Protein AF-A0A2V7WUK6-F1 (afdb_monomer_lite)

pLDDT: mean 91.8, std 9.25, range [36.88, 98.75]

Secondary structure (DSSP, 8-state):
----S-SS--EEEEEE---SSSSSS-PPPEEEEEEE--HHHHHHHHHHTT----PPPPEEEE--SSSSTT-EEEEEEEEETTEEEEEEEEESSTTSS-PPPEESSTT--TT--EEEEEEEE-TTS-EEEEEEE-TT-TT---BEEEEEEESSSSSS-PPPEE--SS-B-TTSHHHHS-EEEEEEETTEEEEEEE-HHHH-TT--S--EEEE-TTS-EEEEEEE-TTSS-EEEE--B----S--PPPPPEEEEE-BTTEEEEEPPPEEETTTTEEEEEEEEEE-SSS-EEEEEEEEEEESS-GGG--TT-PPP-PEES--TT---STT-EEE-TGGGTT-SSB-TT-BPPPEEEEEE-SSTT------EEEEEEEEE-TT---

Structure (mmCIF, N/CA/C/O backbone):
data_AF-A0A2V7WUK6-F1
#
_entry.id   AF-A0A2V7WUK6-F1
#
loop_
_atom_site.group_PDB
_atom_site.id
_atom_site.type_symbol
_atom_site.label_atom_id
_atom_site.label_alt_id
_atom_site.label_comp_id
_atom_site.label_asym_id
_atom_site.label_entity_id
_atom_site.label_seq_id
_atom_site.pdbx_PDB_ins_code
_atom_site.Cartn_x
_atom_site.Cartn_y
_atom_site.Cartn_z
_atom_site.occupancy
_atom_site.B_iso_or_equiv
_atom_site.auth_seq_id
_atom_site.auth_comp_id
_atom_site.auth_asym_id
_atom_site.auth_atom_id
_atom_site.pdbx_PDB_model_num
ATOM 1 N N . PRO A 1 1 ? 24.833 22.968 -10.844 1.00 39.34 1 PRO A N 1
ATOM 2 C CA . PRO A 1 1 ? 25.062 22.207 -12.097 1.00 39.34 1 PRO A CA 1
ATOM 3 C C . PRO A 1 1 ? 24.110 21.004 -12.178 1.00 39.34 1 PRO A C 1
ATOM 5 O O . PRO A 1 1 ? 24.151 20.131 -11.322 1.00 39.34 1 PRO A O 1
ATOM 8 N N . ASN A 1 2 ? 23.195 20.997 -13.148 1.00 46.78 2 ASN A N 1
ATOM 9 C CA . ASN A 1 2 ? 22.328 19.846 -13.398 1.00 46.78 2 ASN A CA 1
ATOM 10 C C . ASN A 1 2 ? 23.127 18.852 -14.260 1.00 46.78 2 ASN A C 1
ATOM 12 O O . ASN A 1 2 ? 23.494 19.214 -15.375 1.00 46.78 2 ASN A O 1
ATOM 16 N N . TYR A 1 3 ? 23.423 17.656 -13.742 1.00 47.69 3 TYR A N 1
ATOM 17 C CA . TYR A 1 3 ? 24.314 16.644 -14.347 1.00 47.69 3 TYR A CA 1
ATOM 18 C C . TYR A 1 3 ? 23.744 15.942 -15.595 1.00 47.69 3 TYR A C 1
ATOM 20 O O . TYR A 1 3 ? 24.287 14.938 -16.044 1.00 47.69 3 TYR A O 1
ATOM 28 N N . ALA A 1 4 ? 22.640 16.439 -16.155 1.00 60.41 4 ALA A N 1
ATOM 29 C CA . ALA A 1 4 ? 22.069 15.877 -17.370 1.00 60.41 4 ALA A CA 1
ATOM 30 C C . ALA A 1 4 ? 23.011 16.152 -18.552 1.00 60.41 4 ALA A C 1
ATOM 32 O O . ALA A 1 4 ? 23.182 17.309 -18.945 1.00 60.41 4 ALA A O 1
ATOM 33 N N . LEU A 1 5 ? 23.608 15.082 -19.086 1.00 67.62 5 LEU A N 1
ATOM 34 C CA . LEU A 1 5 ? 24.491 15.114 -20.256 1.00 67.62 5 LEU A CA 1
ATOM 35 C C . LEU A 1 5 ? 23.745 15.590 -21.510 1.00 67.62 5 LEU A C 1
ATOM 37 O O . LEU A 1 5 ? 24.294 16.356 -22.293 1.00 67.62 5 LEU A O 1
ATOM 41 N N . ASP A 1 6 ? 22.475 15.202 -21.647 1.00 75.50 6 ASP A N 1
ATOM 42 C CA . ASP A 1 6 ? 21.579 15.657 -22.706 1.00 75.50 6 ASP A CA 1
ATOM 43 C C . ASP A 1 6 ? 20.313 16.263 -22.091 1.00 75.50 6 ASP A C 1
ATOM 45 O O . ASP A 1 6 ? 19.564 15.609 -21.364 1.00 75.50 6 ASP A O 1
ATOM 49 N N . LYS A 1 7 ? 20.091 17.552 -22.356 1.00 76.56 7 LYS A N 1
ATOM 50 C CA . LYS A 1 7 ? 18.922 18.300 -21.870 1.00 76.56 7 LYS A CA 1
ATOM 51 C C . LYS A 1 7 ? 17.750 18.275 -22.856 1.00 76.56 7 LYS A C 1
ATOM 53 O O . LYS A 1 7 ? 16.670 18.731 -22.489 1.00 76.56 7 LYS A O 1
ATOM 58 N N . SER A 1 8 ? 17.974 17.779 -24.072 1.00 83.06 8 SER A N 1
ATOM 59 C CA . SER A 1 8 ? 16.985 17.663 -25.148 1.00 83.06 8 SER A CA 1
ATOM 60 C C . SER A 1 8 ? 16.336 16.280 -25.224 1.00 83.06 8 SER A C 1
ATOM 62 O O . SER A 1 8 ? 15.256 16.152 -25.797 1.00 83.06 8 SER A O 1
ATOM 64 N N . ALA A 1 9 ? 16.949 15.268 -24.598 1.00 86.81 9 ALA A N 1
ATOM 65 C CA . ALA A 1 9 ? 16.393 13.925 -24.503 1.00 86.81 9 ALA A CA 1
ATOM 66 C C . ALA A 1 9 ? 14.966 13.950 -23.940 1.00 86.81 9 ALA A C 1
ATOM 68 O O . ALA A 1 9 ? 14.710 14.567 -22.906 1.00 86.81 9 ALA A O 1
ATOM 69 N N . SER A 1 10 ? 14.052 13.246 -24.607 1.00 89.56 10 SER A N 1
ATOM 70 C CA . SER A 1 10 ? 12.676 12.998 -24.154 1.00 89.56 10 SER A CA 1
ATOM 71 C C . SER A 1 10 ? 12.457 11.554 -23.690 1.00 89.56 10 SER A C 1
ATOM 73 O O . SER A 1 10 ? 11.398 11.236 -23.127 1.00 89.56 10 SER A O 1
ATOM 75 N N . THR A 1 11 ? 13.473 10.705 -23.881 1.00 91.62 11 THR A N 1
ATOM 76 C CA . THR A 1 11 ? 13.509 9.304 -23.472 1.00 91.62 11 THR A CA 1
ATOM 77 C C . THR A 1 11 ? 14.786 8.955 -22.697 1.00 91.62 11 THR A C 1
ATOM 79 O O . THR A 1 11 ? 15.825 9.607 -22.832 1.00 91.62 11 THR A O 1
ATOM 82 N N . TRP A 1 12 ? 14.705 7.927 -21.852 1.00 91.12 12 TRP A N 1
ATOM 83 C CA . TRP A 1 12 ? 15.854 7.273 -21.222 1.00 91.12 12 TRP A CA 1
ATOM 84 C C . TRP A 1 12 ? 16.032 5.872 -21.793 1.00 91.12 12 TRP A C 1
ATOM 86 O O . TRP A 1 12 ? 15.052 5.166 -22.009 1.00 91.12 12 TRP A O 1
ATOM 96 N N . LYS A 1 13 ? 17.278 5.433 -21.993 1.00 92.81 13 LYS A N 1
ATOM 97 C CA . LYS A 1 13 ? 17.554 4.047 -22.392 1.00 92.81 13 LYS A CA 1
ATOM 98 C C . LYS A 1 13 ? 17.261 3.107 -21.223 1.00 92.81 13 LYS A C 1
ATOM 100 O O . LYS A 1 13 ? 17.877 3.235 -20.167 1.00 92.81 13 LYS A O 1
ATOM 105 N N . LEU A 1 14 ? 16.364 2.148 -21.434 1.00 95.25 14 LEU A N 1
ATOM 106 C CA . LEU A 1 14 ? 16.135 1.040 -20.518 1.00 95.25 14 LEU A CA 1
ATOM 107 C C . LEU A 1 14 ? 17.122 -0.077 -20.843 1.00 95.25 14 LEU A C 1
ATOM 109 O O . LEU A 1 14 ? 17.121 -0.627 -21.947 1.00 95.25 14 LEU A O 1
ATOM 113 N N . VAL A 1 15 ? 17.968 -0.399 -19.873 1.00 95.88 15 VAL A N 1
ATOM 114 C CA . VAL A 1 15 ? 19.021 -1.407 -19.993 1.00 95.88 15 VAL A CA 1
ATOM 115 C C . VAL A 1 15 ? 19.008 -2.333 -18.784 1.00 95.88 15 VAL A C 1
ATOM 117 O O . VAL A 1 15 ? 18.505 -1.968 -17.723 1.00 95.88 15 VAL A O 1
ATOM 120 N N . PHE A 1 16 ? 19.597 -3.513 -18.936 1.00 95.75 16 PHE A N 1
ATOM 121 C CA . PHE A 1 16 ? 19.845 -4.443 -17.839 1.00 95.75 16 PHE A CA 1
ATOM 122 C C . PHE A 1 16 ? 21.257 -5.032 -17.929 1.00 95.75 16 PHE A C 1
ATOM 124 O O . PHE A 1 16 ? 21.929 -4.950 -18.961 1.00 95.75 16 PHE A O 1
ATOM 131 N N . SER A 1 17 ? 21.704 -5.635 -16.832 1.00 95.38 17 SER A N 1
ATOM 132 C CA . SER A 1 17 ? 22.903 -6.467 -16.775 1.00 95.38 17 SER A CA 1
ATOM 133 C C . SER A 1 17 ? 22.645 -7.656 -15.853 1.00 95.38 17 SER A C 1
ATOM 135 O O . SER A 1 17 ? 21.778 -7.596 -14.982 1.00 95.38 17 SER A O 1
ATOM 137 N N . THR A 1 18 ? 23.377 -8.744 -16.064 1.00 93.06 18 THR A N 1
ATOM 138 C CA . THR A 1 18 ? 23.271 -9.976 -15.279 1.00 93.06 18 THR A CA 1
ATOM 139 C C . THR A 1 18 ? 24.618 -10.330 -14.673 1.00 93.06 18 THR A C 1
ATOM 141 O O . THR A 1 18 ? 25.651 -10.144 -15.320 1.00 93.06 18 THR A O 1
ATOM 144 N N . SER A 1 19 ? 24.588 -10.916 -13.481 1.00 93.38 19 SER A N 1
ATOM 145 C CA . SER A 1 19 ? 25.730 -11.587 -12.863 1.00 93.38 19 SER A CA 1
ATOM 146 C C . SER A 1 19 ? 25.472 -13.094 -12.811 1.00 93.38 19 SER A C 1
ATOM 148 O O . SER A 1 19 ? 24.344 -13.527 -12.577 1.00 93.38 19 SER A O 1
ATOM 150 N N . SER A 1 20 ? 26.520 -13.886 -13.031 1.00 91.25 20 SER A N 1
ATOM 151 C CA . SER A 1 20 ? 26.509 -15.350 -12.901 1.00 91.25 20 SER A CA 1
ATOM 152 C C . SER A 1 20 ? 27.412 -15.856 -11.770 1.00 91.25 20 SER A C 1
ATOM 154 O O . SER A 1 20 ? 27.631 -17.057 -11.657 1.00 91.25 20 SER A O 1
ATOM 156 N N . ASP A 1 21 ? 27.957 -14.952 -10.956 1.00 95.38 21 ASP A N 1
ATOM 157 C CA . ASP A 1 21 ? 28.969 -15.228 -9.929 1.00 95.38 21 ASP A CA 1
ATOM 158 C C . ASP A 1 21 ? 28.592 -14.638 -8.559 1.00 95.38 21 ASP A C 1
ATOM 160 O O . ASP A 1 21 ? 29.451 -14.297 -7.751 1.00 95.38 21 ASP A O 1
ATOM 164 N N . GLY A 1 22 ? 27.289 -14.509 -8.290 1.00 93.94 22 GLY A N 1
ATOM 165 C CA . GLY A 1 22 ? 26.790 -13.989 -7.013 1.00 93.94 22 GLY A CA 1
ATOM 166 C C . GLY A 1 22 ? 26.946 -12.474 -6.851 1.00 93.94 22 GLY A C 1
ATOM 167 O O . GLY A 1 22 ? 26.929 -11.980 -5.728 1.00 93.94 22 GLY A O 1
ATOM 168 N N . GLY A 1 23 ? 27.080 -11.734 -7.955 1.00 95.69 23 GLY A N 1
ATOM 169 C CA . GLY A 1 23 ? 27.185 -10.274 -7.971 1.00 95.69 23 GLY A CA 1
ATOM 170 C C . GLY A 1 23 ? 28.616 -9.736 -7.962 1.00 95.69 23 GLY A C 1
ATOM 171 O O . GLY A 1 23 ? 28.793 -8.538 -7.759 1.00 95.69 23 GLY A O 1
ATOM 172 N N . VAL A 1 24 ? 29.629 -10.584 -8.172 1.00 97.69 24 VAL A N 1
ATOM 173 C CA . VAL A 1 24 ? 31.040 -10.160 -8.209 1.00 97.69 24 VAL A CA 1
ATOM 174 C C . VAL A 1 24 ? 31.349 -9.434 -9.517 1.00 97.69 24 VAL A C 1
ATOM 176 O O . VAL A 1 24 ? 31.964 -8.368 -9.504 1.00 97.69 24 VAL A O 1
ATOM 179 N N . THR A 1 25 ? 30.890 -9.971 -10.647 1.00 97.38 25 THR A N 1
ATOM 180 C CA . THR A 1 25 ? 31.001 -9.334 -11.959 1.00 97.38 25 THR A CA 1
ATOM 181 C C . THR A 1 25 ? 29.647 -9.231 -12.651 1.00 97.38 25 THR A C 1
ATOM 183 O O . THR A 1 25 ? 28.715 -9.998 -12.399 1.00 97.38 25 THR A O 1
ATOM 186 N N . PHE A 1 26 ? 29.539 -8.245 -13.540 1.00 96.88 26 PHE A N 1
ATOM 187 C CA . PHE A 1 26 ? 28.334 -7.944 -14.303 1.00 96.88 26 PHE A CA 1
ATOM 188 C C . PHE A 1 26 ? 28.651 -7.939 -15.794 1.00 96.88 26 PHE A C 1
ATOM 190 O O . PHE A 1 26 ? 29.703 -7.455 -16.219 1.00 96.88 26 PHE A O 1
ATOM 197 N N . SER A 1 27 ? 27.725 -8.445 -16.607 1.00 95.00 27 SER A N 1
ATOM 198 C CA . SER A 1 27 ? 27.843 -8.338 -18.059 1.00 95.00 27 SER A CA 1
ATOM 199 C C . SER A 1 27 ? 27.827 -6.871 -18.521 1.00 95.00 27 SER A C 1
ATOM 201 O O . SER A 1 27 ? 27.328 -5.998 -17.801 1.00 95.00 27 SER A O 1
ATOM 203 N N . PRO A 1 28 ? 28.258 -6.573 -19.760 1.00 96.00 28 PRO A N 1
ATOM 204 C CA . PRO A 1 28 ? 27.961 -5.285 -20.380 1.00 96.00 28 PRO A CA 1
ATOM 205 C C . PRO A 1 28 ? 26.457 -4.973 -20.352 1.00 96.00 28 PRO A C 1
ATOM 207 O O . PRO A 1 28 ? 25.629 -5.891 -20.353 1.00 96.00 28 PRO A O 1
ATOM 210 N N . LEU A 1 29 ? 26.113 -3.682 -20.337 1.00 95.69 29 LEU A N 1
ATOM 211 C CA . LEU A 1 29 ? 24.724 -3.220 -20.391 1.00 95.69 29 LEU A CA 1
ATOM 212 C C . LEU A 1 29 ? 24.070 -3.678 -21.698 1.00 95.69 29 LEU A C 1
ATOM 214 O O . LEU A 1 29 ? 24.595 -3.419 -22.783 1.00 95.69 29 LEU A O 1
ATOM 218 N N . ARG A 1 30 ? 22.912 -4.329 -21.596 1.00 95.56 30 ARG A N 1
ATOM 219 C CA . ARG A 1 30 ? 22.117 -4.784 -22.741 1.00 95.56 30 ARG A CA 1
ATOM 220 C C . ARG A 1 30 ? 20.813 -3.993 -22.823 1.00 95.56 30 ARG A C 1
ATOM 222 O O . ARG A 1 30 ? 20.207 -3.736 -21.781 1.00 95.56 30 ARG A O 1
ATOM 229 N N . PRO A 1 31 ? 20.372 -3.593 -24.025 1.00 95.62 31 P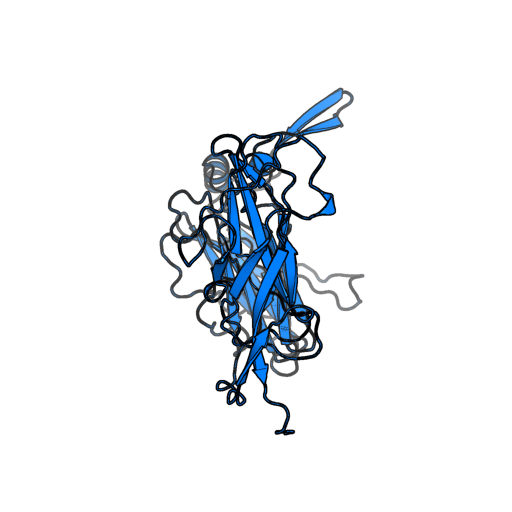RO A N 1
ATOM 230 C CA . PRO A 1 31 ? 19.154 -2.812 -24.189 1.00 95.62 31 PRO A CA 1
ATOM 231 C C . PRO A 1 31 ? 17.894 -3.659 -23.981 1.00 95.62 31 PRO A C 1
ATOM 233 O O . PRO A 1 31 ? 17.862 -4.840 -24.318 1.00 95.62 31 PRO A O 1
ATOM 236 N N . ILE A 1 32 ? 16.848 -3.012 -23.472 1.00 96.38 32 ILE A N 1
ATOM 237 C CA . ILE A 1 32 ? 15.471 -3.526 -23.415 1.00 96.38 32 ILE A CA 1
ATOM 238 C C . ILE A 1 32 ? 14.567 -2.640 -24.274 1.00 96.38 32 ILE A C 1
ATOM 240 O O . ILE A 1 32 ? 13.761 -3.136 -25.055 1.00 96.38 32 ILE A O 1
ATOM 244 N N . GLY A 1 33 ? 14.710 -1.317 -24.137 1.00 93.31 33 GLY A N 1
ATOM 245 C CA . GLY A 1 33 ? 13.873 -0.337 -24.820 1.00 93.31 33 GLY A CA 1
ATOM 246 C C . GLY A 1 33 ? 14.181 1.094 -24.390 1.00 93.31 33 GLY A C 1
ATOM 247 O O . GLY A 1 33 ? 15.285 1.399 -23.936 1.00 93.31 33 GLY A O 1
ATOM 248 N N . GLU A 1 34 ? 13.189 1.968 -24.513 1.00 93.25 34 GLU A N 1
ATOM 249 C CA . GLU A 1 34 ? 13.266 3.366 -24.096 1.00 93.25 34 GLU A CA 1
ATOM 250 C C . GLU A 1 34 ? 12.088 3.716 -23.190 1.00 93.25 34 GLU A C 1
ATOM 252 O O . GLU A 1 34 ? 10.980 3.258 -23.433 1.00 93.25 34 GLU A O 1
ATOM 257 N N . ILE A 1 35 ? 12.330 4.542 -22.172 1.00 93.50 35 ILE A N 1
ATOM 258 C CA . ILE A 1 35 ? 11.317 5.074 -21.259 1.00 93.50 35 ILE A CA 1
ATOM 259 C C . ILE A 1 35 ? 11.031 6.512 -21.655 1.00 93.50 35 ILE A C 1
ATOM 261 O O . ILE A 1 35 ? 11.920 7.364 -21.583 1.00 93.50 35 ILE A O 1
ATOM 265 N N . ARG A 1 36 ? 9.787 6.822 -22.014 1.00 93.38 36 ARG A N 1
ATOM 266 C CA . ARG A 1 36 ? 9.367 8.201 -22.271 1.00 93.38 36 ARG A CA 1
ATOM 267 C C . ARG A 1 36 ? 9.138 8.966 -20.969 1.00 93.38 36 ARG A C 1
ATOM 269 O O . ARG A 1 36 ? 8.279 8.606 -20.170 1.00 93.38 36 ARG A O 1
ATOM 276 N N . PHE A 1 37 ? 9.853 10.079 -20.799 1.00 91.56 37 PHE A N 1
ATOM 277 C CA . PHE A 1 37 ? 9.710 10.973 -19.639 1.00 91.56 37 PHE A CA 1
ATOM 278 C C . PHE A 1 37 ? 9.321 12.413 -20.014 1.00 91.56 37 PHE A C 1
ATOM 280 O O . PHE A 1 37 ? 9.151 13.262 -19.143 1.00 91.56 37 PHE A O 1
ATOM 287 N N . GLY A 1 38 ? 9.175 12.705 -21.313 1.00 89.56 38 GLY A N 1
ATOM 288 C CA . GLY A 1 38 ? 8.717 14.008 -21.816 1.00 89.56 38 GLY A CA 1
ATOM 289 C C . GLY A 1 38 ? 9.775 15.113 -21.817 1.00 89.56 38 GLY A C 1
ATOM 290 O O . GLY A 1 38 ? 9.481 16.241 -22.207 1.00 89.56 38 GLY A O 1
ATOM 291 N N . GLY A 1 39 ? 11.002 14.798 -21.408 1.00 89.44 39 GLY A N 1
ATOM 292 C CA . GLY A 1 39 ? 12.125 15.724 -21.395 1.00 89.44 39 GLY A CA 1
ATOM 293 C C . GLY A 1 39 ? 12.264 16.534 -20.112 1.00 89.44 39 GLY A C 1
ATOM 294 O O . GLY A 1 39 ? 11.383 16.577 -19.249 1.00 89.44 39 GLY A O 1
ATOM 295 N N . LEU A 1 40 ? 13.426 17.180 -19.971 1.00 86.88 40 LEU A N 1
ATOM 296 C CA . LEU A 1 40 ? 13.800 17.884 -18.742 1.00 86.88 40 LEU A CA 1
ATOM 297 C C . LEU A 1 40 ? 12.804 18.997 -18.394 1.00 86.88 40 LEU A C 1
ATOM 299 O O . LEU A 1 40 ? 12.502 19.205 -17.222 1.00 86.88 40 LEU A O 1
ATOM 303 N N . GLU A 1 41 ? 12.280 19.705 -19.393 1.00 86.50 41 GLU A N 1
ATOM 304 C CA . GLU A 1 41 ? 11.316 20.778 -19.163 1.00 86.50 41 GLU A CA 1
ATOM 305 C C . GLU A 1 41 ? 9.997 20.249 -18.583 1.00 86.50 41 GLU A C 1
ATOM 307 O O . GLU A 1 41 ? 9.529 20.771 -17.571 1.00 86.50 41 GLU A O 1
ATOM 312 N N . ALA A 1 42 ? 9.438 19.174 -19.153 1.00 87.75 42 ALA A N 1
ATOM 313 C CA . ALA A 1 42 ? 8.218 18.543 -18.650 1.00 87.75 42 ALA A CA 1
ATOM 314 C C . ALA A 1 42 ? 8.398 18.044 -17.209 1.00 87.75 42 ALA A C 1
ATOM 316 O O . ALA A 1 42 ? 7.603 18.394 -16.334 1.00 87.75 42 ALA A O 1
ATOM 317 N N . MET A 1 43 ? 9.502 17.341 -16.940 1.00 87.75 43 MET A N 1
ATOM 318 C CA . MET A 1 43 ? 9.849 16.868 -15.598 1.00 87.75 43 MET A CA 1
ATOM 319 C C . MET A 1 43 ? 9.965 18.026 -14.591 1.00 87.75 43 MET A C 1
ATOM 321 O O . MET A 1 43 ? 9.459 17.942 -13.473 1.00 87.75 43 MET A O 1
ATOM 325 N N . ARG A 1 44 ? 10.592 19.150 -14.972 1.00 86.62 44 ARG A N 1
ATOM 326 C CA . ARG A 1 44 ? 10.718 20.325 -14.090 1.00 86.62 44 ARG A CA 1
ATOM 327 C C . ARG A 1 44 ? 9.392 21.051 -13.879 1.00 86.62 44 ARG A C 1
ATOM 329 O O . ARG A 1 44 ? 9.160 21.531 -12.770 1.00 86.62 44 ARG A O 1
ATOM 336 N N . ARG A 1 45 ? 8.528 21.140 -14.896 1.00 88.62 45 ARG A N 1
ATOM 337 C CA . ARG A 1 45 ? 7.167 21.686 -14.739 1.00 88.62 45 ARG A CA 1
ATOM 338 C C . ARG A 1 45 ? 6.362 20.842 -13.755 1.00 88.62 45 ARG A C 1
ATOM 340 O O . ARG A 1 45 ? 5.759 21.395 -12.841 1.00 88.62 45 ARG A O 1
ATOM 347 N N . GLN A 1 46 ? 6.432 19.520 -13.877 1.00 88.38 46 GLN A N 1
ATOM 348 C CA . GLN A 1 46 ? 5.781 18.599 -12.952 1.00 88.38 46 GLN A CA 1
ATOM 349 C C . GLN A 1 46 ? 6.286 18.763 -11.516 1.00 88.38 46 GLN A C 1
ATOM 351 O O . GLN A 1 46 ? 5.480 18.970 -10.613 1.00 88.38 46 GLN A O 1
ATOM 356 N N . GLN A 1 47 ? 7.602 18.782 -11.298 1.00 86.25 47 GLN A N 1
ATOM 357 C CA . GLN A 1 47 ? 8.184 18.966 -9.961 1.00 86.25 47 GLN A CA 1
ATOM 358 C C . GLN A 1 47 ? 7.779 20.289 -9.288 1.00 86.25 47 GLN A C 1
ATOM 360 O O . GLN A 1 47 ? 7.773 20.378 -8.066 1.00 86.25 47 GLN A O 1
ATOM 365 N N . LYS A 1 48 ? 7.423 21.317 -10.069 1.00 88.44 48 LYS A N 1
ATOM 366 C CA . LYS A 1 48 ? 6.958 22.621 -9.565 1.00 88.44 48 LYS A CA 1
ATOM 367 C C . LYS A 1 48 ? 5.440 22.724 -9.400 1.00 88.44 48 LYS A C 1
ATOM 369 O O . LYS A 1 48 ? 4.963 23.720 -8.872 1.00 88.44 48 LYS A O 1
ATOM 374 N N . SER A 1 49 ? 4.683 21.733 -9.860 1.00 90.56 49 SER A N 1
ATOM 375 C CA . SER A 1 49 ? 3.216 21.795 -9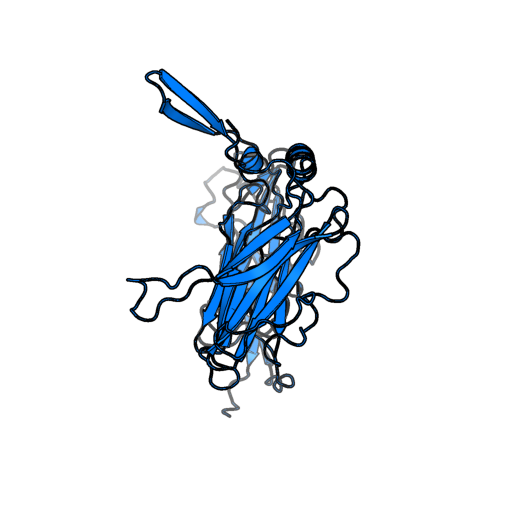.904 1.00 90.56 49 SER A CA 1
ATOM 376 C C . SER A 1 49 ? 2.526 21.455 -8.578 1.00 90.56 49 SER A C 1
ATOM 378 O O . SER A 1 49 ? 1.314 21.602 -8.475 1.00 90.56 49 SER A O 1
ATOM 380 N N . GLY A 1 50 ? 3.274 20.972 -7.578 1.00 88.75 50 GLY A N 1
ATOM 381 C CA . GLY A 1 50 ? 2.714 20.458 -6.321 1.00 88.75 50 GLY A CA 1
ATOM 382 C C . GLY A 1 50 ? 2.150 19.036 -6.421 1.00 88.75 50 GLY A C 1
ATOM 383 O O . GLY A 1 50 ? 1.672 18.499 -5.425 1.00 88.75 50 GLY A O 1
ATOM 384 N N . ARG A 1 51 ? 2.235 18.419 -7.604 1.00 93.44 51 ARG A N 1
ATOM 385 C CA . ARG A 1 51 ? 1.921 17.007 -7.814 1.00 93.44 51 ARG A CA 1
ATOM 386 C C . ARG A 1 51 ? 2.883 16.100 -7.056 1.00 93.44 51 ARG A C 1
ATOM 388 O O . ARG A 1 51 ? 4.077 16.388 -6.956 1.00 93.44 51 ARG A O 1
ATOM 395 N N . ILE A 1 52 ? 2.351 14.979 -6.592 1.00 94.62 52 ILE A N 1
ATOM 396 C CA . ILE A 1 52 ? 3.110 13.960 -5.866 1.00 94.62 52 ILE A CA 1
ATOM 397 C C . ILE A 1 52 ? 3.616 12.834 -6.758 1.00 94.62 52 ILE A C 1
ATOM 399 O O . ILE A 1 52 ? 4.590 12.190 -6.404 1.00 94.62 52 ILE A O 1
ATOM 403 N N . ASP A 1 53 ? 2.999 12.603 -7.913 1.00 94.06 53 ASP A N 1
ATOM 404 C CA . ASP A 1 53 ? 3.437 11.553 -8.815 1.00 94.06 53 ASP A CA 1
ATOM 405 C C . ASP A 1 53 ? 4.740 11.961 -9.510 1.00 94.06 53 ASP A C 1
ATOM 407 O O . ASP A 1 53 ? 4.877 13.083 -10.006 1.00 94.06 53 ASP A O 1
ATOM 411 N N . GLN A 1 54 ? 5.701 11.044 -9.550 1.00 88.50 54 GLN A N 1
ATOM 412 C CA . GLN A 1 54 ? 7.018 11.222 -10.164 1.00 88.50 54 GLN A CA 1
ATOM 413 C C . GLN A 1 54 ? 7.316 10.027 -11.070 1.00 88.50 54 GLN A C 1
ATOM 415 O O . GLN A 1 54 ? 6.780 8.934 -10.875 1.00 88.50 54 GLN A O 1
ATOM 420 N N . ILE A 1 55 ? 8.183 10.236 -12.061 1.00 87.19 55 ILE A N 1
ATOM 421 C CA . ILE A 1 55 ? 8.691 9.128 -12.863 1.00 87.19 55 ILE A CA 1
ATOM 422 C C . ILE A 1 55 ? 9.704 8.332 -12.035 1.00 87.19 55 ILE A C 1
ATOM 424 O O . ILE A 1 55 ? 10.622 8.912 -11.452 1.00 87.19 55 ILE A O 1
ATOM 428 N N . GLY A 1 56 ? 9.522 7.014 -11.982 1.00 82.50 56 GLY A N 1
ATOM 429 C CA . GLY A 1 56 ? 10.436 6.091 -11.315 1.00 82.50 56 GLY A CA 1
ATOM 430 C C . GLY A 1 56 ? 11.397 5.418 -12.293 1.00 82.50 56 GLY A C 1
ATOM 431 O O . GLY A 1 56 ? 11.180 5.417 -13.507 1.00 82.50 56 GLY A O 1
ATOM 432 N N . GLY A 1 57 ? 12.457 4.820 -11.751 1.00 83.94 57 GLY A N 1
ATOM 433 C CA . GLY A 1 57 ? 13.293 3.888 -12.504 1.00 83.94 57 GLY A CA 1
ATOM 434 C C . GLY A 1 57 ? 12.573 2.557 -12.765 1.00 83.94 57 GLY A C 1
ATOM 435 O O . GLY A 1 57 ? 11.557 2.265 -12.131 1.00 83.94 57 GLY A O 1
ATOM 436 N N . PRO A 1 58 ? 13.087 1.737 -13.695 1.00 94.50 58 PRO A N 1
ATOM 437 C CA . PRO A 1 58 ? 12.598 0.379 -13.878 1.00 94.50 58 PRO A CA 1
ATOM 438 C C . PRO A 1 58 ? 12.901 -0.474 -12.644 1.00 94.50 58 PRO A C 1
ATOM 440 O O . PRO A 1 58 ? 13.957 -0.340 -12.024 1.00 94.50 58 PRO A O 1
ATOM 443 N N . VAL A 1 59 ? 12.008 -1.409 -12.345 1.00 97.00 59 VAL A N 1
ATOM 444 C CA . VAL A 1 59 ? 12.251 -2.480 -11.377 1.00 97.00 59 VAL A CA 1
ATOM 445 C C . VAL A 1 59 ? 12.107 -3.833 -12.056 1.00 97.00 59 VAL A C 1
ATOM 447 O O . VAL A 1 59 ? 11.393 -3.980 -13.053 1.00 97.00 59 VAL A O 1
ATOM 450 N N . PHE A 1 60 ? 12.812 -4.824 -11.521 1.00 97.75 60 PHE A N 1
ATOM 451 C CA . PHE A 1 60 ? 12.973 -6.124 -12.155 1.00 97.75 60 PHE A CA 1
ATOM 452 C C . PHE A 1 60 ? 12.555 -7.254 -11.221 1.00 97.75 60 PHE A C 1
ATOM 454 O O . PHE A 1 60 ? 12.736 -7.165 -10.010 1.00 97.75 60 PHE A O 1
ATOM 461 N N . ALA A 1 61 ? 12.055 -8.339 -11.805 1.00 97.56 61 ALA A N 1
ATOM 462 C CA . ALA A 1 61 ? 11.858 -9.614 -11.124 1.00 97.56 61 ALA A CA 1
ATOM 463 C C . ALA A 1 61 ? 12.376 -10.758 -11.996 1.00 97.56 61 ALA A C 1
ATOM 465 O O . ALA A 1 61 ? 12.457 -10.641 -13.221 1.00 97.56 61 ALA A O 1
ATOM 466 N N . VAL A 1 62 ? 12.693 -11.877 -11.353 1.00 95.94 62 VAL A N 1
ATOM 467 C CA . VAL A 1 62 ? 13.054 -13.132 -12.014 1.00 95.94 62 VAL A CA 1
ATOM 468 C C . VAL A 1 62 ? 12.154 -14.228 -11.472 1.00 95.94 62 VAL A C 1
ATOM 470 O O . VAL A 1 62 ? 11.979 -14.338 -10.260 1.00 95.94 62 VAL A O 1
ATOM 473 N N . ASP A 1 63 ? 11.591 -15.036 -12.362 1.00 96.31 63 ASP A N 1
ATOM 474 C CA . ASP A 1 63 ? 10.819 -16.208 -11.966 1.00 96.31 63 ASP A CA 1
ATOM 475 C C . ASP A 1 63 ? 11.756 -17.375 -11.629 1.00 96.31 63 ASP A C 1
ATOM 477 O O . ASP A 1 63 ? 12.422 -17.945 -12.500 1.00 96.31 63 ASP A O 1
ATOM 481 N N . SER A 1 64 ? 11.814 -17.733 -10.349 1.00 90.06 64 SER A N 1
ATOM 482 C CA . SER A 1 64 ? 12.518 -18.926 -9.866 1.00 90.06 64 SER A CA 1
ATOM 483 C C . SER A 1 64 ? 11.602 -20.154 -9.765 1.00 90.06 64 SER A C 1
ATOM 485 O O . SER A 1 64 ? 12.071 -21.256 -9.457 1.00 90.06 64 SER A O 1
ATOM 487 N N . GLY A 1 65 ? 10.306 -19.976 -10.038 1.00 88.88 65 GLY A N 1
ATOM 488 C CA . GLY A 1 65 ? 9.282 -21.005 -10.003 1.00 88.88 65 GLY A CA 1
ATOM 489 C C . GLY A 1 65 ? 9.421 -22.010 -11.143 1.00 88.88 65 GLY A C 1
ATOM 490 O O . GLY A 1 65 ? 10.198 -21.862 -12.088 1.00 88.88 65 GLY A O 1
ATOM 491 N N . ARG A 1 66 ? 8.656 -23.103 -11.063 1.00 87.81 66 ARG A N 1
ATOM 492 C CA . ARG A 1 66 ? 8.743 -24.179 -12.068 1.00 87.81 66 ARG A CA 1
ATOM 493 C C . ARG A 1 66 ? 8.118 -23.790 -13.407 1.00 87.81 66 ARG A C 1
ATOM 495 O O . ARG A 1 66 ? 8.590 -24.260 -14.438 1.00 87.81 66 ARG A O 1
ATOM 502 N N . ARG A 1 67 ? 7.061 -22.973 -13.390 1.00 93.94 67 ARG A N 1
ATOM 503 C CA . ARG A 1 67 ? 6.204 -22.715 -14.557 1.00 93.94 67 ARG A CA 1
ATOM 504 C C . ARG A 1 67 ? 6.825 -21.756 -15.570 1.00 93.94 67 ARG A C 1
ATOM 506 O O . ARG A 1 67 ? 6.728 -22.013 -16.766 1.00 93.94 67 ARG A O 1
ATOM 513 N N . PHE A 1 68 ? 7.464 -20.684 -15.106 1.00 95.94 68 PHE A N 1
ATOM 514 C CA . PHE A 1 68 ? 8.108 -19.689 -15.970 1.00 95.94 68 PHE A CA 1
ATOM 515 C C . PHE A 1 68 ? 9.591 -19.508 -15.642 1.00 95.94 68 PHE A C 1
ATOM 517 O O . PHE A 1 68 ? 10.125 -18.424 -15.843 1.00 95.94 68 PHE A O 1
ATOM 524 N N . ARG A 1 69 ? 10.248 -20.573 -15.166 1.00 93.00 69 ARG A N 1
ATOM 525 C CA . ARG A 1 69 ? 11.661 -20.599 -14.764 1.00 93.00 69 ARG A CA 1
ATOM 526 C C . ARG A 1 69 ? 12.557 -19.750 -15.672 1.00 93.00 69 ARG A C 1
ATOM 528 O O . ARG A 1 69 ? 12.513 -19.886 -16.893 1.00 93.00 69 ARG A O 1
ATOM 535 N N . ASP A 1 70 ? 13.408 -18.939 -15.050 1.00 92.69 70 ASP A N 1
ATOM 536 C CA . ASP A 1 70 ? 14.390 -18.048 -15.682 1.00 92.69 70 ASP A CA 1
ATOM 537 C C . ASP A 1 70 ? 13.786 -16.901 -16.513 1.00 92.69 70 ASP A C 1
ATOM 539 O O . ASP A 1 70 ? 14.520 -16.180 -17.197 1.00 92.69 70 ASP A O 1
ATOM 543 N N . ARG A 1 71 ? 12.462 -16.694 -16.461 1.00 97.00 71 ARG A N 1
ATOM 544 C CA . ARG A 1 71 ? 11.831 -15.530 -17.085 1.00 97.00 71 ARG A CA 1
ATOM 545 C C . ARG A 1 71 ? 12.246 -14.267 -16.341 1.00 97.00 71 ARG A C 1
ATOM 547 O O . ARG A 1 71 ? 12.135 -14.189 -15.118 1.00 97.00 71 ARG A O 1
ATOM 554 N N . LEU A 1 72 ? 12.703 -13.275 -17.100 1.00 97.62 72 LEU A N 1
ATOM 555 C CA . LEU A 1 72 ? 13.016 -11.943 -16.590 1.00 97.62 72 LEU A CA 1
ATOM 556 C C . LEU A 1 72 ? 11.826 -11.024 -16.839 1.00 97.62 72 LEU A C 1
ATOM 558 O O . LEU A 1 72 ? 11.226 -11.071 -17.913 1.00 97.62 72 LEU A O 1
ATOM 562 N N . TYR A 1 73 ? 11.533 -10.154 -15.883 1.00 98.38 73 TYR A N 1
ATOM 563 C CA . TYR A 1 73 ? 10.501 -9.133 -15.994 1.00 98.38 73 TYR A CA 1
ATOM 564 C C . TYR A 1 73 ? 11.096 -7.764 -15.703 1.00 98.38 73 TYR A C 1
ATOM 566 O O . TYR A 1 73 ? 11.914 -7.623 -14.796 1.00 98.38 73 TYR A O 1
ATOM 574 N N . ALA A 1 74 ? 10.641 -6.761 -16.442 1.00 98.38 74 ALA A N 1
ATOM 575 C CA . ALA A 1 74 ? 10.889 -5.356 -16.170 1.00 98.38 74 ALA A CA 1
ATOM 576 C C . ALA A 1 74 ? 9.540 -4.636 -16.135 1.00 98.38 74 ALA A C 1
ATOM 578 O O . ALA A 1 74 ? 8.752 -4.779 -17.072 1.00 98.38 74 ALA A O 1
ATOM 579 N N . VAL A 1 75 ? 9.279 -3.863 -15.081 1.00 98.06 75 VAL A N 1
ATOM 580 C CA . VAL A 1 75 ? 8.143 -2.933 -15.022 1.00 98.06 75 VAL A CA 1
ATOM 581 C C . VAL A 1 75 ? 8.656 -1.523 -14.770 1.00 98.06 75 VAL A C 1
ATOM 583 O O . VAL A 1 75 ? 9.608 -1.312 -14.018 1.00 98.06 75 VAL A O 1
ATOM 586 N N . TRP A 1 76 ? 8.050 -0.550 -15.435 1.00 97.31 76 TRP A N 1
ATOM 587 C CA . TRP A 1 76 ? 8.416 0.854 -15.318 1.00 97.31 76 TRP A CA 1
ATOM 588 C C . TRP A 1 76 ? 7.210 1.749 -15.580 1.00 97.31 76 TRP A C 1
ATOM 590 O O . TRP A 1 76 ? 6.134 1.295 -15.976 1.00 97.31 76 TRP A O 1
ATOM 600 N N . THR A 1 77 ? 7.401 3.041 -15.345 1.00 95.31 77 THR A N 1
ATOM 601 C CA . THR A 1 77 ? 6.418 4.077 -15.654 1.00 95.31 77 THR A CA 1
ATOM 602 C C . THR A 1 77 ? 6.860 4.858 -16.875 1.00 95.31 77 THR A C 1
ATOM 604 O O . THR A 1 77 ? 8.004 5.308 -16.925 1.00 95.31 77 THR A O 1
ATOM 607 N N . GLU A 1 78 ? 5.949 5.104 -17.806 1.00 93.31 78 GLU A N 1
ATOM 608 C CA . GLU A 1 78 ? 6.147 6.096 -18.862 1.00 93.31 78 GLU A CA 1
ATOM 609 C C . GLU A 1 78 ? 5.180 7.251 -18.700 1.00 93.31 78 GLU A C 1
ATOM 611 O O . GLU A 1 78 ? 4.020 7.063 -18.331 1.00 93.31 78 GLU A O 1
ATOM 616 N N . LEU A 1 79 ? 5.662 8.457 -18.992 1.00 92.94 79 LEU A N 1
ATOM 617 C CA . LEU A 1 79 ? 4.789 9.604 -19.157 1.00 92.94 79 LEU A CA 1
ATOM 618 C C . LEU A 1 79 ? 3.955 9.364 -20.405 1.00 92.94 79 LEU A C 1
ATOM 620 O O . LEU A 1 79 ? 4.539 9.193 -21.462 1.00 92.94 79 LEU A O 1
ATOM 624 N N . ASP A 1 80 ? 2.634 9.410 -20.293 1.00 91.19 80 ASP A N 1
ATOM 625 C CA . ASP A 1 80 ? 1.663 9.397 -21.374 1.00 91.19 80 ASP A CA 1
ATOM 626 C C . ASP A 1 80 ? 0.700 10.581 -21.291 1.00 91.19 80 ASP A C 1
ATOM 628 O O . ASP A 1 80 ? -0.030 10.763 -20.315 1.00 91.19 80 ASP A O 1
ATOM 632 N N . GLY A 1 81 ? 0.765 11.458 -22.296 1.00 89.94 81 GLY A N 1
ATOM 633 C CA . GLY A 1 81 ? 0.302 12.838 -22.161 1.00 89.94 81 GLY A CA 1
ATOM 634 C C . GLY A 1 81 ? 0.914 13.508 -20.922 1.00 89.94 81 GLY A C 1
ATOM 635 O O . GLY A 1 81 ? 2.101 13.821 -20.900 1.00 89.94 81 GLY A O 1
ATOM 636 N N . ASP A 1 82 ? 0.089 13.704 -19.893 1.00 89.31 82 ASP A N 1
ATOM 637 C CA . ASP A 1 82 ? 0.454 14.304 -18.600 1.00 89.31 82 ASP A CA 1
ATOM 638 C C . ASP A 1 82 ? 0.326 13.314 -17.412 1.00 89.31 82 ASP A C 1
ATOM 640 O O . ASP A 1 82 ? 0.383 13.707 -16.242 1.00 89.31 82 ASP A O 1
ATOM 644 N N . ARG A 1 83 ? 0.113 12.020 -17.678 1.00 92.81 83 ARG A N 1
ATOM 645 C CA . ARG A 1 83 ? -0.109 10.970 -16.664 1.00 92.81 83 ARG A CA 1
ATOM 646 C C . ARG A 1 83 ? 0.941 9.878 -16.794 1.00 92.81 83 ARG A C 1
ATOM 648 O O . ARG A 1 83 ? 1.384 9.597 -17.895 1.00 92.81 83 ARG A O 1
ATOM 655 N N . PHE A 1 84 ? 1.317 9.231 -15.701 1.00 95.06 84 PHE A N 1
ATOM 656 C CA . PHE A 1 84 ? 2.183 8.060 -15.771 1.00 95.06 84 PHE A CA 1
ATOM 657 C C . PHE A 1 84 ? 1.376 6.780 -15.956 1.00 95.06 84 PHE A C 1
ATOM 659 O O . PHE A 1 84 ? 0.313 6.608 -15.352 1.00 95.06 84 PHE A O 1
ATOM 666 N N . ARG A 1 85 ? 1.890 5.885 -16.798 1.00 95.44 85 ARG A N 1
ATOM 667 C CA . ARG A 1 85 ? 1.307 4.574 -17.098 1.00 95.44 85 ARG A CA 1
ATOM 668 C C . ARG A 1 85 ? 2.316 3.474 -16.827 1.00 95.44 85 ARG A C 1
ATOM 670 O O . ARG A 1 85 ? 3.491 3.620 -17.155 1.00 95.44 85 ARG A O 1
ATOM 677 N N . LEU A 1 86 ? 1.836 2.376 -16.250 1.00 96.69 86 LEU A N 1
ATOM 678 C CA . LEU A 1 86 ? 2.652 1.199 -15.972 1.00 96.69 86 LEU A CA 1
ATOM 679 C C . LEU A 1 86 ? 2.780 0.316 -17.193 1.00 96.69 86 LEU A C 1
ATOM 681 O O . LEU A 1 86 ? 1.775 -0.163 -17.720 1.00 96.69 86 LEU A O 1
ATOM 685 N N . LEU A 1 87 ? 4.019 0.046 -17.577 1.00 97.31 87 LEU A N 1
ATOM 686 C CA . LEU A 1 87 ? 4.358 -0.860 -18.658 1.00 97.31 87 LEU A CA 1
ATOM 687 C C . LEU A 1 87 ? 5.206 -2.004 -18.133 1.00 97.31 87 LEU A C 1
ATOM 689 O O . LEU A 1 87 ? 6.059 -1.808 -17.271 1.00 97.31 87 LEU A O 1
ATOM 693 N N . LEU A 1 88 ? 4.977 -3.184 -18.695 1.00 98.12 88 LEU A N 1
ATOM 694 C CA . LEU A 1 88 ? 5.763 -4.377 -18.448 1.00 98.12 88 LEU A CA 1
ATOM 695 C C . LEU A 1 88 ? 6.298 -4.947 -19.760 1.00 98.12 88 LEU A C 1
ATOM 697 O O . LEU A 1 88 ? 5.598 -4.992 -20.774 1.00 98.12 88 LEU A O 1
ATOM 701 N N . SER A 1 89 ? 7.532 -5.434 -19.708 1.00 98.38 89 SER A N 1
ATOM 702 C CA . SER A 1 89 ? 8.121 -6.318 -20.709 1.00 98.38 89 SER A CA 1
ATOM 703 C C . SER A 1 89 ? 8.770 -7.507 -20.008 1.00 98.38 89 SER A C 1
ATOM 705 O O . SER A 1 89 ? 9.190 -7.421 -18.852 1.00 98.38 89 SER A O 1
ATOM 707 N N . PHE A 1 90 ? 8.826 -8.636 -20.704 1.00 98.44 90 PHE A N 1
ATOM 708 C CA . PHE A 1 90 ? 9.425 -9.858 -20.190 1.00 98.44 90 PHE A CA 1
ATOM 709 C C . PHE A 1 90 ? 10.301 -10.526 -21.241 1.00 98.44 90 PHE A C 1
ATOM 711 O O . PHE A 1 90 ? 10.080 -10.375 -22.444 1.00 98.44 90 PHE A O 1
ATOM 718 N N . SER A 1 91 ? 11.263 -11.311 -20.772 1.00 98.19 91 SER A N 1
ATOM 719 C CA . SER A 1 91 ? 12.148 -12.120 -21.601 1.00 98.19 91 SER A CA 1
ATOM 720 C C . SER A 1 91 ? 12.038 -13.590 -21.219 1.00 98.19 91 SER A C 1
ATOM 722 O O . SER A 1 91 ? 12.146 -13.948 -20.047 1.00 98.19 91 SER A O 1
ATOM 724 N N . THR A 1 92 ? 11.850 -14.449 -22.220 1.00 97.19 92 THR A N 1
ATOM 725 C CA . THR A 1 92 ? 11.810 -15.913 -22.069 1.00 97.19 92 THR A CA 1
ATOM 726 C C . THR A 1 92 ? 13.142 -16.589 -22.386 1.00 97.19 92 THR A C 1
ATOM 728 O O . THR A 1 92 ? 13.231 -17.809 -22.336 1.00 97.19 92 THR A O 1
ATOM 731 N N . ASP A 1 93 ? 14.162 -15.813 -22.746 1.00 95.19 93 ASP A N 1
ATOM 732 C CA . ASP A 1 93 ? 15.458 -16.282 -23.241 1.00 95.19 93 ASP A CA 1
ATOM 733 C C . ASP A 1 93 ? 16.622 -15.621 -22.482 1.00 95.19 93 ASP A C 1
ATOM 735 O O . ASP A 1 93 ? 17.677 -15.322 -23.043 1.00 95.19 93 ASP A O 1
ATOM 739 N N . ARG A 1 94 ? 16.425 -15.398 -21.172 1.00 92.62 94 ARG A N 1
ATOM 740 C CA . ARG A 1 94 ? 17.423 -14.825 -20.247 1.00 92.62 94 ARG A CA 1
ATOM 741 C C . ARG A 1 94 ? 17.970 -13.468 -20.715 1.00 92.62 94 ARG A C 1
ATOM 743 O O . ARG A 1 94 ? 19.147 -13.149 -20.543 1.00 92.62 94 ARG A O 1
ATOM 750 N N . GLY A 1 95 ? 17.090 -12.661 -21.298 1.00 94.56 95 GLY A N 1
ATOM 751 C CA . GLY A 1 95 ? 17.352 -11.296 -21.732 1.00 94.56 95 GLY A CA 1
ATOM 752 C C . GLY A 1 95 ? 18.019 -11.180 -23.103 1.00 94.56 95 GLY A C 1
ATOM 753 O O . GLY A 1 95 ? 18.522 -10.103 -23.424 1.00 94.56 95 GLY A O 1
ATOM 754 N N . ALA A 1 96 ? 18.064 -12.250 -23.906 1.00 93.88 96 ALA A N 1
ATOM 755 C CA . ALA A 1 96 ? 18.532 -12.155 -25.290 1.00 93.88 96 ALA A CA 1
ATOM 756 C C . ALA A 1 96 ? 17.542 -11.363 -26.163 1.00 93.88 96 ALA A C 1
ATOM 758 O O . ALA A 1 96 ? 17.962 -10.573 -27.008 1.00 93.88 96 ALA A O 1
ATOM 759 N N . SER A 1 97 ? 16.242 -11.506 -25.904 1.00 96.06 97 SER A N 1
ATOM 760 C CA . SER A 1 97 ? 15.175 -10.694 -26.473 1.00 96.06 97 SER A CA 1
ATOM 761 C C . SER A 1 97 ? 14.104 -10.366 -25.429 1.00 96.06 97 SER A C 1
ATOM 763 O O . SER A 1 97 ? 13.958 -11.041 -24.409 1.00 96.06 97 SER A O 1
ATOM 765 N N . TRP A 1 98 ? 13.360 -9.289 -25.677 1.00 98.25 98 TRP A N 1
ATOM 766 C CA . TRP A 1 98 ? 12.310 -8.790 -24.794 1.00 98.25 98 TRP A CA 1
ATOM 767 C C . TRP A 1 98 ? 11.006 -8.631 -25.569 1.00 98.25 98 TRP A C 1
ATOM 769 O O . TRP A 1 98 ? 11.001 -8.255 -26.743 1.00 98.25 98 TRP A O 1
ATOM 779 N N . SER A 1 99 ? 9.883 -8.917 -24.914 1.00 98.19 99 SER A N 1
ATOM 780 C CA . SER A 1 99 ? 8.562 -8.710 -25.498 1.00 98.19 99 SER A CA 1
ATOM 781 C C . SER A 1 99 ? 8.272 -7.220 -25.706 1.00 98.19 99 SER A C 1
ATOM 783 O O . SER A 1 99 ? 8.819 -6.350 -25.021 1.00 98.19 99 SER A O 1
ATOM 785 N N . ARG A 1 100 ? 7.374 -6.896 -26.646 1.00 96.69 100 ARG A N 1
ATOM 786 C CA . ARG A 1 100 ? 6.880 -5.519 -26.792 1.00 96.69 100 ARG A CA 1
ATOM 787 C C . ARG A 1 100 ? 6.254 -5.060 -25.461 1.00 96.69 100 ARG A C 1
ATOM 789 O O . ARG A 1 100 ? 5.415 -5.805 -24.949 1.00 96.69 100 ARG A O 1
ATOM 796 N N . PRO A 1 101 ? 6.582 -3.855 -24.949 1.00 96.88 101 PRO A N 1
ATOM 797 C CA . PRO A 1 101 ? 5.983 -3.337 -23.723 1.00 96.88 101 PRO A CA 1
ATOM 798 C C . PRO A 1 101 ? 4.455 -3.309 -23.797 1.00 96.88 101 PRO A C 1
ATOM 800 O O . PRO A 1 101 ? 3.883 -2.875 -24.804 1.00 96.88 101 PRO A O 1
ATOM 803 N N . LYS A 1 102 ? 3.795 -3.767 -22.732 1.00 96.25 102 LYS A N 1
ATOM 804 C CA . LYS A 1 102 ? 2.333 -3.770 -22.597 1.00 96.25 102 LYS A CA 1
ATOM 805 C C . LYS A 1 102 ? 1.906 -3.109 -21.289 1.00 96.25 102 LYS A C 1
ATOM 807 O O . LYS A 1 102 ? 2.623 -3.236 -20.298 1.00 96.25 102 LYS A O 1
ATOM 812 N N . PRO A 1 103 ? 0.740 -2.443 -21.256 1.00 95.94 103 PRO A N 1
ATOM 813 C CA . PRO A 1 103 ? 0.211 -1.897 -20.017 1.00 95.94 103 PRO A CA 1
ATOM 814 C C . PRO A 1 103 ? -0.135 -3.010 -19.025 1.00 95.94 103 PRO A C 1
ATOM 816 O O . PRO A 1 103 ? -0.776 -3.991 -19.399 1.00 95.94 103 PRO A O 1
ATOM 819 N N . VAL A 1 104 ? 0.247 -2.829 -17.757 1.00 97.25 104 VAL A N 1
ATOM 820 C CA . VAL A 1 104 ? -0.168 -3.726 -16.658 1.00 97.25 104 VAL A CA 1
ATOM 821 C C . VAL A 1 104 ? -1.672 -3.593 -16.413 1.00 97.25 104 VAL A C 1
ATOM 823 O O . VAL A 1 104 ? -2.377 -4.582 -16.247 1.00 97.25 104 VAL A O 1
ATOM 826 N N . VAL A 1 105 ? -2.185 -2.361 -16.460 1.00 95.31 105 VAL A N 1
ATOM 827 C CA . VAL A 1 105 ? -3.618 -2.065 -16.357 1.00 95.31 105 VAL A CA 1
ATOM 828 C C . VAL A 1 105 ? -4.094 -1.550 -17.709 1.00 95.31 105 VAL A C 1
ATOM 830 O O . VAL A 1 105 ? -3.895 -0.382 -18.035 1.00 95.31 105 VAL A O 1
ATOM 833 N N . ARG A 1 106 ? -4.695 -2.435 -18.514 1.00 90.12 106 ARG A N 1
ATOM 834 C CA . ARG A 1 106 ? -5.130 -2.116 -19.886 1.00 90.12 106 ARG A CA 1
ATOM 835 C C . ARG A 1 106 ? -6.104 -0.938 -19.930 1.00 90.12 106 ARG A C 1
ATOM 837 O O . ARG A 1 106 ? -5.931 -0.038 -20.743 1.00 90.12 106 ARG A O 1
ATOM 844 N N . ASP A 1 107 ? -7.077 -0.948 -19.027 1.00 90.00 107 ASP A N 1
ATOM 845 C CA . ASP A 1 107 ? -8.175 0.017 -18.986 1.00 90.00 107 ASP A CA 1
ATOM 846 C C . ASP A 1 107 ? -7.976 0.990 -17.809 1.00 90.00 107 ASP A C 1
ATOM 848 O O . ASP A 1 107 ? -8.889 1.252 -17.027 1.00 90.00 107 ASP A O 1
ATOM 852 N N . ALA A 1 108 ? -6.738 1.473 -17.629 1.00 90.44 108 ALA A N 1
ATOM 853 C CA . ALA A 1 108 ? -6.406 2.395 -16.548 1.00 90.44 108 ALA A CA 1
ATOM 854 C C . ALA A 1 108 ? -7.243 3.685 -16.664 1.00 90.44 108 ALA A C 1
ATOM 856 O O . ALA A 1 108 ? -7.312 4.264 -17.753 1.00 90.44 108 ALA A O 1
ATOM 857 N N . PRO A 1 109 ? -7.825 4.188 -15.562 1.00 91.81 109 PRO A N 1
ATOM 858 C CA . PRO A 1 109 ? -8.618 5.410 -15.587 1.00 91.81 109 PRO A CA 1
ATOM 859 C C . PRO A 1 109 ? -7.849 6.585 -16.189 1.00 91.81 109 PRO A C 1
ATOM 861 O O . PRO A 1 109 ? -6.647 6.776 -15.952 1.00 91.81 109 PRO A O 1
ATOM 864 N N . ALA A 1 110 ? -8.544 7.378 -17.003 1.00 91.06 110 ALA A N 1
ATOM 865 C CA . ALA A 1 110 ? -7.936 8.464 -17.767 1.00 91.06 110 ALA A CA 1
ATOM 866 C C . ALA A 1 110 ? -7.311 9.541 -16.860 1.00 91.06 110 ALA A C 1
ATOM 868 O O . ALA A 1 110 ? -6.292 10.133 -17.211 1.00 91.06 110 ALA A O 1
ATOM 869 N N . ASP A 1 111 ? -7.890 9.759 -15.680 1.00 92.75 111 ASP A N 1
ATOM 870 C CA . ASP A 1 111 ? -7.418 10.704 -14.672 1.00 92.75 111 ASP A CA 1
ATOM 871 C C . ASP A 1 111 ? -6.336 10.122 -13.746 1.00 92.75 111 ASP A C 1
ATOM 873 O O . ASP A 1 111 ? -5.622 10.879 -13.085 1.00 92.75 111 ASP A O 1
ATOM 877 N N . ALA A 1 112 ? -6.155 8.802 -13.720 1.00 93.19 112 ALA A N 1
ATOM 878 C CA . ALA A 1 112 ? -5.140 8.167 -12.897 1.00 93.19 112 ALA A CA 1
ATOM 879 C C . ALA A 1 112 ? -3.738 8.355 -13.492 1.00 93.19 112 ALA A C 1
ATOM 881 O O . ALA A 1 112 ? -3.485 8.084 -14.663 1.00 93.19 112 ALA A O 1
ATOM 882 N N . SER A 1 113 ? -2.802 8.779 -12.653 1.00 96.19 113 SER A N 1
ATOM 883 C CA . SER A 1 113 ? -1.368 8.553 -12.840 1.00 96.19 113 SER A CA 1
ATOM 884 C C . SER A 1 113 ? -0.951 7.364 -11.980 1.00 96.19 113 SER A C 1
ATOM 886 O O . SER A 1 113 ? -1.357 7.317 -10.817 1.00 96.19 113 SER A O 1
ATOM 888 N N . GLN A 1 114 ? -0.179 6.432 -12.536 1.00 96.50 114 GLN A N 1
ATOM 889 C CA . GLN A 1 114 ? 0.342 5.240 -11.863 1.00 96.50 114 GLN A CA 1
ATOM 890 C C . GLN A 1 114 ? 1.862 5.348 -11.727 1.00 96.50 114 GLN A C 1
ATOM 892 O O . GLN A 1 114 ? 2.539 5.582 -12.726 1.00 96.50 114 GLN A O 1
ATOM 897 N N . PHE A 1 115 ? 2.404 5.190 -10.521 1.00 95.94 115 PHE A N 1
ATOM 898 C CA . PHE A 1 115 ? 3.809 5.486 -10.236 1.00 95.94 115 PHE A CA 1
ATOM 899 C C . PHE A 1 115 ? 4.402 4.580 -9.148 1.00 95.94 115 PHE A C 1
ATOM 901 O O . PHE A 1 115 ? 3.670 3.867 -8.462 1.00 95.94 115 PHE A O 1
ATOM 908 N N . GLN A 1 116 ? 5.738 4.585 -9.049 1.00 96.06 116 GLN A N 1
ATOM 909 C CA . GLN A 1 116 ? 6.540 3.735 -8.154 1.00 96.06 116 GLN A CA 1
ATOM 910 C C . GLN A 1 116 ? 6.147 2.241 -8.179 1.00 96.06 116 GLN A C 1
ATOM 912 O O . GLN A 1 116 ? 5.761 1.681 -7.152 1.00 96.06 116 GLN A O 1
ATOM 917 N N . PRO A 1 117 ? 6.210 1.574 -9.349 1.00 97.38 117 PRO A N 1
ATOM 918 C CA . PRO A 1 117 ? 5.867 0.165 -9.428 1.00 97.38 117 PRO A CA 1
ATOM 919 C C . PRO A 1 117 ? 6.894 -0.704 -8.716 1.00 97.38 117 PRO A C 1
ATOM 921 O O . PRO A 1 117 ? 8.089 -0.457 -8.816 1.00 97.38 117 PRO A O 1
ATOM 924 N N . MET A 1 118 ? 6.415 -1.776 -8.100 1.00 98.38 118 MET A N 1
ATOM 925 C CA . MET A 1 118 ? 7.185 -2.895 -7.574 1.00 98.38 118 MET A CA 1
ATOM 926 C C . MET A 1 118 ? 6.695 -4.188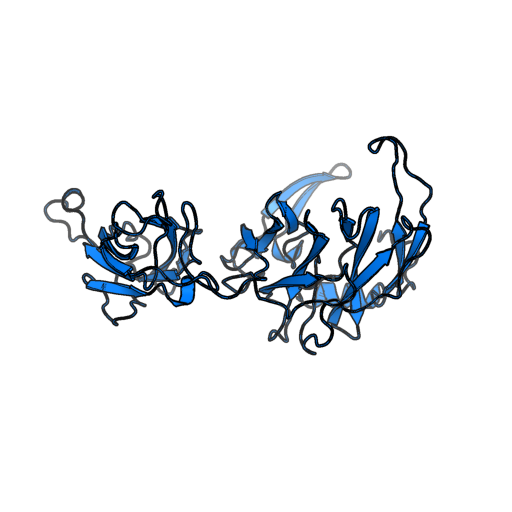 -8.214 1.00 98.38 118 MET A C 1
ATOM 928 O O . MET A 1 118 ? 5.518 -4.305 -8.558 1.00 98.38 118 MET A O 1
ATOM 932 N N . ILE A 1 119 ? 7.588 -5.162 -8.371 1.00 98.69 119 ILE A N 1
ATOM 933 C CA . ILE A 1 119 ? 7.291 -6.435 -9.029 1.00 98.69 119 ILE A CA 1
ATOM 934 C C . ILE A 1 119 ? 7.964 -7.591 -8.301 1.00 98.69 119 ILE A C 1
ATOM 936 O O . ILE A 1 119 ? 9.111 -7.477 -7.877 1.00 98.69 119 ILE A O 1
ATOM 940 N N . ALA A 1 120 ? 7.255 -8.708 -8.175 1.00 98.44 120 ALA A N 1
ATOM 941 C CA . ALA A 1 120 ? 7.791 -9.951 -7.637 1.00 98.44 120 ALA A CA 1
ATOM 942 C C . ALA A 1 120 ? 7.104 -11.145 -8.305 1.00 98.44 120 ALA A C 1
ATOM 944 O O . ALA A 1 120 ? 5.917 -11.081 -8.620 1.00 98.44 120 ALA A O 1
ATOM 945 N N . ALA A 1 121 ? 7.839 -12.236 -8.502 1.00 98.06 121 ALA A N 1
ATOM 946 C CA . ALA A 1 121 ? 7.271 -13.528 -8.875 1.00 98.06 121 ALA A CA 1
ATOM 947 C C . ALA A 1 121 ? 7.218 -14.422 -7.631 1.00 98.06 121 ALA A C 1
ATOM 949 O O . ALA A 1 121 ? 8.170 -14.435 -6.848 1.00 98.06 121 ALA A O 1
ATOM 950 N N . ASN A 1 122 ? 6.117 -15.145 -7.439 1.00 96.06 122 ASN A N 1
ATOM 951 C CA . ASN A 1 122 ? 5.991 -16.127 -6.365 1.00 96.06 122 ASN A CA 1
ATOM 952 C C . ASN A 1 122 ? 6.421 -17.537 -6.844 1.00 96.06 122 ASN A C 1
ATOM 954 O O . ASN A 1 122 ? 6.564 -17.760 -8.051 1.00 96.06 122 ASN A O 1
ATOM 958 N N . PRO A 1 123 ? 6.618 -18.510 -5.934 1.00 95.06 123 PRO A N 1
ATOM 959 C CA . PRO A 1 123 ? 7.038 -19.870 -6.302 1.00 95.06 123 PRO A CA 1
ATOM 960 C C . PRO A 1 123 ? 6.085 -20.625 -7.248 1.00 95.06 123 PRO A C 1
ATOM 962 O O . PRO A 1 123 ? 6.531 -21.515 -7.982 1.00 95.06 123 PRO A O 1
ATOM 965 N N . ASP A 1 124 ? 4.801 -20.253 -7.278 1.00 93.44 124 ASP A N 1
ATOM 966 C CA . ASP A 1 124 ? 3.780 -20.840 -8.157 1.00 93.44 124 ASP A CA 1
ATOM 967 C C . ASP A 1 124 ? 3.844 -20.302 -9.601 1.00 93.44 124 ASP A C 1
ATOM 969 O O . ASP A 1 124 ? 3.163 -20.809 -10.501 1.00 93.44 124 ASP A O 1
ATOM 973 N N . GLY A 1 125 ? 4.679 -19.288 -9.848 1.00 94.75 125 GLY A N 1
ATOM 974 C CA . GLY A 1 125 ? 4.798 -18.598 -11.132 1.00 94.75 125 GLY A CA 1
ATOM 975 C C . GLY A 1 125 ? 3.741 -17.512 -11.346 1.00 94.75 125 GLY A C 1
ATOM 976 O O . GLY A 1 125 ? 3.518 -17.090 -12.482 1.00 94.75 125 GLY A O 1
ATOM 977 N N . ALA A 1 126 ? 3.059 -17.067 -10.287 1.00 96.62 126 ALA A N 1
ATOM 978 C CA . ALA A 1 126 ? 2.263 -15.849 -10.339 1.00 96.62 126 ALA A CA 1
ATOM 979 C C . ALA A 1 126 ? 3.177 -14.624 -10.215 1.00 96.62 126 ALA A C 1
ATOM 981 O O . ALA A 1 126 ? 4.110 -14.598 -9.413 1.00 96.62 126 ALA A O 1
ATOM 982 N N . LEU A 1 127 ? 2.885 -13.586 -10.994 1.00 98.31 127 LEU A N 1
ATOM 983 C CA . LEU A 1 127 ? 3.644 -12.339 -11.021 1.00 98.31 127 LEU A CA 1
ATOM 984 C C . LEU A 1 127 ? 2.800 -11.215 -10.428 1.00 98.31 127 LEU A C 1
ATOM 986 O O . LEU A 1 127 ? 1.804 -10.819 -11.028 1.00 98.31 127 LEU A O 1
ATOM 990 N N . GLY A 1 128 ? 3.195 -10.701 -9.269 1.00 98.38 128 GLY A N 1
ATOM 991 C CA . GLY A 1 128 ? 2.549 -9.572 -8.610 1.00 98.38 128 GLY A CA 1
ATOM 992 C C . GLY A 1 128 ? 3.179 -8.245 -9.018 1.00 98.38 128 GLY A C 1
ATOM 993 O O . GLY A 1 128 ? 4.403 -8.125 -9.056 1.00 98.38 128 GLY A O 1
ATOM 994 N N . VAL A 1 129 ? 2.346 -7.241 -9.289 1.00 98.69 129 VAL A N 1
ATOM 995 C CA . VAL A 1 129 ? 2.753 -5.848 -9.504 1.00 98.69 129 VAL A CA 1
ATOM 996 C C . VAL A 1 129 ? 2.009 -4.970 -8.503 1.00 98.69 129 VAL A C 1
ATOM 998 O O . VAL A 1 129 ? 0.788 -5.049 -8.397 1.00 98.69 129 VAL A O 1
ATOM 1001 N N . PHE A 1 130 ? 2.744 -4.134 -7.776 1.00 98.75 130 PHE A N 1
ATOM 1002 C CA . PHE A 1 130 ? 2.238 -3.198 -6.769 1.00 98.75 130 PHE A CA 1
ATOM 1003 C C . PHE A 1 130 ? 2.614 -1.766 -7.155 1.00 98.75 130 PHE A C 1
ATOM 1005 O O . PHE A 1 130 ? 3.707 -1.559 -7.668 1.00 98.75 130 PHE A O 1
ATOM 1012 N N . TRP A 1 131 ? 1.739 -0.780 -6.962 1.00 98.06 131 TRP A N 1
ATOM 1013 C CA . TRP A 1 131 ? 2.009 0.612 -7.353 1.00 98.06 131 TRP A CA 1
ATOM 1014 C C . TRP A 1 131 ? 1.146 1.618 -6.594 1.00 98.06 131 TRP A C 1
ATOM 1016 O O . TRP A 1 131 ? 0.155 1.261 -5.956 1.00 98.06 131 TRP A O 1
ATOM 1026 N N . TYR A 1 132 ? 1.470 2.902 -6.733 1.00 97.94 132 TYR A N 1
ATOM 1027 C CA . TYR A 1 132 ? 0.603 4.000 -6.315 1.00 97.94 132 TYR A CA 1
ATOM 1028 C C . TYR A 1 132 ? -0.208 4.557 -7.475 1.00 97.94 132 TYR A C 1
ATOM 1030 O O . TYR A 1 132 ? 0.311 4.718 -8.581 1.00 97.94 132 TYR A O 1
ATOM 1038 N N . ALA A 1 133 ? -1.465 4.925 -7.222 1.00 97.31 133 ALA A N 1
ATOM 1039 C CA . ALA A 1 133 ? -2.293 5.618 -8.200 1.00 97.31 133 ALA A CA 1
ATOM 1040 C C . ALA A 1 133 ? -3.029 6.834 -7.627 1.00 97.31 133 ALA A C 1
ATOM 1042 O O . ALA A 1 133 ? -3.388 6.889 -6.453 1.00 97.31 133 ALA A O 1
ATOM 1043 N N . THR A 1 134 ? -3.267 7.813 -8.500 1.00 97.50 134 THR A N 1
ATOM 1044 C CA . THR A 1 134 ? -3.957 9.093 -8.219 1.00 97.50 134 THR A CA 1
ATOM 1045 C C . THR A 1 134 ? -5.388 9.121 -8.779 1.00 97.50 134 THR A C 1
ATOM 1047 O O . THR A 1 134 ? -5.925 10.187 -9.078 1.00 97.50 134 THR A O 1
ATOM 1050 N N . GLU A 1 135 ? -6.000 7.952 -8.974 1.00 95.19 135 GLU A N 1
ATOM 1051 C CA . GLU A 1 135 ? -7.369 7.825 -9.488 1.00 95.19 135 GLU A CA 1
ATOM 1052 C C . GLU A 1 135 ? -8.367 8.632 -8.640 1.00 95.19 135 GLU A C 1
ATOM 1054 O O . GLU A 1 135 ? -8.318 8.625 -7.408 1.00 95.19 135 GLU A O 1
ATOM 1059 N N . GLY A 1 136 ? -9.253 9.388 -9.292 1.00 94.25 136 GLY A N 1
ATOM 1060 C CA . GLY A 1 136 ? -10.209 10.267 -8.624 1.00 94.25 136 GLY A CA 1
ATOM 1061 C C . GLY A 1 136 ? -9.567 11.478 -7.934 1.00 94.25 136 GLY A C 1
ATOM 1062 O O . GLY A 1 136 ? -10.182 12.068 -7.037 1.00 94.25 136 GLY A O 1
ATOM 1063 N N . ARG A 1 137 ? -8.321 11.840 -8.282 1.00 94.75 137 ARG A N 1
ATOM 1064 C CA . ARG A 1 137 ? -7.575 12.987 -7.726 1.00 94.75 137 ARG A CA 1
ATOM 1065 C C . ARG A 1 137 ? -7.001 13.842 -8.856 1.00 94.75 137 ARG A C 1
ATOM 1067 O O . ARG A 1 137 ? -5.834 13.723 -9.227 1.00 94.75 137 ARG A O 1
ATOM 1074 N N . SER A 1 138 ? -7.805 14.767 -9.378 1.00 90.94 138 SER A N 1
ATOM 1075 C CA . SER A 1 138 ? -7.400 15.663 -10.477 1.00 90.94 138 SER A CA 1
ATOM 1076 C C . SER A 1 138 ? -6.100 16.429 -10.184 1.00 90.94 138 SER A C 1
ATOM 1078 O O . SER A 1 138 ? -5.243 16.531 -11.068 1.00 90.94 138 SER A O 1
ATOM 1080 N N . ALA A 1 139 ? -5.925 16.881 -8.936 1.00 93.50 139 ALA A N 1
ATOM 1081 C CA . ALA A 1 139 ? -4.738 17.582 -8.448 1.00 93.50 139 ALA A CA 1
ATOM 1082 C C . ALA A 1 139 ? -3.491 16.689 -8.303 1.00 93.50 139 ALA A C 1
ATOM 1084 O O . ALA A 1 139 ? -2.382 17.216 -8.294 1.00 93.50 139 ALA A O 1
ATOM 1085 N N . ARG A 1 140 ? -3.651 15.355 -8.231 1.00 95.31 140 ARG A N 1
ATOM 1086 C CA . ARG A 1 140 ? -2.568 14.384 -7.971 1.00 95.31 140 ARG A CA 1
ATOM 1087 C C . ARG A 1 140 ? -1.724 14.783 -6.767 1.00 95.31 140 ARG A C 1
ATOM 1089 O O . ARG A 1 140 ? -0.503 14.833 -6.845 1.00 95.31 140 ARG A O 1
ATOM 1096 N N . ASP A 1 141 ? -2.390 15.107 -5.670 1.00 95.12 141 ASP A N 1
ATOM 1097 C CA . ASP A 1 141 ? -1.794 15.473 -4.385 1.00 95.12 141 ASP A CA 1
ATOM 1098 C C . ASP A 1 141 ? -1.977 14.364 -3.332 1.00 95.12 141 ASP A C 1
ATOM 1100 O O . ASP A 1 141 ? -1.514 14.487 -2.198 1.00 95.12 141 ASP A O 1
ATOM 1104 N N . ARG A 1 142 ? -2.675 13.283 -3.700 1.00 96.44 142 ARG A N 1
ATOM 1105 C CA . ARG A 1 142 ? -3.051 12.130 -2.875 1.00 96.44 142 ARG A CA 1
ATOM 1106 C C . ARG A 1 142 ? -2.965 10.861 -3.702 1.00 96.44 142 ARG A C 1
ATOM 1108 O O . ARG A 1 142 ? -3.201 10.913 -4.908 1.00 96.44 142 ARG A O 1
ATOM 1115 N N . PHE A 1 143 ? -2.711 9.739 -3.046 1.00 97.25 143 PHE A N 1
ATOM 1116 C CA . PHE A 1 143 ? -2.650 8.446 -3.713 1.00 97.25 143 PHE A CA 1
ATOM 1117 C C . PHE A 1 143 ? -3.238 7.325 -2.868 1.00 97.25 143 PHE A C 1
ATOM 1119 O O . PHE A 1 143 ? -3.322 7.423 -1.642 1.00 97.25 143 PHE A O 1
ATOM 1126 N N . ASP A 1 144 ? -3.603 6.258 -3.561 1.00 97.62 144 ASP A N 1
ATOM 1127 C CA . ASP A 1 144 ? -3.931 4.958 -2.999 1.00 97.62 144 ASP A CA 1
ATOM 1128 C C . ASP A 1 144 ? -2.929 3.922 -3.523 1.00 97.62 144 ASP A C 1
ATOM 1130 O O . ASP A 1 144 ? -2.355 4.093 -4.603 1.00 97.62 144 ASP A O 1
ATOM 1134 N N . ALA A 1 145 ? -2.703 2.863 -2.749 1.00 97.75 145 ALA A N 1
ATOM 1135 C CA . ALA A 1 145 ? -1.829 1.763 -3.142 1.00 97.75 145 ALA A CA 1
ATOM 1136 C C . ALA A 1 145 ? -2.650 0.638 -3.779 1.00 97.75 145 ALA A C 1
ATOM 1138 O O . ALA A 1 145 ? -3.710 0.281 -3.262 1.00 97.75 145 ALA A O 1
ATOM 1139 N N . PHE A 1 146 ? -2.162 0.074 -4.879 1.00 98.00 146 PHE A N 1
ATOM 1140 C CA . PHE A 1 146 ? -2.856 -0.927 -5.684 1.00 98.00 146 PHE A CA 1
ATOM 1141 C C . PHE A 1 146 ? -1.965 -2.122 -5.993 1.00 98.00 146 PHE A C 1
ATOM 1143 O O . PHE A 1 146 ? -0.741 -2.014 -6.019 1.00 98.00 146 PHE A O 1
ATOM 1150 N N . PHE A 1 147 ? -2.608 -3.253 -6.267 1.00 98.25 147 PHE A N 1
ATOM 1151 C CA . PHE A 1 147 ? -1.966 -4.486 -6.687 1.00 98.25 147 PHE A CA 1
ATOM 1152 C C . PHE A 1 147 ? -2.749 -5.157 -7.816 1.00 98.25 147 PHE A C 1
ATOM 1154 O O . PHE A 1 147 ? -3.978 -5.093 -7.869 1.00 98.25 147 PHE A O 1
ATOM 1161 N N . SER A 1 148 ? -2.037 -5.844 -8.701 1.00 97.94 148 SER A N 1
ATOM 1162 C CA . SER A 1 148 ? -2.599 -6.815 -9.635 1.00 97.94 148 SER A CA 1
ATOM 1163 C C . SER A 1 148 ? -1.615 -7.963 -9.824 1.00 97.94 148 SER A C 1
ATOM 1165 O O . SER A 1 148 ? -0.406 -7.791 -9.666 1.00 97.94 148 SER A O 1
ATOM 1167 N N . ALA A 1 149 ? -2.136 -9.135 -10.174 1.00 97.62 149 ALA A N 1
ATOM 1168 C CA . ALA A 1 149 ? -1.334 -10.307 -10.467 1.00 97.62 149 ALA A CA 1
ATOM 1169 C C . ALA A 1 149 ? -1.584 -10.829 -11.882 1.00 97.62 149 ALA A C 1
ATOM 1171 O O . ALA A 1 149 ? -2.690 -10.736 -12.415 1.00 97.62 149 ALA A O 1
ATOM 1172 N N . SER A 1 150 ? -0.549 -11.427 -12.459 1.00 97.62 150 SER A N 1
ATOM 1173 C CA . SER A 1 150 ? -0.613 -12.223 -13.677 1.00 97.62 150 SER A CA 1
ATOM 1174 C C . SER A 1 150 ? -0.418 -13.701 -13.346 1.00 97.62 150 SER A C 1
ATOM 1176 O O . SER A 1 150 ? 0.484 -14.062 -12.590 1.00 97.62 150 SER A O 1
ATOM 1178 N N . LEU A 1 151 ? -1.257 -14.554 -13.938 1.00 96.25 151 LEU A N 1
ATOM 1179 C CA . LEU A 1 151 ? -1.213 -16.019 -13.793 1.00 96.25 151 LEU A CA 1
ATOM 1180 C C . LEU A 1 151 ? -0.675 -16.732 -15.044 1.00 96.25 151 LEU A C 1
ATOM 1182 O O . LEU A 1 151 ? -0.612 -17.962 -15.098 1.00 96.25 151 LEU A O 1
ATOM 1186 N N . ASP A 1 152 ? -0.304 -15.960 -16.065 1.00 96.25 152 ASP A N 1
ATOM 1187 C CA . ASP A 1 152 ? 0.175 -16.428 -17.368 1.00 96.25 152 ASP A CA 1
ATOM 1188 C C . ASP A 1 152 ? 1.582 -15.894 -17.707 1.00 96.25 152 ASP A C 1
ATOM 1190 O O . ASP A 1 152 ? 2.007 -15.889 -18.866 1.00 96.25 152 ASP A O 1
ATOM 1194 N N . GLY A 1 153 ? 2.334 -15.495 -16.675 1.00 96.00 153 GLY A N 1
ATOM 1195 C CA . GLY A 1 153 ? 3.729 -15.076 -16.787 1.00 96.00 153 GLY A CA 1
ATOM 1196 C C . GLY A 1 153 ? 3.885 -13.694 -17.422 1.00 96.00 153 GLY A C 1
ATOM 1197 O O . GLY A 1 153 ? 4.775 -13.494 -18.249 1.00 96.00 153 GLY A O 1
ATOM 1198 N N . GLY A 1 154 ? 3.007 -12.754 -17.073 1.00 96.88 154 GLY A N 1
ATOM 1199 C CA . GLY A 1 154 ? 3.054 -11.357 -17.506 1.00 96.88 154 GLY A CA 1
ATOM 1200 C C . GLY A 1 154 ? 2.368 -11.074 -18.845 1.00 96.88 154 GLY A C 1
ATOM 1201 O O . GLY A 1 154 ? 2.622 -10.022 -19.433 1.00 96.88 154 GLY A O 1
ATOM 1202 N N . VAL A 1 155 ? 1.528 -11.982 -19.361 1.00 96.44 155 VAL A N 1
ATOM 1203 C CA . VAL A 1 155 ? 0.807 -11.771 -20.630 1.00 96.44 155 VAL A CA 1
ATOM 1204 C C . VAL A 1 155 ? -0.495 -11.003 -20.401 1.00 96.44 155 VAL A C 1
ATOM 1206 O O . VAL A 1 155 ? -0.786 -10.071 -21.157 1.00 96.44 155 VAL A O 1
ATOM 1209 N N . THR A 1 156 ? -1.250 -11.364 -19.364 1.00 96.50 156 THR A N 1
ATOM 1210 C CA . THR A 1 156 ? -2.458 -10.674 -18.899 1.00 96.50 156 THR A CA 1
ATOM 1211 C C . THR A 1 156 ? -2.443 -10.499 -17.381 1.00 96.50 156 THR A C 1
ATOM 1213 O O . THR A 1 156 ? -1.739 -11.210 -16.665 1.00 96.50 156 THR A O 1
ATOM 1216 N N . PHE A 1 157 ? -3.218 -9.531 -16.894 1.00 97.62 157 PHE A N 1
ATOM 1217 C CA . PHE A 1 157 ? -3.323 -9.179 -15.480 1.00 97.62 157 PHE A CA 1
ATOM 1218 C C . PHE A 1 157 ? -4.778 -9.227 -15.021 1.00 97.62 157 PHE A C 1
ATOM 1220 O O . PHE A 1 157 ? -5.693 -8.881 -15.773 1.00 97.62 157 PHE A O 1
ATOM 1227 N N . LEU A 1 158 ? -4.980 -9.646 -13.773 1.00 95.88 158 LEU A N 1
ATOM 1228 C CA . LEU A 1 158 ? -6.269 -9.579 -13.093 1.00 95.88 158 LEU A CA 1
ATOM 1229 C C . LEU A 1 158 ? -6.715 -8.114 -12.911 1.00 95.88 158 LEU A C 1
ATOM 1231 O O . LEU A 1 158 ? -5.880 -7.201 -12.943 1.00 95.88 158 LEU A O 1
ATOM 1235 N N . PRO A 1 159 ? -8.016 -7.857 -12.679 1.00 94.88 159 PRO A N 1
ATOM 1236 C CA . PRO A 1 159 ? -8.472 -6.529 -12.289 1.00 94.88 159 PRO A CA 1
ATOM 1237 C C . PRO A 1 159 ? -7.673 -5.990 -11.086 1.00 94.88 159 PRO A C 1
ATOM 1239 O O . PRO A 1 159 ? -7.447 -6.735 -10.126 1.00 94.88 159 PRO A O 1
ATOM 1242 N N . PRO A 1 160 ? -7.221 -4.723 -11.124 1.00 95.88 160 PRO A N 1
ATOM 1243 C CA . PRO A 1 160 ? -6.461 -4.140 -10.029 1.00 95.88 160 PRO A CA 1
ATOM 1244 C C . PRO A 1 160 ? -7.321 -4.042 -8.767 1.00 95.88 160 PRO A C 1
ATOM 1246 O O . PRO A 1 160 ? -8.493 -3.675 -8.828 1.00 95.88 160 PRO A O 1
ATOM 1249 N N . SER A 1 161 ? -6.723 -4.337 -7.618 1.00 94.44 161 SER A N 1
ATOM 1250 C CA . SER A 1 161 ? -7.353 -4.207 -6.304 1.00 94.44 161 SER A CA 1
ATOM 1251 C C . SER A 1 161 ? -6.620 -3.161 -5.477 1.00 94.44 161 SER A C 1
ATOM 1253 O O . SER A 1 161 ? -5.388 -3.104 -5.478 1.00 94.44 161 SER A O 1
ATOM 1255 N N . ARG A 1 162 ? -7.373 -2.314 -4.773 1.00 95.25 162 ARG A N 1
ATOM 1256 C CA . ARG A 1 162 ? -6.800 -1.355 -3.827 1.00 95.25 162 ARG A CA 1
ATOM 1257 C C . ARG A 1 162 ? -6.323 -2.105 -2.584 1.00 95.25 162 ARG A C 1
ATOM 1259 O O . ARG A 1 162 ? -7.094 -2.837 -1.979 1.00 95.25 162 ARG A O 1
ATOM 1266 N N . VAL A 1 163 ? -5.066 -1.888 -2.216 1.00 95.75 163 VAL A N 1
ATOM 1267 C CA . VAL A 1 163 ? -4.404 -2.480 -1.044 1.00 95.75 163 VAL A CA 1
ATOM 1268 C C . VAL A 1 163 ? -4.482 -1.548 0.162 1.00 95.75 163 VAL A C 1
ATOM 1270 O O . VAL A 1 163 ? -4.597 -2.004 1.294 1.00 95.75 163 VAL A O 1
ATOM 1273 N N . SER A 1 164 ? -4.405 -0.229 -0.047 1.00 94.50 164 SER A N 1
ATOM 1274 C CA . SER A 1 164 ? -4.473 0.712 1.070 1.00 94.50 164 SER A CA 1
ATOM 1275 C C . SER A 1 164 ? -5.900 0.837 1.614 1.00 94.50 164 SER A C 1
ATOM 1277 O O . SER A 1 164 ? -6.842 1.133 0.882 1.00 94.50 164 SER A O 1
ATOM 1279 N N . SER A 1 165 ? -6.048 0.690 2.931 1.00 90.00 165 SER A N 1
ATOM 1280 C CA . SER A 1 165 ? -7.324 0.871 3.636 1.00 90.00 165 SER A CA 1
ATOM 1281 C C . SER A 1 165 ? -7.776 2.337 3.704 1.00 90.00 165 SER A C 1
ATOM 1283 O O . SER A 1 165 ? -8.955 2.640 3.882 1.00 90.00 165 SER A O 1
ATOM 1285 N N . GLU A 1 166 ? -6.836 3.271 3.545 1.00 91.19 166 GLU A N 1
ATOM 1286 C CA . GLU A 1 166 ? -7.074 4.710 3.511 1.00 91.19 166 GLU A CA 1
ATOM 1287 C C . GLU A 1 166 ? -6.249 5.384 2.414 1.00 91.19 166 GLU A C 1
ATOM 1289 O O . GLU A 1 166 ? -5.282 4.829 1.888 1.00 91.19 166 GLU A O 1
ATOM 1294 N N . THR A 1 167 ? -6.653 6.608 2.070 1.00 94.88 167 THR A N 1
ATOM 1295 C CA . THR A 1 167 ? -5.920 7.442 1.120 1.00 94.88 167 THR A CA 1
ATOM 1296 C C . THR A 1 167 ? -4.747 8.122 1.797 1.00 94.88 167 THR A C 1
ATOM 1298 O O . THR A 1 167 ? -4.914 8.823 2.799 1.00 94.88 167 THR A O 1
ATOM 1301 N N . SER A 1 168 ? -3.572 7.976 1.190 1.00 96.06 168 SER A N 1
ATOM 1302 C CA . SER A 1 168 ? -2.359 8.660 1.606 1.00 96.06 168 SER A CA 1
ATOM 1303 C C . SER A 1 168 ? -2.505 10.167 1.401 1.00 96.06 168 SER A C 1
ATOM 1305 O O . SER A 1 168 ? -2.952 10.639 0.348 1.00 96.06 168 SER A O 1
ATOM 1307 N N . ARG A 1 169 ? -2.115 10.945 2.420 1.00 94.81 169 ARG A N 1
ATOM 1308 C CA . ARG A 1 169 ? -2.167 12.415 2.426 1.00 94.81 169 ARG A CA 1
ATOM 1309 C C . ARG A 1 169 ? -0.780 13.046 2.592 1.00 94.81 169 ARG A C 1
ATOM 1311 O O . ARG A 1 169 ? -0.481 13.578 3.661 1.00 94.81 169 ARG A O 1
ATOM 1318 N N . PRO A 1 170 ? 0.049 13.064 1.531 1.00 95.69 170 PRO A N 1
ATOM 1319 C CA . PRO A 1 170 ? 1.383 13.664 1.548 1.00 95.69 170 PRO A CA 1
ATOM 1320 C C . PRO A 1 170 ? 1.470 15.060 2.155 1.00 95.69 170 PRO A C 1
ATOM 1322 O O . PRO A 1 170 ? 2.425 15.339 2.871 1.00 95.69 170 PRO A O 1
ATOM 1325 N N . SER A 1 171 ? 0.477 15.928 1.934 1.00 94.25 171 SER A N 1
ATOM 1326 C CA . SER A 1 171 ? 0.491 17.302 2.454 1.00 94.25 171 SER A CA 1
ATOM 1327 C C . SER A 1 171 ? 0.002 17.439 3.901 1.00 94.25 171 SER A C 1
ATOM 1329 O O . SER A 1 171 ? -0.534 18.482 4.278 1.00 94.25 171 SER A O 1
ATOM 1331 N N . GLY A 1 172 ? 0.115 16.387 4.707 1.00 91.94 172 GLY A N 1
ATOM 1332 C CA . GLY A 1 172 ? -0.145 16.472 6.137 1.00 91.94 172 GLY A CA 1
ATOM 1333 C C . GLY A 1 172 ? 0.889 17.316 6.879 1.00 91.94 172 GLY A C 1
ATOM 1334 O O . GLY A 1 172 ? 2.000 17.549 6.402 1.00 91.94 172 GLY A O 1
ATOM 1335 N N . THR A 1 173 ? 0.519 17.783 8.070 1.00 90.50 173 THR A N 1
ATOM 1336 C CA . THR A 1 173 ? 1.320 18.726 8.866 1.00 90.50 173 THR A CA 1
ATOM 1337 C C . THR A 1 173 ? 2.713 18.202 9.207 1.00 90.50 173 THR A C 1
ATOM 1339 O O . THR A 1 173 ? 3.670 18.974 9.181 1.00 90.50 173 THR A O 1
ATOM 1342 N N . GLY A 1 174 ? 2.859 16.904 9.478 1.00 92.00 174 GLY A N 1
ATOM 1343 C CA . GLY A 1 174 ? 4.158 16.305 9.772 1.00 92.00 174 GLY A CA 1
ATOM 1344 C C . GLY A 1 174 ? 5.086 16.282 8.561 1.00 92.00 174 GLY A C 1
ATOM 1345 O O . GLY A 1 174 ? 6.247 16.664 8.674 1.00 92.00 174 GLY A O 1
ATOM 1346 N N . ASN A 1 175 ? 4.564 15.944 7.383 1.00 94.88 175 ASN A N 1
ATOM 1347 C CA . ASN A 1 175 ? 5.322 15.989 6.131 1.00 94.88 175 ASN A CA 1
ATOM 1348 C C . ASN A 1 175 ? 5.621 17.411 5.643 1.00 94.88 175 ASN A C 1
ATOM 1350 O O . ASN A 1 175 ? 6.599 17.612 4.923 1.00 94.88 175 ASN A O 1
ATOM 1354 N N . LEU A 1 176 ? 4.789 18.391 6.006 1.00 94.81 176 LEU A N 1
ATOM 1355 C CA . LEU A 1 176 ? 5.001 19.805 5.691 1.00 94.81 176 LEU A CA 1
ATOM 1356 C C . LEU A 1 176 ? 6.050 20.463 6.588 1.00 94.81 176 LEU A C 1
ATOM 1358 O O . LEU A 1 176 ? 6.665 21.444 6.174 1.00 94.81 176 LEU A O 1
ATOM 1362 N N . ARG A 1 177 ? 6.269 19.934 7.795 1.00 94.75 177 ARG A N 1
ATOM 1363 C CA . ARG A 1 177 ? 7.189 20.511 8.774 1.00 94.75 177 ARG A CA 1
ATOM 1364 C C . ARG A 1 177 ? 8.644 20.384 8.296 1.00 94.75 177 ARG A C 1
ATOM 1366 O O . ARG A 1 177 ? 9.137 19.263 8.172 1.00 94.75 177 ARG A O 1
ATOM 1373 N N . PRO A 1 178 ? 9.361 21.495 8.049 1.00 95.06 178 PRO A N 1
ATOM 1374 C CA . PRO A 1 178 ? 10.775 21.430 7.718 1.00 95.06 178 PRO A CA 1
ATOM 1375 C C . PRO A 1 178 ? 11.614 21.072 8.951 1.00 95.06 178 PRO A C 1
ATOM 1377 O O . PRO A 1 178 ? 11.374 21.578 10.049 1.00 95.06 178 PRO A O 1
ATOM 1380 N N . GLY A 1 179 ? 12.615 20.217 8.755 1.00 93.69 179 GLY A N 1
ATOM 1381 C CA . GLY A 1 179 ? 13.672 19.914 9.713 1.00 93.69 179 GLY A CA 1
ATOM 1382 C C . GLY A 1 179 ? 15.019 20.480 9.242 1.00 93.69 179 GLY A C 1
ATOM 1383 O O . GLY A 1 179 ? 15.291 20.461 8.035 1.00 93.69 179 GLY A O 1
ATOM 1384 N N . PRO A 1 180 ? 15.860 21.001 10.155 1.00 95.12 180 PRO A N 1
ATOM 1385 C CA . PRO A 1 180 ? 17.200 21.454 9.813 1.00 95.12 180 PRO A CA 1
ATOM 1386 C C . PRO A 1 180 ? 18.178 20.280 9.695 1.00 95.12 180 PRO A C 1
ATOM 1388 O O . PRO A 1 180 ? 18.249 19.425 10.575 1.00 95.12 180 PRO A O 1
ATOM 1391 N N . TRP A 1 181 ? 18.990 20.292 8.642 1.00 91.06 181 TRP A N 1
ATOM 1392 C CA . TRP A 1 181 ? 20.157 19.429 8.471 1.00 91.06 181 TRP A CA 1
ATOM 1393 C C . TRP A 1 181 ? 21.401 20.303 8.355 1.00 91.06 181 TRP A C 1
ATOM 1395 O O . TRP A 1 181 ? 21.471 21.165 7.477 1.00 91.06 181 TRP A O 1
ATOM 1405 N N . VAL A 1 182 ? 22.374 20.091 9.239 1.00 94.88 182 VAL A N 1
ATOM 1406 C CA . VAL A 1 182 ? 23.618 20.870 9.281 1.00 94.88 182 VAL A CA 1
ATOM 1407 C C . VAL A 1 182 ? 24.764 20.013 8.756 1.00 94.88 182 VAL A C 1
ATOM 1409 O O . VAL A 1 182 ? 24.916 18.866 9.171 1.00 94.88 182 VAL A O 1
ATOM 1412 N N . ARG A 1 183 ? 25.569 20.562 7.845 1.00 94.00 183 ARG A N 1
ATOM 1413 C CA . ARG A 1 183 ? 26.811 19.936 7.370 1.00 94.00 183 ARG A CA 1
ATOM 1414 C C . ARG A 1 183 ? 27.859 20.986 7.032 1.00 94.00 183 ARG A C 1
ATOM 1416 O O . ARG A 1 183 ? 27.501 22.112 6.688 1.00 94.00 183 ARG A O 1
ATOM 1423 N N . ASP A 1 184 ? 29.125 20.596 7.078 1.00 95.00 184 ASP A N 1
ATOM 1424 C CA . ASP A 1 184 ? 30.182 21.343 6.399 1.00 95.00 184 ASP A CA 1
ATOM 1425 C C . ASP A 1 184 ? 30.084 21.048 4.892 1.00 95.00 184 ASP A C 1
ATOM 1427 O O . ASP A 1 184 ? 30.132 19.890 4.471 1.00 95.00 184 ASP A O 1
ATOM 1431 N N . ASP A 1 185 ? 29.844 22.080 4.087 1.00 91.56 185 ASP A N 1
ATOM 1432 C CA . ASP A 1 185 ? 29.870 22.011 2.625 1.00 91.56 185 ASP A CA 1
ATOM 1433 C C . ASP A 1 185 ? 30.708 23.176 2.103 1.00 91.56 185 ASP A C 1
ATOM 1435 O O . ASP A 1 185 ? 30.405 24.338 2.373 1.00 91.56 185 ASP A O 1
ATOM 1439 N N . ARG A 1 186 ? 31.754 22.862 1.330 1.00 90.50 186 ARG A N 1
ATOM 1440 C CA . ARG A 1 186 ? 32.670 23.854 0.739 1.00 90.50 186 ARG A CA 1
ATOM 1441 C C . ARG A 1 186 ? 33.290 24.810 1.777 1.00 90.50 186 ARG A C 1
ATOM 1443 O O . ARG A 1 186 ? 33.461 25.991 1.486 1.00 90.50 186 ARG A O 1
ATOM 1450 N N . GLY A 1 187 ? 33.635 24.303 2.965 1.00 93.69 187 GLY A N 1
ATOM 1451 C CA . GLY A 1 187 ? 34.271 25.080 4.036 1.00 93.69 187 GLY A CA 1
ATOM 1452 C C . GLY A 1 187 ? 33.316 26.033 4.759 1.00 93.69 187 GLY A C 1
ATOM 1453 O O . GLY A 1 187 ? 33.759 27.004 5.371 1.00 93.69 187 GLY A O 1
ATOM 1454 N N . MET A 1 188 ? 32.006 25.799 4.650 1.00 95.88 188 MET A N 1
ATOM 1455 C CA . MET A 1 188 ? 30.963 26.592 5.293 1.00 95.88 188 MET A CA 1
ATOM 1456 C C . MET A 1 188 ? 30.029 25.688 6.092 1.00 95.88 188 MET A C 1
ATOM 1458 O O . MET A 1 188 ? 29.551 24.665 5.590 1.00 95.88 188 MET A O 1
ATOM 1462 N N . VAL A 1 189 ? 29.664 26.130 7.300 1.00 96.38 189 VAL A N 1
ATOM 1463 C CA . VAL A 1 189 ? 28.531 25.554 8.035 1.00 96.38 189 VAL A CA 1
ATOM 1464 C C . VAL A 1 189 ? 27.260 25.862 7.251 1.00 96.38 189 VAL A C 1
ATOM 1466 O O . VAL A 1 189 ? 26.797 27.001 7.210 1.00 96.38 189 VAL A O 1
ATOM 1469 N N . THR A 1 190 ? 26.696 24.844 6.610 1.00 95.62 190 THR A N 1
ATOM 1470 C CA . THR A 1 190 ? 25.504 24.986 5.779 1.00 95.62 190 THR A CA 1
ATOM 1471 C C . THR A 1 190 ? 24.307 24.357 6.471 1.00 95.62 190 THR A C 1
ATOM 1473 O O . THR A 1 190 ? 24.348 23.194 6.875 1.00 95.62 190 THR A O 1
ATOM 1476 N N . VAL A 1 191 ? 23.218 25.121 6.559 1.00 95.12 191 VAL A N 1
ATOM 1477 C CA . VAL A 1 191 ? 21.928 24.660 7.077 1.00 95.12 191 VAL A CA 1
ATOM 1478 C C . VAL A 1 191 ? 20.972 24.441 5.911 1.00 95.12 191 VAL A C 1
ATOM 1480 O O . VAL A 1 191 ? 20.688 25.360 5.146 1.00 95.12 191 VAL A O 1
ATOM 1483 N N . TYR A 1 192 ? 20.450 23.225 5.793 1.00 91.94 192 TYR A N 1
ATOM 1484 C CA . TYR A 1 192 ? 19.395 22.875 4.849 1.00 91.94 192 TYR A CA 1
ATOM 1485 C C . TYR A 1 192 ? 18.086 22.709 5.608 1.00 91.94 192 TYR A C 1
ATOM 1487 O O . TYR A 1 192 ? 18.012 21.914 6.540 1.00 91.94 192 TYR A O 1
ATOM 1495 N N . LEU A 1 193 ? 17.049 23.433 5.195 1.00 94.06 193 LEU A N 1
ATOM 1496 C CA . LEU A 1 193 ? 15.689 23.213 5.677 1.00 94.06 193 LEU A CA 1
ATOM 1497 C C . LEU A 1 193 ? 14.948 22.372 4.641 1.00 94.06 193 LEU A C 1
ATOM 1499 O O . LEU A 1 193 ? 14.727 22.821 3.516 1.00 94.06 193 LEU A O 1
ATOM 1503 N N . SER A 1 194 ? 14.574 21.151 5.007 1.00 92.50 194 SER A N 1
ATOM 1504 C CA . SER A 1 194 ? 13.804 20.258 4.140 1.00 92.50 194 SER A CA 1
ATOM 1505 C C . SER A 1 194 ? 12.640 19.652 4.906 1.00 92.50 194 SER A C 1
ATOM 1507 O O . SER A 1 194 ? 12.750 19.357 6.092 1.00 92.50 194 SER A O 1
ATOM 1509 N N . SER A 1 195 ? 11.508 19.483 4.233 1.00 93.81 195 SER A N 1
ATOM 1510 C CA . SER A 1 195 ? 10.368 18.736 4.756 1.00 93.81 195 SER A CA 1
ATOM 1511 C C . SER A 1 195 ? 10.176 17.475 3.920 1.00 93.81 195 SER A C 1
ATOM 1513 O O . SER A 1 195 ? 10.677 17.388 2.794 1.00 93.81 195 SER A O 1
ATOM 1515 N N . GLY A 1 196 ? 9.460 16.490 4.467 1.00 92.44 196 GLY A N 1
ATOM 1516 C CA . GLY A 1 196 ? 9.176 15.245 3.753 1.00 92.44 196 GLY A CA 1
ATOM 1517 C C . GLY A 1 196 ? 8.517 15.517 2.401 1.00 92.44 196 GLY A C 1
ATOM 1518 O O . GLY A 1 196 ? 9.006 15.053 1.377 1.00 92.44 196 GLY A O 1
ATOM 1519 N N . LEU A 1 197 ? 7.486 16.370 2.382 1.00 93.31 197 LEU A N 1
ATOM 1520 C CA . LEU A 1 197 ? 6.780 16.724 1.151 1.00 93.31 197 LEU A CA 1
ATOM 1521 C C . LEU A 1 197 ? 7.659 17.511 0.169 1.00 93.31 197 LEU A C 1
ATOM 1523 O O . LEU A 1 197 ? 7.590 17.262 -1.030 1.00 93.31 197 LEU A O 1
ATOM 1527 N N . SER A 1 198 ? 8.469 18.468 0.643 1.00 90.75 198 SER A N 1
ATOM 1528 C CA . SER A 1 198 ? 9.245 19.323 -0.268 1.00 90.75 198 SER A CA 1
ATOM 1529 C C . SER A 1 198 ? 10.378 18.574 -0.964 1.00 90.75 198 SER A C 1
ATOM 1531 O O . SER A 1 198 ? 10.773 18.947 -2.070 1.00 90.75 198 SER A O 1
ATOM 1533 N N . ARG A 1 199 ? 10.905 17.522 -0.327 1.00 89.62 199 ARG A N 1
ATOM 1534 C CA . ARG A 1 199 ? 12.006 16.727 -0.871 1.00 89.62 199 ARG A CA 1
ATOM 1535 C C . ARG A 1 199 ? 11.544 15.460 -1.591 1.00 89.62 199 ARG A C 1
ATOM 1537 O O . ARG A 1 199 ? 12.142 15.141 -2.619 1.00 89.62 199 ARG A O 1
ATOM 1544 N N . TRP A 1 200 ? 10.527 14.780 -1.061 1.00 91.06 200 TRP A N 1
ATOM 1545 C CA . TRP A 1 200 ? 10.028 13.479 -1.519 1.00 91.06 200 TRP A CA 1
ATOM 1546 C C . TRP A 1 200 ? 8.491 13.466 -1.522 1.00 91.06 200 TRP A C 1
ATOM 1548 O O . TRP A 1 200 ? 7.854 12.913 -0.619 1.00 91.06 200 TRP A O 1
ATOM 1558 N N . PRO A 1 201 ? 7.863 14.127 -2.506 1.00 92.25 201 PRO A N 1
ATOM 1559 C CA . PRO A 1 201 ? 6.419 14.318 -2.503 1.00 92.25 201 PRO A CA 1
ATOM 1560 C C . PRO A 1 201 ? 5.628 13.019 -2.719 1.00 92.25 201 PRO A C 1
ATOM 1562 O O . PRO A 1 201 ? 4.480 12.958 -2.300 1.00 92.25 201 PRO A O 1
ATOM 1565 N N . ASP A 1 202 ? 6.243 11.981 -3.280 1.00 91.62 202 ASP A N 1
ATOM 1566 C CA . ASP A 1 202 ? 5.735 10.605 -3.410 1.00 91.62 202 ASP A CA 1
ATOM 1567 C C . ASP A 1 202 ? 5.998 9.723 -2.176 1.00 91.62 202 ASP A C 1
ATOM 1569 O O . ASP A 1 202 ? 5.518 8.595 -2.110 1.00 91.62 202 ASP A O 1
ATOM 1573 N N . GLY A 1 203 ? 6.735 10.224 -1.181 1.00 92.00 203 GLY A N 1
ATOM 1574 C CA . GLY A 1 203 ? 7.187 9.435 -0.035 1.00 92.00 203 GLY A CA 1
ATOM 1575 C C . GLY A 1 203 ? 8.578 8.833 -0.212 1.00 92.00 203 GLY A C 1
ATOM 1576 O O . GLY A 1 203 ? 9.057 8.195 0.720 1.00 92.00 203 GLY A O 1
ATOM 1577 N N . GLY A 1 204 ? 9.257 9.092 -1.338 1.00 89.56 204 GLY A N 1
ATOM 1578 C CA . GLY A 1 204 ? 10.604 8.598 -1.635 1.00 89.56 204 GLY A CA 1
ATOM 1579 C C . GLY A 1 204 ? 10.617 7.122 -2.031 1.00 89.56 204 GLY A C 1
ATOM 1580 O O . GLY A 1 204 ? 9.571 6.486 -2.119 1.00 89.56 204 GLY A O 1
ATOM 1581 N N . ASP A 1 205 ? 11.803 6.549 -2.240 1.00 84.19 205 ASP A N 1
ATOM 1582 C CA . ASP A 1 205 ? 11.975 5.160 -2.707 1.00 84.19 205 ASP A CA 1
ATOM 1583 C C . ASP A 1 205 ? 11.733 4.100 -1.602 1.00 84.19 205 ASP A C 1
ATOM 1585 O O . ASP A 1 205 ? 12.265 2.993 -1.649 1.00 84.19 205 ASP A O 1
ATOM 1589 N N . TYR A 1 206 ? 10.936 4.427 -0.579 1.00 91.56 206 TYR A N 1
ATOM 1590 C CA . TYR A 1 206 ? 10.629 3.561 0.566 1.00 91.56 206 TYR A CA 1
ATOM 1591 C C . TYR A 1 206 ? 9.398 2.681 0.297 1.00 91.56 206 TYR A C 1
ATOM 1593 O O . TYR A 1 206 ? 8.399 2.716 1.019 1.00 91.56 206 TYR A O 1
ATOM 1601 N N . ILE A 1 207 ? 9.478 1.901 -0.777 1.00 95.56 207 ILE A N 1
ATOM 1602 C CA . ILE A 1 207 ? 8.430 1.011 -1.280 1.00 95.56 207 ILE A CA 1
ATOM 1603 C C . ILE A 1 207 ? 9.072 -0.282 -1.801 1.00 95.56 207 ILE A C 1
ATOM 1605 O O . ILE A 1 207 ? 10.174 -0.257 -2.345 1.00 95.56 207 ILE A O 1
ATOM 1609 N N . GLY A 1 208 ? 8.401 -1.419 -1.630 1.00 97.25 208 GLY A N 1
ATOM 1610 C CA . GLY A 1 208 ? 8.900 -2.717 -2.080 1.00 97.25 208 GLY A CA 1
ATOM 1611 C C . GLY A 1 208 ? 7.811 -3.779 -2.143 1.00 97.25 208 GLY A C 1
ATOM 1612 O O . GLY A 1 208 ? 6.725 -3.606 -1.593 1.00 97.25 208 GLY A O 1
ATOM 1613 N N . LEU A 1 209 ? 8.107 -4.885 -2.823 1.00 98.50 209 LEU A N 1
ATOM 1614 C CA . LEU A 1 209 ? 7.242 -6.058 -2.931 1.00 98.50 209 LEU A CA 1
ATOM 1615 C C . LEU A 1 209 ? 8.102 -7.316 -2.860 1.00 98.50 209 LEU A C 1
ATOM 1617 O O . LEU A 1 209 ? 9.110 -7.417 -3.554 1.00 98.50 209 LEU A O 1
ATOM 1621 N N . THR A 1 210 ? 7.683 -8.281 -2.052 1.00 97.62 210 THR A N 1
ATOM 1622 C CA . THR A 1 210 ? 8.271 -9.624 -2.029 1.00 97.62 210 THR A CA 1
ATOM 1623 C C . THR A 1 210 ? 7.173 -10.681 -2.062 1.00 97.62 210 THR A C 1
ATOM 1625 O O . THR A 1 210 ? 6.003 -10.361 -1.845 1.00 97.62 210 THR A O 1
ATOM 1628 N N . ALA A 1 211 ? 7.540 -11.926 -2.345 1.00 96.88 211 ALA A N 1
ATOM 1629 C CA . ALA A 1 211 ? 6.657 -13.079 -2.250 1.00 96.88 211 ALA A CA 1
ATOM 1630 C C . ALA A 1 211 ? 7.215 -14.084 -1.234 1.00 96.88 211 ALA A C 1
ATOM 1632 O O . ALA A 1 211 ? 8.432 -14.248 -1.128 1.00 96.88 211 ALA A O 1
ATOM 1633 N N 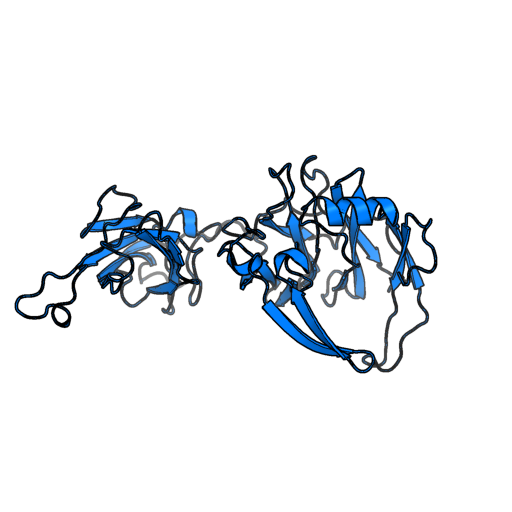. ASP A 1 212 ? 6.335 -14.731 -0.477 1.00 95.56 212 ASP A N 1
ATOM 1634 C CA . ASP A 1 212 ? 6.704 -15.771 0.482 1.00 95.56 212 ASP A CA 1
ATOM 1635 C C . ASP A 1 212 ? 6.661 -17.184 -0.145 1.00 95.56 212 ASP A C 1
ATOM 1637 O O . ASP A 1 212 ? 6.192 -17.356 -1.278 1.00 95.56 212 ASP A O 1
ATOM 1641 N N . PRO A 1 213 ? 7.173 -18.213 0.560 1.00 94.56 213 PRO A N 1
ATOM 1642 C CA . PRO A 1 213 ? 7.141 -19.596 0.083 1.00 94.56 213 PRO A CA 1
ATOM 1643 C C . PRO A 1 213 ? 5.737 -20.182 -0.123 1.00 94.56 213 PRO A C 1
ATOM 1645 O O . PRO A 1 213 ? 5.609 -21.146 -0.873 1.00 94.56 213 PRO A O 1
ATOM 1648 N N . ASP A 1 214 ? 4.713 -19.608 0.513 1.00 92.31 214 ASP A N 1
ATOM 1649 C CA . ASP A 1 214 ? 3.313 -20.040 0.415 1.00 92.31 214 ASP A CA 1
ATOM 1650 C C . ASP A 1 214 ? 2.580 -19.367 -0.761 1.00 92.31 214 ASP A C 1
ATOM 1652 O O . ASP A 1 214 ? 1.372 -19.536 -0.930 1.00 92.31 214 ASP A O 1
ATOM 1656 N N . GLY A 1 215 ? 3.294 -18.575 -1.567 1.00 93.38 215 GLY A N 1
ATOM 1657 C CA . GLY A 1 215 ? 2.747 -17.905 -2.739 1.00 93.38 215 GLY A CA 1
ATOM 1658 C C . GLY A 1 215 ? 2.068 -16.563 -2.445 1.00 93.38 215 GLY A C 1
ATOM 1659 O O . GLY A 1 215 ? 1.526 -15.952 -3.373 1.00 93.38 215 GLY A O 1
ATOM 1660 N N . ASN A 1 216 ? 2.102 -16.061 -1.206 1.00 95.19 216 ASN A N 1
ATOM 1661 C CA . ASN A 1 216 ? 1.536 -14.753 -0.872 1.00 95.19 216 ASN A CA 1
ATOM 1662 C C . ASN A 1 216 ? 2.518 -13.627 -1.203 1.00 95.19 216 ASN A C 1
ATOM 1664 O O . ASN A 1 216 ? 3.734 -13.797 -1.153 1.00 95.19 216 ASN A O 1
ATOM 1668 N N . PHE A 1 217 ? 1.982 -12.442 -1.477 1.00 97.94 217 PHE A N 1
ATOM 1669 C CA . PHE A 1 217 ? 2.760 -11.231 -1.708 1.00 97.94 217 PHE A CA 1
ATOM 1670 C C . PHE A 1 217 ? 2.717 -10.307 -0.494 1.00 97.94 217 PHE A C 1
ATOM 1672 O O . PHE A 1 217 ? 1.672 -10.131 0.128 1.00 97.94 217 PHE A O 1
ATOM 1679 N N . HIS A 1 218 ? 3.844 -9.664 -0.204 1.00 97.81 218 HIS A N 1
ATOM 1680 C CA . HIS A 1 218 ? 4.013 -8.748 0.921 1.00 97.81 218 HIS A CA 1
ATOM 1681 C C . HIS A 1 218 ? 4.591 -7.422 0.421 1.00 97.81 218 HIS A C 1
ATOM 1683 O O . HIS A 1 218 ? 5.816 -7.275 0.336 1.00 97.81 218 HIS A O 1
ATOM 1689 N N . PRO A 1 219 ? 3.749 -6.454 0.014 1.00 98.06 219 PRO A N 1
ATOM 1690 C CA . PRO A 1 219 ? 4.206 -5.094 -0.214 1.00 98.06 219 PRO A CA 1
ATOM 1691 C C . PRO A 1 219 ? 4.542 -4.393 1.102 1.00 98.06 219 PRO A C 1
ATOM 1693 O O . PRO A 1 219 ? 3.893 -4.614 2.127 1.00 98.06 219 PRO A O 1
ATOM 1696 N N . PHE A 1 220 ? 5.480 -3.456 1.053 1.00 97.44 220 PHE A N 1
ATOM 1697 C CA . PHE A 1 220 ? 5.564 -2.374 2.030 1.00 97.44 220 PHE A CA 1
ATOM 1698 C C . PHE A 1 220 ? 5.647 -1.037 1.302 1.00 97.44 220 PHE A C 1
ATOM 1700 O O . PHE A 1 220 ? 6.132 -0.974 0.171 1.00 97.44 220 PHE A O 1
ATOM 1707 N N . TRP A 1 221 ? 5.149 0.030 1.921 1.00 97.50 221 TRP A N 1
ATOM 1708 C CA . TRP A 1 221 ? 5.054 1.325 1.254 1.00 97.50 221 TRP A CA 1
ATOM 1709 C C . TRP A 1 221 ? 5.009 2.501 2.232 1.00 97.50 221 TRP A C 1
ATOM 1711 O O . TRP A 1 221 ? 4.549 2.363 3.368 1.00 97.50 221 TRP A O 1
ATOM 1721 N N . ALA A 1 222 ? 5.478 3.665 1.782 1.00 96.19 222 ALA A N 1
ATOM 1722 C CA . ALA A 1 222 ? 5.364 4.928 2.500 1.00 96.19 222 ALA A CA 1
ATOM 1723 C C . ALA A 1 222 ? 3.963 5.531 2.320 1.00 96.19 222 ALA A C 1
ATOM 1725 O O . ALA A 1 222 ? 3.492 5.727 1.204 1.00 96.19 222 ALA A O 1
ATOM 1726 N N . ASP A 1 223 ? 3.294 5.880 3.414 1.00 95.31 223 ASP A N 1
ATOM 1727 C CA . ASP A 1 223 ? 1.922 6.389 3.379 1.00 95.31 223 ASP A CA 1
ATOM 1728 C C . ASP A 1 223 ? 1.743 7.569 4.336 1.00 95.31 223 ASP A C 1
ATOM 1730 O O . ASP A 1 223 ? 2.132 7.521 5.503 1.00 95.31 223 ASP A O 1
ATOM 1734 N N . GLY A 1 224 ? 1.158 8.650 3.826 1.00 94.69 224 GLY A N 1
ATOM 1735 C CA . GLY A 1 224 ? 0.932 9.893 4.551 1.00 94.69 224 GLY A CA 1
ATOM 1736 C C . GLY A 1 224 ? -0.462 10.017 5.164 1.00 94.69 224 GLY A C 1
ATOM 1737 O O . GLY A 1 224 ? -0.844 11.127 5.522 1.00 94.69 224 GLY A O 1
ATOM 1738 N N . ARG A 1 225 ? -1.280 8.957 5.258 1.00 92.50 225 ARG A N 1
ATOM 1739 C CA . ARG A 1 225 ? -2.663 9.027 5.797 1.00 92.50 225 ARG A CA 1
ATOM 1740 C C . ARG A 1 225 ? -2.747 9.631 7.205 1.00 92.50 225 ARG A C 1
ATOM 1742 O O . ARG A 1 225 ? -3.730 10.294 7.557 1.00 92.50 225 ARG A O 1
ATOM 1749 N N . SER A 1 226 ? -1.697 9.439 8.007 1.00 88.75 226 SER A N 1
ATOM 1750 C CA . SER A 1 226 ? -1.572 10.001 9.357 1.00 88.75 226 SER A CA 1
ATOM 1751 C C . SER A 1 226 ? -1.171 11.487 9.347 1.00 88.75 226 SER A C 1
ATOM 1753 O O . SER A 1 226 ? -1.367 12.196 10.328 1.00 88.75 226 SER A O 1
ATOM 1755 N N . GLY A 1 227 ? -0.686 11.988 8.213 1.00 90.06 227 GLY A N 1
ATOM 1756 C CA . GLY A 1 227 ? -0.145 13.329 8.024 1.00 90.06 227 GLY A CA 1
ATOM 1757 C C . GLY A 1 227 ? 1.386 13.404 8.095 1.00 90.06 227 GLY A C 1
ATOM 1758 O O . GLY A 1 227 ? 1.962 14.450 7.792 1.00 90.06 227 GLY A O 1
ATOM 1759 N N . THR A 1 228 ? 2.026 12.286 8.432 1.00 92.19 228 THR A N 1
ATOM 1760 C CA . THR A 1 228 ? 3.465 12.040 8.312 1.00 92.19 228 THR A CA 1
ATOM 1761 C C . THR A 1 228 ? 3.644 10.727 7.564 1.00 92.19 228 THR A C 1
ATOM 1763 O O . THR A 1 228 ? 2.880 9.794 7.806 1.00 92.19 228 THR A O 1
ATOM 1766 N N . TYR A 1 229 ? 4.641 10.620 6.690 1.00 94.31 229 TYR A N 1
ATOM 1767 C CA . TYR A 1 229 ? 4.972 9.340 6.076 1.00 94.31 229 TYR A CA 1
ATOM 1768 C C . TYR A 1 229 ? 5.339 8.309 7.142 1.00 94.31 229 TYR A C 1
ATOM 1770 O O . TYR A 1 229 ? 6.208 8.545 7.980 1.00 94.31 229 TYR A O 1
ATOM 1778 N N . GLN A 1 230 ? 4.644 7.178 7.109 1.00 93.31 230 GLN A N 1
ATOM 1779 C CA . GLN A 1 230 ? 4.935 5.980 7.889 1.00 93.31 230 GLN A CA 1
ATOM 1780 C C . GLN A 1 230 ? 4.987 4.784 6.941 1.00 93.31 230 GLN A C 1
ATOM 1782 O O . GLN A 1 230 ? 4.403 4.830 5.856 1.00 93.31 230 GLN A O 1
ATOM 1787 N N . LEU A 1 231 ? 5.683 3.725 7.347 1.00 94.19 231 LEU A N 1
ATOM 1788 C CA . LEU A 1 231 ? 5.700 2.475 6.597 1.00 94.19 231 LEU A CA 1
ATOM 1789 C C . LEU A 1 231 ? 4.464 1.645 6.938 1.00 94.19 231 LEU A C 1
ATOM 1791 O O . LEU A 1 231 ? 4.150 1.435 8.109 1.00 94.19 231 LEU A O 1
ATOM 1795 N N . TYR A 1 232 ? 3.793 1.155 5.904 1.00 94.44 232 TYR A N 1
ATOM 1796 C CA . TYR A 1 232 ? 2.681 0.216 5.998 1.00 94.44 232 TYR A CA 1
ATOM 1797 C C . TYR A 1 232 ? 2.998 -1.040 5.194 1.00 94.44 232 TYR A C 1
ATOM 1799 O O . TYR A 1 232 ? 3.855 -1.025 4.314 1.00 94.44 232 TYR A O 1
ATOM 1807 N N . THR A 1 233 ? 2.304 -2.131 5.507 1.00 94.81 233 THR A N 1
ATOM 1808 C CA . THR A 1 233 ? 2.404 -3.407 4.797 1.00 94.81 233 THR A CA 1
ATOM 1809 C C . THR A 1 233 ? 1.041 -4.096 4.762 1.00 94.81 233 THR A C 1
ATOM 1811 O O . THR A 1 233 ? 0.127 -3.717 5.499 1.00 94.81 233 THR A O 1
ATOM 1814 N N . ALA A 1 234 ? 0.902 -5.084 3.886 1.00 93.12 234 ALA A N 1
ATOM 1815 C CA . ALA A 1 234 ? -0.260 -5.950 3.771 1.00 93.12 234 ALA A CA 1
ATOM 1816 C C . ALA A 1 234 ? 0.207 -7.341 3.332 1.00 93.12 234 ALA A C 1
ATOM 1818 O O . ALA A 1 234 ? 1.241 -7.461 2.680 1.00 93.12 234 ALA A O 1
ATOM 1819 N N . ALA A 1 235 ? -0.572 -8.373 3.647 1.00 92.19 235 ALA A N 1
ATOM 1820 C CA . ALA A 1 235 ? -0.423 -9.685 3.029 1.00 92.19 235 ALA A CA 1
ATOM 1821 C C . ALA A 1 235 ? -1.482 -9.823 1.932 1.00 92.19 235 ALA A C 1
ATOM 1823 O O . ALA A 1 235 ? -2.665 -9.607 2.186 1.00 92.19 235 ALA A O 1
ATOM 1824 N N . ILE A 1 236 ? -1.064 -10.180 0.721 1.00 94.31 236 ILE A N 1
ATOM 1825 C CA . ILE A 1 236 ? -1.933 -10.305 -0.449 1.00 94.31 236 ILE A CA 1
ATOM 1826 C C . ILE A 1 236 ? -1.920 -11.755 -0.912 1.00 94.31 236 ILE A C 1
ATOM 1828 O O . ILE A 1 236 ? -0.863 -12.320 -1.194 1.00 94.31 236 ILE A O 1
ATOM 1832 N N . ARG A 1 237 ? -3.110 -12.346 -1.024 1.00 91.69 237 ARG A N 1
ATOM 1833 C CA . ARG A 1 237 ? -3.290 -13.732 -1.462 1.00 91.69 237 ARG A CA 1
ATOM 1834 C C . ARG A 1 237 ? -4.053 -13.766 -2.772 1.00 91.69 237 ARG A C 1
ATOM 1836 O O . ARG A 1 237 ? -5.100 -13.133 -2.895 1.00 91.69 237 ARG A O 1
ATOM 1843 N N . ILE A 1 238 ? -3.567 -14.539 -3.736 1.00 90.31 238 ILE A N 1
ATOM 1844 C CA . ILE A 1 238 ? -4.334 -14.802 -4.952 1.00 90.31 238 ILE A CA 1
ATOM 1845 C C . ILE A 1 238 ? -5.304 -15.941 -4.654 1.00 90.31 238 ILE A C 1
ATOM 1847 O O . ILE A 1 238 ? -4.892 -17.050 -4.333 1.00 90.31 238 ILE A O 1
ATOM 1851 N N . ARG A 1 239 ? -6.605 -15.675 -4.771 1.00 84.44 239 ARG A N 1
ATOM 1852 C CA . ARG A 1 239 ? -7.640 -16.695 -4.577 1.00 84.44 239 ARG A CA 1
ATOM 1853 C C . ARG A 1 239 ? -7.961 -17.365 -5.909 1.00 84.44 239 ARG A C 1
ATOM 1855 O O . ARG A 1 239 ? -8.555 -16.741 -6.783 1.00 84.44 239 ARG A O 1
ATOM 1862 N N . THR A 1 240 ? -7.586 -18.633 -6.050 1.00 73.06 240 THR A N 1
ATOM 1863 C CA . THR A 1 240 ? -7.966 -19.478 -7.198 1.00 73.06 240 THR A CA 1
ATOM 1864 C C . THR A 1 240 ? -9.157 -20.390 -6.903 1.00 73.06 240 THR A C 1
ATOM 1866 O O . THR A 1 240 ? -9.758 -20.926 -7.833 1.00 73.06 240 THR A O 1
ATOM 1869 N N . ASP A 1 241 ? -9.531 -20.533 -5.629 1.00 66.69 241 ASP A N 1
ATOM 1870 C CA . ASP A 1 241 ? -10.515 -21.520 -5.187 1.00 66.69 241 ASP A CA 1
ATOM 1871 C C . ASP A 1 241 ? -11.928 -20.950 -5.015 1.00 66.69 241 ASP A C 1
ATOM 1873 O O . ASP A 1 241 ? -12.139 -19.788 -4.650 1.00 66.69 241 ASP A O 1
ATOM 1877 N N . ARG A 1 242 ? -12.919 -21.828 -5.210 1.00 57.84 242 ARG A N 1
ATOM 1878 C CA . ARG A 1 242 ? -14.311 -21.605 -4.797 1.00 57.84 242 ARG A CA 1
ATOM 1879 C C . ARG A 1 242 ? -14.340 -21.459 -3.271 1.00 57.84 242 ARG A C 1
ATOM 1881 O O . ARG A 1 242 ? -13.684 -22.236 -2.585 1.00 57.84 242 ARG A O 1
ATOM 1888 N N . ALA A 1 243 ? -15.085 -20.480 -2.747 1.00 59.38 243 ALA A N 1
ATOM 1889 C CA . ALA A 1 243 ? -15.189 -20.230 -1.307 1.00 59.38 243 ALA A CA 1
ATOM 1890 C C . ALA A 1 243 ? -15.410 -21.541 -0.531 1.00 59.38 243 ALA A C 1
ATOM 1892 O O . ALA A 1 243 ? -16.359 -22.272 -0.820 1.00 59.38 243 ALA A O 1
ATOM 1893 N N . ALA A 1 244 ? -14.513 -21.841 0.414 1.00 62.31 244 ALA A N 1
ATOM 1894 C CA . ALA A 1 244 ? -14.643 -23.014 1.266 1.00 62.31 244 ALA A CA 1
ATOM 1895 C C . ALA A 1 244 ? -15.995 -22.980 1.992 1.00 62.31 244 ALA A C 1
ATOM 1897 O O . ALA A 1 244 ? -16.476 -21.914 2.388 1.00 62.31 244 ALA A O 1
ATOM 1898 N N . GLU A 1 245 ? -16.610 -24.150 2.146 1.00 69.31 245 GLU A N 1
ATOM 1899 C CA . GLU A 1 245 ? -17.885 -24.293 2.841 1.00 69.31 245 GLU A CA 1
ATOM 1900 C C . GLU A 1 245 ? -17.733 -23.757 4.272 1.00 69.31 245 GLU A C 1
ATOM 1902 O O . GLU A 1 245 ? -16.853 -24.197 5.019 1.00 69.31 245 GLU A O 1
ATOM 1907 N N . ARG A 1 246 ? -18.530 -22.742 4.636 1.00 77.31 246 ARG A N 1
ATOM 1908 C CA . ARG A 1 246 ? -18.437 -22.140 5.970 1.00 77.31 246 ARG A CA 1
ATOM 1909 C C . ARG A 1 246 ? -18.856 -23.183 7.009 1.00 77.31 246 ARG A C 1
ATOM 1911 O O . ARG A 1 246 ? -19.922 -23.778 6.845 1.00 77.31 246 ARG A O 1
ATOM 1918 N N . PRO A 1 247 ? -18.071 -23.384 8.082 1.00 86.81 247 PRO A N 1
ATOM 1919 C CA . PRO A 1 247 ? -18.458 -24.308 9.136 1.00 86.81 247 PRO A CA 1
ATOM 1920 C C . PRO A 1 247 ? -19.722 -23.810 9.835 1.00 86.81 247 PRO A C 1
ATOM 1922 O O . PRO A 1 247 ? -20.056 -22.623 9.787 1.00 86.81 247 PRO A O 1
ATOM 1925 N N . THR A 1 248 ? -20.403 -24.703 10.550 1.00 91.38 248 THR A N 1
ATOM 1926 C CA . THR A 1 248 ? -21.490 -24.282 11.437 1.00 91.38 248 THR A CA 1
ATOM 1927 C C . THR A 1 248 ? -20.925 -23.375 12.531 1.00 91.38 248 THR A C 1
ATOM 1929 O O . THR A 1 248 ? -20.029 -23.770 13.279 1.00 91.38 248 THR A O 1
ATOM 1932 N N . LEU A 1 249 ? -21.457 -22.156 12.628 1.00 94.19 249 LEU A N 1
ATOM 1933 C CA . LEU A 1 249 ? -20.955 -21.118 13.526 1.00 94.19 249 LEU A CA 1
ATOM 1934 C C . LEU A 1 249 ? -21.788 -21.001 14.809 1.00 94.19 249 LEU A C 1
ATOM 1936 O O . LEU A 1 249 ? -22.997 -21.247 14.817 1.00 94.19 249 LEU A O 1
ATOM 1940 N N . GLU A 1 250 ? -21.146 -20.569 15.890 1.00 94.00 250 GLU A N 1
ATOM 1941 C CA . GLU A 1 250 ? -21.795 -20.145 17.131 1.00 94.00 250 GLU A CA 1
ATOM 1942 C C . GLU A 1 250 ? -21.284 -18.769 17.576 1.00 94.00 250 GLU A C 1
ATOM 1944 O O . GLU A 1 250 ? -20.088 -18.486 17.509 1.00 94.00 250 GLU A O 1
ATOM 1949 N N . SER A 1 251 ? -22.204 -17.903 18.012 1.00 94.50 251 SER A N 1
ATOM 1950 C CA . SER A 1 251 ? -21.872 -16.568 18.519 1.00 94.50 251 SER A CA 1
ATOM 1951 C C . SER A 1 251 ? -21.266 -16.677 19.913 1.00 94.50 251 SER A C 1
ATOM 1953 O O . SER A 1 251 ? -21.854 -17.312 20.791 1.00 94.50 251 SER A O 1
ATOM 1955 N N . LYS A 1 252 ? -20.131 -16.017 20.145 1.00 92.62 252 LYS A N 1
ATOM 1956 C CA . LYS A 1 252 ? -19.454 -15.966 21.446 1.00 92.62 252 LYS A CA 1
ATOM 1957 C C . LYS A 1 252 ? -18.845 -14.589 21.706 1.00 92.62 252 LYS A C 1
ATOM 1959 O O . LYS A 1 252 ? -18.543 -13.840 20.775 1.00 92.62 252 LYS A O 1
ATOM 1964 N N . SER A 1 253 ? -18.623 -14.282 22.985 1.00 95.06 253 SER A N 1
ATOM 1965 C CA . SER A 1 253 ? -17.613 -13.284 23.337 1.00 95.06 253 SER A CA 1
ATOM 1966 C C . SER A 1 253 ? -16.246 -13.827 22.918 1.00 95.06 253 SER A C 1
ATOM 1968 O O . SER A 1 253 ? -15.910 -14.992 23.145 1.00 95.06 253 SER A O 1
ATOM 1970 N N . LEU A 1 254 ? -15.485 -12.975 22.250 1.00 96.38 254 LEU A N 1
ATOM 1971 C CA . LEU A 1 254 ? -14.130 -13.205 21.772 1.00 96.38 254 LEU A CA 1
ATOM 1972 C C . LEU A 1 254 ? -13.103 -12.498 22.663 1.00 96.38 254 LEU A C 1
ATOM 1974 O O . LEU A 1 254 ? -11.926 -12.426 22.304 1.00 96.38 254 LEU A O 1
ATOM 1978 N N . SER A 1 255 ? -13.525 -11.997 23.826 1.00 88.69 255 SER A N 1
ATOM 1979 C CA . SER A 1 255 ? -12.636 -11.470 24.857 1.00 88.69 255 SER A CA 1
ATOM 1980 C C . SER A 1 255 ? -11.602 -12.539 25.246 1.00 88.69 255 SER A C 1
ATOM 1982 O O . SER A 1 255 ? -11.947 -13.671 25.577 1.00 88.69 255 SER A O 1
ATOM 1984 N N . GLY A 1 256 ? -10.313 -12.209 25.113 1.00 92.12 256 GLY A N 1
ATOM 1985 C CA . GLY A 1 256 ? -9.191 -13.146 25.285 1.00 92.12 256 GLY A CA 1
ATOM 1986 C C . GLY A 1 256 ? -8.768 -13.911 24.019 1.00 92.12 256 GLY A C 1
ATOM 1987 O O . GLY A 1 256 ? -7.672 -14.466 23.991 1.00 92.12 256 GLY A O 1
ATOM 1988 N N . LYS A 1 257 ? -9.581 -13.910 22.953 1.00 96.88 257 LYS A N 1
ATOM 1989 C CA . LYS A 1 257 ? -9.214 -14.428 21.616 1.00 96.88 257 LYS A CA 1
ATOM 1990 C C . LYS A 1 257 ? -8.832 -13.313 20.643 1.00 96.88 257 LYS A C 1
ATOM 1992 O O . LYS A 1 257 ? -8.007 -13.530 19.759 1.00 96.88 257 LYS A O 1
ATOM 1997 N N . ILE A 1 258 ? -9.411 -12.128 20.819 1.00 96.88 258 ILE A N 1
ATOM 1998 C CA . ILE A 1 258 ? -9.071 -10.906 20.089 1.00 96.88 258 ILE A CA 1
ATOM 1999 C C . ILE A 1 258 ? -8.446 -9.898 21.049 1.00 96.88 258 ILE A C 1
ATOM 2001 O O . ILE A 1 258 ? -8.918 -9.724 22.172 1.00 96.88 258 ILE A O 1
ATOM 2005 N N . THR A 1 259 ? -7.411 -9.206 20.576 1.00 96.06 259 THR A N 1
ATOM 2006 C CA . THR A 1 259 ? -6.899 -7.980 21.197 1.00 96.06 259 THR A CA 1
ATOM 2007 C C . THR A 1 259 ? -7.057 -6.788 20.254 1.00 96.06 259 THR A C 1
ATOM 2009 O O . THR A 1 259 ? -7.199 -6.958 19.039 1.00 96.06 259 THR A O 1
ATOM 2012 N N . LEU A 1 260 ? -7.018 -5.581 20.814 1.00 95.88 260 LEU A N 1
ATOM 2013 C CA . LEU A 1 260 ? -7.005 -4.336 20.054 1.00 95.88 260 LEU A CA 1
ATOM 2014 C C . LEU A 1 260 ? -5.556 -3.929 19.764 1.00 95.88 260 LEU A C 1
ATOM 2016 O O . LEU A 1 260 ? -4.718 -3.891 20.664 1.00 95.88 260 LEU A O 1
ATOM 2020 N N . SER A 1 261 ? -5.263 -3.625 18.505 1.00 94.50 261 SER A N 1
ATOM 2021 C CA . SER A 1 261 ? -3.989 -3.047 18.070 1.00 94.50 261 SER A CA 1
ATOM 2022 C C . SER A 1 261 ? -4.239 -1.655 17.498 1.00 94.50 261 SER A C 1
ATOM 2024 O O . SER A 1 261 ? -5.284 -1.418 16.896 1.00 94.50 261 SER A O 1
ATOM 2026 N N . PHE A 1 262 ? -3.305 -0.730 17.705 1.00 92.25 262 PHE A N 1
ATOM 2027 C CA . PHE A 1 262 ? -3.488 0.678 17.368 1.00 92.25 262 PHE A CA 1
ATOM 2028 C C . PHE A 1 262 ? -2.446 1.128 16.345 1.00 92.25 262 PHE A C 1
ATOM 2030 O O . PHE A 1 262 ? -1.250 0.911 16.547 1.00 92.25 262 PHE A O 1
ATOM 2037 N N . ASP A 1 263 ? -2.898 1.797 15.282 1.00 89.25 263 ASP A N 1
ATOM 2038 C CA . ASP A 1 263 ? -2.006 2.591 14.427 1.00 89.25 263 ASP A CA 1
ATOM 2039 C C . ASP A 1 263 ? -1.724 3.947 15.131 1.00 89.25 263 ASP A C 1
ATOM 2041 O O . ASP A 1 263 ? -2.378 4.266 16.133 1.00 89.25 263 ASP A O 1
ATOM 2045 N N . PRO A 1 264 ? -0.777 4.783 14.650 1.00 88.56 264 PRO A N 1
ATOM 2046 C CA . PRO A 1 264 ? -0.463 6.059 15.293 1.00 88.56 264 PRO A CA 1
ATOM 2047 C C . PRO A 1 264 ? -1.695 6.933 15.582 1.00 88.56 264 PRO A C 1
ATOM 2049 O O . PRO A 1 264 ? -2.428 7.347 14.677 1.00 88.56 264 PRO A O 1
ATOM 2052 N N . VAL A 1 265 ? -1.890 7.221 16.870 1.00 90.62 265 VAL A N 1
ATOM 2053 C CA . VAL A 1 265 ? -3.010 8.002 17.411 1.00 90.62 265 VAL A CA 1
ATOM 2054 C C . VAL A 1 265 ? -2.792 9.487 17.149 1.00 90.62 265 VAL A C 1
ATOM 2056 O O . VAL A 1 265 ? -1.664 9.980 17.197 1.00 90.62 265 VAL A O 1
ATOM 2059 N N . ARG A 1 266 ? -3.874 10.220 16.873 1.00 89.38 266 ARG A N 1
ATOM 2060 C CA . ARG A 1 266 ? -3.824 11.664 16.607 1.00 89.38 266 ARG A CA 1
ATOM 2061 C C . ARG A 1 266 ? -4.812 12.413 17.482 1.00 89.38 266 ARG A C 1
ATOM 2063 O O . ARG A 1 266 ? -5.896 11.909 17.745 1.00 89.38 266 ARG A O 1
ATOM 2070 N N . PHE A 1 267 ? -4.453 13.631 17.866 1.00 92.12 267 PHE A N 1
ATOM 2071 C CA . PHE A 1 267 ? -5.360 14.579 18.501 1.00 92.12 267 PHE A CA 1
ATOM 2072 C C . PHE A 1 267 ? -5.543 15.785 17.583 1.00 92.12 267 PHE A C 1
ATOM 2074 O O . PHE A 1 267 ? -4.560 16.403 17.168 1.00 92.12 267 PHE A O 1
ATOM 2081 N N . ASP A 1 268 ? -6.789 16.102 17.253 1.00 90.94 268 ASP A N 1
ATOM 2082 C CA . ASP A 1 268 ? -7.147 17.318 16.536 1.00 90.94 268 ASP A CA 1
ATOM 2083 C C . ASP A 1 268 ? -7.548 18.401 17.552 1.00 90.94 268 ASP A C 1
ATOM 2085 O O . ASP A 1 268 ? -8.623 18.312 18.149 1.00 90.94 268 ASP A O 1
ATOM 2089 N N . PRO A 1 269 ? -6.726 19.446 17.756 1.00 90.00 269 PRO A N 1
ATOM 2090 C CA . PRO A 1 269 ? -7.020 20.485 18.736 1.00 90.00 269 PRO A CA 1
ATOM 2091 C C . PRO A 1 269 ? -8.234 21.347 18.368 1.00 90.00 269 PRO A C 1
ATOM 2093 O O . PRO A 1 269 ? -8.799 21.981 19.256 1.00 90.00 269 PRO A O 1
ATOM 2096 N N . SER A 1 270 ? -8.643 21.381 17.094 1.00 91.38 270 SER A N 1
ATOM 2097 C CA . SER A 1 270 ? -9.779 22.193 16.642 1.00 91.38 270 SER A CA 1
ATOM 2098 C C . SER A 1 270 ? -11.123 21.552 16.988 1.00 91.38 270 SER A C 1
ATOM 2100 O O . SER A 1 270 ? -12.038 22.239 17.436 1.00 91.38 270 SER A O 1
ATOM 2102 N N . SER A 1 271 ? -11.222 20.230 16.840 1.00 94.06 271 SER A N 1
ATOM 2103 C CA . SER A 1 271 ? -12.413 19.447 17.180 1.00 94.06 271 SER A CA 1
ATOM 2104 C C . SER A 1 271 ? -12.345 18.811 18.572 1.00 94.06 271 SER A C 1
ATOM 2106 O O . SER A 1 271 ? -13.355 18.323 19.069 1.00 94.06 271 SER A O 1
ATOM 2108 N N . ARG A 1 272 ? -11.167 18.828 19.212 1.00 96.12 272 ARG A N 1
ATOM 2109 C CA . ARG A 1 272 ? -10.826 18.075 20.434 1.00 96.12 272 ARG A CA 1
ATOM 2110 C C . ARG A 1 272 ? -10.994 16.564 20.278 1.00 96.12 272 ARG A C 1
ATOM 2112 O O . ARG A 1 272 ? -11.140 15.853 21.270 1.00 96.12 272 ARG A O 1
ATOM 2119 N N . GLU A 1 273 ? -10.973 16.056 19.052 1.00 96.75 273 GLU A N 1
ATOM 2120 C CA . GLU A 1 273 ? -11.096 14.627 18.806 1.00 96.75 273 GLU A CA 1
ATOM 2121 C C . GLU A 1 273 ? -9.743 13.922 18.893 1.00 96.75 273 GLU A C 1
ATOM 2123 O O . GLU A 1 273 ? -8.776 14.279 18.218 1.00 96.75 273 GLU A O 1
ATOM 2128 N N . VAL A 1 274 ? -9.703 12.854 19.683 1.00 95.94 274 VAL A N 1
ATOM 2129 C CA . VAL A 1 274 ? -8.716 11.790 19.561 1.00 95.94 274 VAL A CA 1
ATOM 2130 C C . VAL A 1 274 ? -9.192 10.844 18.459 1.00 95.94 274 VAL A C 1
ATOM 2132 O O . VAL A 1 274 ? -10.238 10.200 18.568 1.00 95.94 274 VAL A O 1
ATOM 2135 N N . LEU A 1 275 ? -8.417 10.780 17.381 1.00 94.50 275 LEU A N 1
ATOM 2136 C CA . LEU A 1 275 ? -8.588 9.845 16.279 1.00 94.50 275 LEU A CA 1
ATOM 2137 C C . LEU A 1 275 ? -7.740 8.612 16.581 1.00 94.50 275 LEU A C 1
ATOM 2139 O O . LEU A 1 275 ? -6.508 8.669 16.523 1.00 94.50 275 LEU A O 1
ATOM 2143 N N . LEU A 1 276 ? -8.414 7.515 16.906 1.00 95.12 276 LEU A N 1
ATOM 2144 C CA . LEU A 1 276 ? -7.813 6.273 17.373 1.00 95.12 276 LEU A CA 1
ATOM 2145 C C . LEU A 1 276 ? -8.060 5.172 16.329 1.00 95.12 276 LEU A C 1
ATOM 2147 O O . LEU A 1 276 ? -9.136 4.580 16.328 1.00 95.12 276 LEU A O 1
ATOM 2151 N N . PRO A 1 277 ? -7.135 4.904 15.391 1.00 94.44 277 PRO A N 1
ATOM 2152 C CA . PRO A 1 277 ? -7.298 3.805 14.446 1.00 94.44 277 PRO A CA 1
ATOM 2153 C C . PRO A 1 277 ? -7.085 2.471 15.166 1.00 94.44 277 PRO A C 1
ATOM 2155 O O . PRO A 1 277 ? -5.976 2.173 15.607 1.00 94.44 277 PRO A O 1
ATOM 2158 N N . VAL A 1 278 ? -8.153 1.682 15.293 1.00 96.44 278 VAL A N 1
ATOM 2159 C CA . VAL A 1 278 ? -8.166 0.426 16.053 1.00 96.44 278 VAL A CA 1
ATOM 2160 C C . VAL A 1 278 ? -8.361 -0.760 15.122 1.00 96.44 278 VAL A C 1
ATOM 2162 O O . VAL A 1 278 ? -9.344 -0.816 14.381 1.00 96.44 278 VAL A O 1
ATOM 2165 N N . ARG A 1 279 ? -7.473 -1.745 15.214 1.00 95.94 279 ARG A N 1
ATOM 2166 C CA . ARG A 1 279 ? -7.547 -3.037 14.528 1.00 95.94 279 ARG A CA 1
ATOM 2167 C C . ARG A 1 279 ? -7.899 -4.149 15.505 1.00 95.94 279 ARG A C 1
ATOM 2169 O O . ARG A 1 279 ? -7.461 -4.123 16.655 1.00 95.94 279 ARG A O 1
ATOM 2176 N N . LEU A 1 280 ? -8.620 -5.160 15.030 1.00 97.00 280 LEU A N 1
ATOM 2177 C CA . LEU A 1 280 ? -8.787 -6.416 15.760 1.00 97.00 280 LEU A CA 1
ATOM 2178 C C . LEU A 1 280 ? -7.677 -7.371 15.337 1.00 97.00 280 LEU A C 1
ATOM 2180 O O . LEU A 1 280 ? -7.552 -7.665 14.149 1.00 97.00 280 LEU A O 1
ATOM 2184 N N . LYS A 1 281 ? -6.889 -7.867 16.293 1.00 96.50 281 LYS A N 1
ATOM 2185 C CA . LYS A 1 281 ? -5.901 -8.927 16.066 1.00 96.50 281 LYS A CA 1
ATOM 2186 C C . LYS A 1 281 ? -6.373 -10.214 16.727 1.00 96.50 281 LYS A C 1
ATOM 2188 O O . LYS A 1 281 ? -6.619 -10.229 17.934 1.00 96.50 281 LYS A O 1
ATOM 2193 N N . ASN A 1 282 ? -6.446 -11.296 15.958 1.00 97.25 282 ASN A N 1
ATOM 2194 C CA . ASN A 1 282 ? -6.668 -12.626 16.511 1.00 97.25 282 ASN A CA 1
ATOM 2195 C C . ASN A 1 282 ? -5.381 -13.116 17.190 1.00 97.25 282 ASN A C 1
ATOM 2197 O O . ASN A 1 282 ? -4.366 -13.322 16.533 1.00 97.25 282 ASN A O 1
ATOM 2201 N N . VAL A 1 283 ? -5.425 -13.292 18.508 1.00 97.44 283 VAL A N 1
ATOM 2202 C CA . VAL A 1 283 ? -4.304 -13.794 19.324 1.00 97.44 283 VAL A CA 1
ATOM 2203 C C . VAL A 1 283 ? -4.503 -15.249 19.751 1.00 97.44 283 VAL A C 1
ATOM 2205 O O . VAL A 1 283 ? -3.678 -15.812 20.470 1.00 97.44 283 VAL A O 1
ATOM 2208 N N . SER A 1 284 ? -5.602 -15.868 19.320 1.00 96.75 284 SER A N 1
ATOM 2209 C CA . SER A 1 284 ? -5.903 -17.274 19.570 1.00 96.75 284 SER A CA 1
ATOM 2210 C C . SER A 1 284 ? -5.341 -18.186 18.474 1.00 96.75 284 SER A C 1
ATOM 2212 O O . SER A 1 284 ? -4.812 -17.732 17.461 1.00 96.75 284 SER A O 1
ATOM 2214 N N . LYS A 1 285 ? -5.474 -19.503 18.669 1.00 95.94 285 LYS A N 1
ATOM 2215 C CA . LYS A 1 285 ? -5.145 -20.524 17.658 1.00 95.94 285 LYS A CA 1
ATOM 2216 C C . LYS A 1 285 ? -6.345 -20.949 16.808 1.00 95.94 285 LYS A C 1
ATOM 2218 O O . LYS A 1 285 ? -6.209 -21.828 15.965 1.00 95.94 285 LYS A O 1
ATOM 2223 N N . GLU A 1 286 ? -7.504 -20.334 17.016 1.00 94.56 286 GLU A N 1
ATOM 2224 C CA . GLU A 1 286 ? -8.734 -20.636 16.286 1.00 94.56 286 GLU A CA 1
ATOM 2225 C C . GLU A 1 286 ? -8.983 -19.589 15.202 1.00 94.56 286 GLU A C 1
ATOM 2227 O O . GLU A 1 286 ? -8.705 -18.408 15.399 1.00 94.56 286 GLU A O 1
ATOM 2232 N N . THR A 1 287 ? -9.560 -20.002 14.075 1.00 94.94 287 THR A N 1
ATOM 2233 C CA . THR A 1 287 ? -10.116 -19.061 13.095 1.00 94.94 287 THR A CA 1
ATOM 2234 C C . THR A 1 287 ? -11.412 -18.467 13.641 1.00 94.94 287 THR A C 1
ATOM 2236 O O . THR A 1 287 ? -12.313 -19.202 14.049 1.00 94.94 287 THR A O 1
ATOM 2239 N N . LEU A 1 288 ? -11.510 -17.140 13.630 1.00 95.88 288 LEU A N 1
ATOM 2240 C CA . LEU A 1 288 ? -12.665 -16.392 14.123 1.00 95.88 288 LEU A CA 1
ATOM 2241 C C . LEU A 1 288 ? -13.462 -15.835 12.949 1.00 95.88 288 LEU A C 1
ATOM 2243 O O . LEU A 1 288 ? -12.886 -15.435 11.939 1.00 95.88 288 LEU A O 1
ATOM 2247 N N . TYR A 1 289 ? -14.780 -15.764 13.087 1.00 95.50 289 TYR A N 1
ATOM 2248 C CA . TYR A 1 289 ? -15.682 -15.438 11.988 1.00 95.50 289 TYR A CA 1
ATOM 2249 C C . TYR A 1 289 ? -16.525 -14.187 12.277 1.00 95.50 289 TYR A C 1
ATOM 2251 O O . TYR A 1 289 ? -16.918 -13.954 13.426 1.00 95.50 289 TYR A O 1
ATOM 2259 N N . PRO A 1 290 ? -16.818 -13.381 11.240 1.00 94.62 290 PRO A N 1
ATOM 2260 C CA . PRO A 1 290 ? -17.647 -12.189 11.361 1.00 94.62 290 PRO A CA 1
ATOM 2261 C C . PRO A 1 290 ? -19.140 -12.507 11.560 1.00 94.62 290 PRO A C 1
ATOM 2263 O O . PRO A 1 290 ? -19.557 -13.645 11.337 1.00 94.62 290 PRO A O 1
ATOM 2266 N N . PRO A 1 291 ? -19.975 -11.492 11.869 1.00 95.00 291 PRO A N 1
ATOM 2267 C CA . PRO A 1 291 ? -19.619 -10.091 12.139 1.00 95.00 291 PRO A CA 1
ATOM 2268 C C . PRO A 1 291 ? -18.847 -9.906 13.447 1.00 95.00 291 PRO A C 1
ATOM 2270 O O . PRO A 1 291 ? -19.215 -10.482 14.466 1.00 95.00 291 PRO A O 1
ATOM 2273 N N . PHE A 1 292 ? -17.814 -9.058 13.419 1.00 97.06 292 PHE A N 1
ATOM 2274 C CA . PHE A 1 292 ? -17.100 -8.629 14.621 1.00 97.06 292 PHE A CA 1
ATOM 2275 C C . PHE A 1 292 ? -17.633 -7.288 15.110 1.00 97.06 292 PHE A C 1
ATOM 2277 O O . PHE A 1 292 ? -17.738 -6.330 14.336 1.00 97.06 292 PHE A O 1
ATOM 2284 N N . ARG A 1 293 ? -17.948 -7.208 16.401 1.00 97.12 293 ARG A N 1
ATOM 2285 C CA . ARG A 1 293 ? -18.421 -5.979 17.043 1.00 97.12 293 ARG A CA 1
ATOM 2286 C C . ARG A 1 293 ? -17.686 -5.748 18.346 1.00 97.12 293 ARG A C 1
ATOM 2288 O O . ARG A 1 293 ? -17.531 -6.679 19.132 1.00 97.12 293 ARG A O 1
ATOM 2295 N N . VAL A 1 294 ? -17.287 -4.504 18.577 1.00 97.94 294 VAL A N 1
ATOM 2296 C CA . VAL A 1 294 ? -16.706 -4.061 19.846 1.00 97.94 294 VAL A CA 1
ATOM 2297 C C . VAL A 1 294 ? -17.725 -3.176 20.545 1.00 97.94 294 VAL A C 1
ATOM 2299 O O . VAL A 1 294 ? -18.063 -2.110 20.034 1.00 97.94 294 VAL A O 1
ATOM 2302 N N . GLU A 1 295 ? -18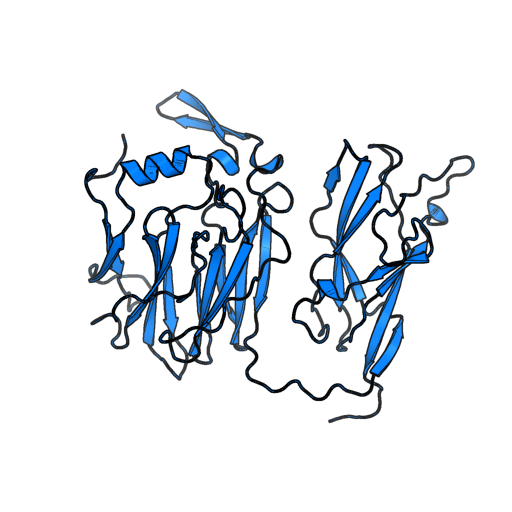.239 -3.622 21.686 1.00 97.81 295 GLU A N 1
ATOM 2303 C CA . GLU A 1 295 ? -19.163 -2.850 22.511 1.00 97.81 295 GLU A CA 1
ATOM 2304 C C . GLU A 1 295 ? -18.426 -2.276 23.719 1.00 97.81 295 GLU A C 1
ATOM 2306 O O . GLU A 1 295 ? -17.870 -3.016 24.529 1.00 97.81 295 GLU A O 1
ATOM 2311 N N . VAL A 1 296 ? -18.452 -0.955 23.866 1.00 97.88 296 VAL A N 1
ATOM 2312 C CA . VAL A 1 296 ? -17.897 -0.257 25.028 1.00 97.88 296 VAL A CA 1
ATOM 2313 C C . VAL A 1 296 ? -18.739 -0.591 26.255 1.00 97.88 296 VAL A C 1
ATOM 2315 O O . VAL A 1 296 ? -19.919 -0.256 26.309 1.00 97.88 296 VAL A O 1
ATOM 2318 N N . LYS A 1 297 ? -18.143 -1.234 27.255 1.00 96.69 297 LYS A N 1
ATOM 2319 C CA . LYS A 1 297 ? -18.799 -1.602 28.517 1.00 96.69 297 LYS A CA 1
ATOM 2320 C C . LYS A 1 297 ? -18.485 -0.625 29.639 1.00 96.69 297 LYS A C 1
ATOM 2322 O O . LYS A 1 297 ? -19.339 -0.386 30.484 1.00 96.69 297 LYS A O 1
ATOM 2327 N N . GLU A 1 298 ? -17.302 -0.020 29.615 1.00 94.88 298 GLU A N 1
ATOM 2328 C CA . GLU A 1 298 ? -16.832 0.865 30.676 1.00 94.88 298 GLU A CA 1
ATOM 2329 C C . GLU A 1 298 ? -15.982 2.000 30.098 1.00 94.88 298 GLU A C 1
ATOM 2331 O O . GLU A 1 298 ? -15.207 1.790 29.167 1.00 94.88 298 GLU A O 1
ATOM 2336 N N . LEU A 1 299 ? -16.119 3.205 30.657 1.00 93.69 299 LEU A N 1
ATOM 2337 C CA . LEU A 1 299 ? -15.303 4.381 30.304 1.00 93.69 299 LEU A CA 1
ATOM 2338 C C . LEU A 1 299 ? -14.511 4.947 31.492 1.00 93.69 299 LEU A C 1
ATOM 2340 O O . LEU A 1 299 ? -13.760 5.909 31.355 1.00 93.69 299 LEU A O 1
ATOM 2344 N N . VAL A 1 300 ? -14.672 4.338 32.665 1.00 89.62 300 VAL A N 1
ATOM 2345 C CA . VAL A 1 300 ? -13.982 4.700 33.901 1.00 89.62 300 VAL A CA 1
ATOM 2346 C C . VAL A 1 300 ? -13.537 3.412 34.577 1.00 89.62 300 VAL A C 1
ATOM 2348 O O . VAL A 1 300 ? -14.369 2.554 34.849 1.00 89.62 300 VAL A O 1
ATOM 2351 N N . HIS A 1 301 ? -12.241 3.281 34.860 1.00 84.69 301 HIS A N 1
ATOM 2352 C CA . HIS A 1 301 ? -11.741 2.180 35.679 1.00 84.69 301 HIS A CA 1
ATOM 2353 C C . HIS A 1 301 ? -11.932 2.529 37.165 1.00 84.69 301 HIS A C 1
ATOM 2355 O O . HIS A 1 301 ? -11.583 3.650 37.545 1.00 84.69 301 HIS A O 1
ATOM 2361 N N . PRO A 1 302 ? -12.379 1.604 38.037 1.00 77.25 302 PRO A N 1
ATOM 2362 C CA . PRO A 1 302 ? -12.554 1.870 39.470 1.00 77.25 302 PRO A CA 1
ATOM 2363 C C . PRO A 1 302 ? -11.323 2.485 40.162 1.00 77.25 302 PRO A C 1
ATOM 2365 O O . PRO A 1 302 ? -11.460 3.394 40.971 1.00 77.25 302 PRO A O 1
ATOM 2368 N N . TYR A 1 303 ? -10.110 2.050 39.799 1.00 73.00 303 TYR A N 1
ATOM 2369 C CA . TYR A 1 303 ? -8.850 2.621 40.316 1.00 73.00 303 TYR A CA 1
ATOM 2370 C C . TYR A 1 303 ? -8.499 4.032 39.809 1.00 73.00 303 TYR A C 1
ATOM 2372 O O . TYR A 1 303 ? -7.637 4.676 40.399 1.00 73.00 303 TYR A O 1
ATOM 2380 N N . ASN A 1 304 ? -9.135 4.523 38.741 1.00 69.50 304 ASN A N 1
ATOM 2381 C CA . ASN A 1 304 ? -8.858 5.856 38.188 1.00 69.50 304 ASN A CA 1
ATOM 2382 C C . ASN A 1 304 ? -9.737 6.946 38.817 1.00 69.50 304 ASN A C 1
ATOM 2384 O O . ASN A 1 304 ? -9.513 8.132 38.575 1.00 69.50 304 ASN A O 1
ATOM 2388 N N . VAL A 1 305 ? -10.718 6.560 39.635 1.00 72.25 305 VAL A N 1
ATOM 2389 C CA . VAL A 1 305 ? -11.581 7.495 40.354 1.00 72.25 305 VAL A CA 1
ATOM 2390 C C . VAL A 1 305 ? -10.846 7.975 41.601 1.00 72.25 305 VAL A C 1
ATOM 2392 O O . VAL A 1 305 ? -10.755 7.265 42.602 1.00 72.25 305 VAL A O 1
ATOM 2395 N N . LYS A 1 306 ? -10.308 9.195 41.556 1.00 69.56 306 LYS A N 1
ATOM 2396 C CA . LYS A 1 306 ? -9.805 9.865 42.760 1.00 69.56 306 LYS A CA 1
ATOM 2397 C C . LYS A 1 306 ? -10.979 10.425 43.556 1.00 69.56 306 LYS A C 1
ATOM 2399 O O . LYS A 1 306 ? -11.921 10.974 42.985 1.00 69.56 306 LYS A O 1
ATOM 2404 N N . ALA A 1 307 ? -10.923 10.292 44.880 1.00 69.44 307 ALA A N 1
ATOM 2405 C CA . ALA A 1 307 ? -11.942 10.857 45.756 1.00 69.44 307 ALA A CA 1
ATOM 2406 C C . ALA A 1 307 ? -12.080 12.368 45.496 1.00 69.44 307 ALA A C 1
ATOM 2408 O O . ALA A 1 307 ? -11.084 13.088 45.504 1.00 69.44 307 ALA A O 1
ATOM 2409 N N . HIS A 1 308 ? -13.317 12.827 45.285 1.00 67.19 308 HIS A N 1
ATOM 2410 C CA . HIS A 1 308 ? -13.678 14.230 45.037 1.00 67.19 308 HIS A CA 1
ATOM 2411 C C . HIS A 1 308 ? -13.230 14.836 43.691 1.00 67.19 308 HIS A C 1
ATOM 2413 O O . HIS A 1 308 ? -13.339 16.049 43.523 1.00 67.19 308 HIS A O 1
ATOM 2419 N N . GLU A 1 309 ? -12.797 14.032 42.713 1.00 71.88 309 GLU A N 1
ATOM 2420 C CA . GLU A 1 309 ? -12.517 14.502 41.347 1.00 71.88 309 GLU A CA 1
ATOM 2421 C C . GLU A 1 309 ? -13.528 13.933 40.336 1.00 71.88 309 GLU A C 1
ATOM 2423 O O . GLU A 1 309 ? -13.770 12.725 40.286 1.00 71.88 309 GLU A O 1
ATOM 2428 N N . GLU A 1 310 ? -14.101 14.790 39.484 1.00 71.94 310 GLU A N 1
ATOM 2429 C CA . GLU A 1 310 ? -14.863 14.324 38.321 1.00 71.94 310 GLU A CA 1
ATOM 2430 C C . GLU A 1 310 ? -13.921 13.660 37.309 1.00 71.94 310 GLU A C 1
ATOM 2432 O O . GLU A 1 310 ? -12.943 14.254 36.843 1.00 71.94 310 GLU A O 1
ATOM 2437 N N . THR A 1 311 ? -14.229 12.416 36.937 1.00 80.06 311 THR A N 1
ATOM 2438 C CA . THR A 1 311 ? -13.481 11.715 35.891 1.00 80.06 311 THR A CA 1
ATOM 2439 C C . THR A 1 311 ? -13.972 12.179 34.525 1.00 80.06 311 THR A C 1
ATOM 2441 O O . THR A 1 311 ? -15.134 11.989 34.170 1.00 80.06 311 THR A O 1
ATOM 2444 N N . SER A 1 312 ? -13.081 12.783 33.740 1.00 86.06 312 SER A N 1
ATOM 2445 C CA . SER A 1 312 ? -13.399 13.185 32.372 1.00 86.06 312 SER A CA 1
ATOM 2446 C C . SER A 1 312 ? -13.457 11.951 31.471 1.00 86.06 312 SER A C 1
ATOM 2448 O O . SER A 1 312 ? -12.450 11.274 31.282 1.00 86.06 312 SER A O 1
ATOM 2450 N N . VAL A 1 313 ? -14.637 11.665 30.919 1.00 92.06 313 VAL A N 1
ATOM 2451 C CA . VAL A 1 313 ? -14.853 10.586 29.946 1.00 92.06 313 VAL A CA 1
ATOM 2452 C C . VAL A 1 313 ? -15.004 11.157 28.535 1.00 92.06 313 VAL A C 1
ATOM 2454 O O . VAL A 1 313 ? -15.571 12.243 28.377 1.00 92.06 313 VAL A O 1
ATOM 2457 N N . PRO A 1 314 ? -14.520 10.457 27.495 1.00 95.69 314 PRO A N 1
ATOM 2458 C CA . PRO A 1 314 ? -14.683 10.919 26.127 1.00 95.69 314 PRO A CA 1
ATOM 2459 C C . PRO A 1 314 ? -16.128 10.772 25.647 1.00 95.69 314 PRO A C 1
ATOM 2461 O O . PRO A 1 314 ? -16.828 9.829 26.019 1.00 95.69 314 PRO A O 1
ATOM 2464 N N . THR A 1 315 ? -16.539 11.646 24.728 1.00 97.56 315 THR A N 1
ATOM 2465 C CA . THR A 1 315 ? -17.767 11.445 23.947 1.00 97.56 315 THR A CA 1
ATOM 2466 C C . THR A 1 315 ? -17.434 10.680 22.670 1.00 97.56 315 THR A C 1
ATOM 2468 O O . THR A 1 315 ? -16.670 11.157 21.832 1.00 97.56 315 THR A O 1
ATOM 2471 N N . ILE A 1 316 ? -18.022 9.501 22.482 1.00 98.31 316 ILE A N 1
ATOM 2472 C CA . ILE A 1 316 ? -17.850 8.714 21.255 1.00 98.31 316 ILE A CA 1
ATOM 2473 C C . ILE A 1 316 ? -18.675 9.352 20.133 1.00 98.31 316 ILE A C 1
ATOM 2475 O O . ILE A 1 316 ? -19.878 9.570 20.280 1.00 98.31 316 ILE A O 1
ATOM 2479 N N . ARG A 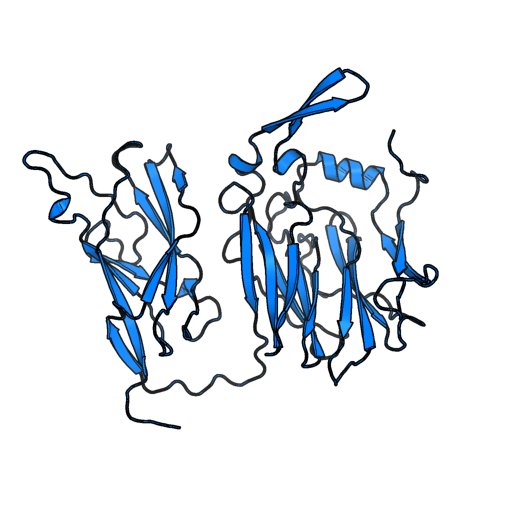1 317 ? -18.034 9.661 19.002 1.00 98.00 317 ARG A N 1
ATOM 2480 C CA . ARG A 1 317 ? -18.643 10.422 17.898 1.00 98.00 317 ARG A CA 1
ATOM 2481 C C . ARG A 1 317 ? -19.117 9.573 16.718 1.00 98.00 317 ARG A C 1
ATOM 2483 O O . ARG A 1 317 ? -19.872 10.074 15.892 1.00 98.00 317 ARG A O 1
ATOM 2490 N N . ASN A 1 318 ? -18.699 8.311 16.616 1.00 97.50 318 ASN A N 1
ATOM 2491 C CA . ASN A 1 318 ? -18.954 7.491 15.426 1.00 97.50 318 ASN A CA 1
ATOM 2492 C C . ASN A 1 318 ? -19.295 6.017 15.707 1.00 97.50 318 ASN A C 1
ATOM 2494 O O . ASN A 1 318 ? -18.947 5.141 14.914 1.00 97.50 318 ASN A O 1
ATOM 2498 N N . ALA A 1 319 ? -19.986 5.735 16.812 1.00 98.12 319 ALA A N 1
ATOM 2499 C CA . ALA A 1 319 ? -20.525 4.400 17.057 1.00 98.12 319 ALA A CA 1
ATOM 2500 C C . ALA A 1 319 ? -21.598 4.036 16.015 1.00 98.12 319 ALA A C 1
ATOM 2502 O O . ALA A 1 319 ? -22.466 4.848 15.689 1.00 98.12 319 ALA A O 1
ATOM 2503 N N . ALA A 1 320 ? -21.593 2.791 15.543 1.00 97.94 320 ALA A N 1
ATOM 2504 C CA . ALA A 1 320 ? -22.531 2.277 14.545 1.00 97.94 320 ALA A CA 1
ATOM 2505 C C . ALA A 1 320 ? -23.993 2.292 15.026 1.00 97.94 320 ALA A C 1
ATOM 2507 O O . ALA A 1 320 ? -24.910 2.389 14.217 1.00 97.94 320 ALA A O 1
ATOM 2508 N N . ASN A 1 321 ? -24.215 2.221 16.341 1.00 97.94 321 ASN A N 1
ATOM 2509 C CA . ASN A 1 321 ? -25.540 2.291 16.959 1.00 97.94 321 ASN A CA 1
ATOM 2510 C C . ASN A 1 321 ? -25.927 3.702 17.444 1.00 97.94 321 ASN A C 1
ATOM 2512 O O . ASN A 1 321 ? -26.913 3.843 18.165 1.00 97.94 321 ASN A O 1
ATOM 2516 N N . GLY A 1 322 ? -25.144 4.733 17.106 1.00 97.75 322 GLY A N 1
ATOM 2517 C CA . GLY A 1 322 ? -25.427 6.132 17.444 1.00 97.75 322 GLY A CA 1
ATOM 2518 C C . GLY A 1 322 ? -25.251 6.512 18.920 1.00 97.75 322 GLY A C 1
ATOM 2519 O O . GLY A 1 322 ? -25.486 7.664 19.276 1.00 97.75 322 GLY A O 1
ATOM 2520 N N . ARG A 1 323 ? -24.837 5.584 19.793 1.00 98.19 323 ARG A N 1
ATOM 2521 C CA . ARG A 1 323 ? -24.560 5.890 21.204 1.00 98.19 323 ARG A CA 1
ATOM 2522 C C . ARG A 1 323 ? -23.204 6.576 21.365 1.00 98.19 323 ARG A C 1
ATOM 2524 O O . ARG A 1 323 ? -22.262 6.285 20.637 1.00 98.19 323 ARG A O 1
ATOM 2531 N N . SER A 1 324 ? -23.096 7.442 22.369 1.00 97.75 324 SER A N 1
ATOM 2532 C CA . SER A 1 324 ? -21.917 8.287 22.593 1.00 97.75 324 SER A CA 1
ATOM 2533 C C . SER A 1 324 ? -21.111 7.952 23.856 1.00 97.75 324 SER A C 1
ATOM 2535 O O . SER A 1 324 ? -20.178 8.676 24.190 1.00 97.75 324 SER A O 1
ATOM 2537 N N . GLY A 1 325 ? -21.456 6.872 24.559 1.00 96.75 325 GLY A N 1
ATOM 2538 C CA . GLY A 1 325 ? -20.815 6.451 25.808 1.00 96.75 325 GLY A CA 1
ATOM 2539 C C . GLY A 1 325 ? -20.883 4.935 25.996 1.00 96.75 325 GLY A C 1
ATOM 2540 O O . GLY A 1 325 ? -20.815 4.187 25.022 1.00 96.75 325 GLY A O 1
ATOM 2541 N N . VAL A 1 326 ? -21.060 4.467 27.234 1.00 97.19 326 VAL A N 1
ATOM 2542 C CA . VAL A 1 326 ? -21.260 3.034 27.524 1.00 97.19 326 VAL A CA 1
ATOM 2543 C C . VAL A 1 326 ? -22.409 2.455 26.679 1.00 97.19 326 VAL A C 1
ATOM 2545 O O . VAL A 1 326 ? -23.475 3.053 26.517 1.00 97.19 326 VAL A O 1
ATOM 2548 N N . GLY A 1 327 ? -22.165 1.287 26.091 1.00 98.06 327 GLY A N 1
ATOM 2549 C CA . GLY A 1 327 ? -23.015 0.607 25.119 1.00 98.06 327 GLY A CA 1
ATOM 2550 C C . GLY A 1 327 ? -22.827 1.068 23.669 1.00 98.06 327 GLY A C 1
ATOM 2551 O O . GLY A 1 327 ? -23.550 0.593 22.794 1.00 98.06 327 GLY A O 1
ATOM 2552 N N . ALA A 1 328 ? -21.910 1.997 23.380 1.00 98.56 328 ALA A N 1
ATOM 2553 C CA . ALA A 1 328 ? -21.490 2.299 22.012 1.00 98.56 328 ALA A CA 1
ATOM 2554 C C . ALA A 1 328 ? -20.906 1.057 21.330 1.00 98.56 328 ALA A C 1
ATOM 2556 O O . ALA A 1 328 ? -20.112 0.336 21.929 1.00 98.56 328 ALA A O 1
ATOM 2557 N N . VAL A 1 329 ? -21.296 0.821 20.075 1.00 98.44 329 VAL A N 1
ATOM 2558 C CA . VAL A 1 329 ? -20.845 -0.334 19.286 1.00 98.44 329 VAL A CA 1
ATOM 2559 C C . VAL A 1 329 ? -20.053 0.128 18.073 1.00 98.44 329 VAL A C 1
ATOM 2561 O O . VAL A 1 329 ? -20.549 0.917 17.271 1.00 98.44 329 VAL A O 1
ATOM 2564 N N . PHE A 1 330 ? -18.857 -0.420 17.898 1.00 98.31 330 PHE A N 1
ATOM 2565 C CA . PHE A 1 330 ? -18.061 -0.299 16.683 1.00 98.31 330 PHE A CA 1
ATOM 2566 C C . PHE A 1 330 ? -18.206 -1.576 15.845 1.00 98.31 330 PHE A C 1
ATOM 2568 O O . PHE A 1 330 ? -17.909 -2.673 16.322 1.00 98.31 330 PHE A O 1
ATOM 2575 N N . ASP A 1 331 ? -18.690 -1.434 14.608 1.00 96.62 331 ASP A N 1
ATOM 2576 C CA . ASP A 1 331 ? -18.896 -2.543 13.667 1.00 96.62 331 ASP A CA 1
ATOM 2577 C C . ASP A 1 331 ? -17.712 -2.651 12.696 1.00 96.62 331 ASP A C 1
ATOM 2579 O O . ASP A 1 331 ? -17.395 -1.703 11.973 1.00 96.62 331 ASP A O 1
ATOM 2583 N N . TYR A 1 332 ? -17.065 -3.816 12.683 1.00 96.12 332 TYR A N 1
ATOM 2584 C CA . TYR A 1 332 ? -15.868 -4.089 11.888 1.00 96.12 332 TYR A CA 1
ATOM 2585 C C . TYR A 1 332 ? -16.160 -4.749 10.534 1.00 96.12 332 TYR A C 1
ATOM 2587 O O . TYR A 1 332 ? -15.222 -5.136 9.842 1.00 96.12 332 TYR A O 1
ATOM 2595 N N . ALA A 1 333 ? -17.422 -4.845 10.099 1.00 91.00 333 ALA A N 1
ATOM 2596 C CA . ALA A 1 333 ? -17.780 -5.473 8.823 1.00 91.00 333 ALA A CA 1
ATOM 2597 C C . ALA A 1 333 ? -17.006 -4.896 7.623 1.00 91.00 333 ALA A C 1
ATOM 2599 O O . ALA A 1 333 ? -16.538 -5.649 6.776 1.00 91.00 333 ALA A O 1
ATOM 2600 N N . LYS A 1 334 ? -16.815 -3.569 7.568 1.00 89.44 334 LYS A N 1
ATOM 2601 C CA . LYS A 1 334 ? -16.023 -2.919 6.504 1.00 89.44 334 LYS A CA 1
ATOM 2602 C C . LYS A 1 334 ? -14.515 -3.088 6.682 1.00 89.44 334 LYS A C 1
ATOM 2604 O O . LYS A 1 334 ? -13.791 -3.096 5.696 1.00 89.44 334 LYS A O 1
ATOM 2609 N N . ALA A 1 335 ? -14.052 -3.213 7.923 1.00 92.06 335 ALA A N 1
ATOM 2610 C CA . ALA A 1 335 ? -12.637 -3.335 8.257 1.00 92.06 335 ALA A CA 1
ATOM 2611 C C . ALA A 1 335 ? -12.073 -4.738 7.972 1.00 92.06 335 ALA A C 1
ATOM 2613 O O . ALA A 1 335 ? -10.870 -4.949 8.053 1.00 92.06 335 ALA A O 1
ATOM 2614 N N . LEU A 1 336 ? -12.918 -5.715 7.642 1.00 88.38 336 LEU A N 1
ATOM 2615 C CA . LEU A 1 336 ? -12.446 -7.019 7.178 1.00 88.38 336 LEU A CA 1
ATOM 2616 C C . LEU A 1 336 ? -11.941 -6.997 5.738 1.00 88.38 336 LEU A C 1
ATOM 2618 O O . LEU A 1 336 ? -11.214 -7.909 5.361 1.00 88.38 336 LEU A O 1
ATOM 2622 N N . GLY A 1 337 ? -12.311 -5.987 4.946 1.00 84.94 337 GLY A N 1
ATOM 2623 C CA . GLY A 1 337 ? -11.944 -5.927 3.536 1.00 84.94 337 GLY A CA 1
ATOM 2624 C C . GLY A 1 337 ? -12.442 -7.160 2.780 1.00 84.94 337 GLY A C 1
ATOM 2625 O O . GLY A 1 337 ? -13.645 -7.408 2.700 1.00 84.94 337 GLY A O 1
ATOM 2626 N N . ASP A 1 338 ? -11.505 -7.926 2.234 1.00 83.44 338 ASP A N 1
ATOM 2627 C CA . ASP A 1 338 ? -11.712 -9.163 1.479 1.00 83.44 338 ASP A CA 1
ATOM 2628 C C . ASP A 1 338 ? -11.554 -10.447 2.324 1.00 83.44 338 ASP A C 1
ATOM 2630 O O . ASP A 1 338 ? -11.639 -11.562 1.794 1.00 83.44 338 ASP A O 1
ATOM 2634 N N . LEU A 1 339 ? -11.352 -10.314 3.641 1.00 84.88 339 LEU A N 1
ATOM 2635 C CA . LEU A 1 339 ? -11.209 -11.440 4.561 1.00 84.88 339 LEU A CA 1
ATOM 2636 C C . LEU A 1 339 ? -12.571 -12.048 4.923 1.00 84.88 339 LEU A C 1
ATOM 2638 O O . LEU A 1 339 ? -13.440 -11.402 5.509 1.00 84.88 339 LEU A O 1
ATOM 2642 N N . ASP A 1 340 ? -12.719 -13.349 4.670 1.00 87.38 340 ASP A N 1
ATOM 2643 C CA . ASP A 1 340 ? -13.893 -14.127 5.091 1.00 87.38 340 ASP A CA 1
ATOM 2644 C C . ASP A 1 340 ? -13.906 -14.437 6.599 1.00 87.38 340 ASP A C 1
ATOM 2646 O O . ASP A 1 340 ? -14.960 -14.712 7.180 1.00 87.38 340 ASP A O 1
ATOM 2650 N N . ALA A 1 341 ? -12.725 -14.434 7.221 1.00 92.25 341 ALA A N 1
ATOM 2651 C CA . ALA A 1 341 ? -12.485 -14.792 8.611 1.00 92.25 341 ALA A CA 1
ATOM 2652 C C . ALA A 1 341 ? -11.129 -14.237 9.083 1.00 92.25 341 ALA A C 1
ATOM 2654 O O . ALA A 1 341 ? -10.248 -13.947 8.272 1.00 92.25 341 ALA A O 1
ATOM 2655 N N . LEU A 1 342 ? -10.933 -14.146 10.398 1.00 93.50 342 LEU A N 1
ATOM 2656 C CA . LEU A 1 342 ? -9.642 -13.842 11.010 1.00 93.50 342 LEU A CA 1
ATOM 2657 C C . LEU A 1 342 ? -8.950 -15.142 11.418 1.00 93.50 342 LEU A C 1
ATOM 2659 O O . LEU A 1 342 ? -9.241 -15.713 12.470 1.00 93.50 342 LEU A O 1
ATOM 2663 N N . ALA A 1 343 ? -8.019 -15.600 10.583 1.00 93.00 343 ALA A N 1
ATOM 2664 C CA . ALA A 1 343 ? -7.094 -16.677 10.932 1.00 93.00 343 ALA A CA 1
ATOM 2665 C C . ALA A 1 343 ? -6.229 -16.295 12.156 1.00 93.00 343 ALA A C 1
ATOM 2667 O O . ALA A 1 343 ? -6.155 -15.109 12.499 1.00 93.00 343 ALA A O 1
ATOM 2668 N N . PRO A 1 344 ? -5.573 -17.259 12.826 1.00 95.00 344 PRO A N 1
ATOM 2669 C CA . PRO A 1 344 ? -4.585 -16.961 13.862 1.00 95.00 344 PRO A CA 1
ATOM 2670 C C . PRO A 1 344 ? -3.568 -15.914 13.396 1.00 95.00 344 PRO A C 1
ATOM 2672 O O . PRO A 1 344 ? -3.130 -15.946 12.247 1.00 95.00 344 PRO A O 1
ATOM 2675 N N . ASP A 1 345 ? -3.241 -14.969 14.277 1.00 92.75 345 ASP A N 1
ATOM 2676 C CA . ASP A 1 345 ? -2.323 -13.845 14.041 1.00 92.75 345 ASP A CA 1
ATOM 2677 C C . ASP A 1 345 ? -2.759 -12.825 12.967 1.00 92.75 345 ASP A C 1
ATOM 2679 O O . ASP A 1 345 ? -2.106 -11.789 12.809 1.00 92.75 345 ASP A O 1
ATOM 2683 N N . ALA A 1 346 ? -3.891 -13.047 12.288 1.00 91.75 346 ALA A N 1
ATOM 2684 C CA . ALA A 1 346 ? -4.450 -12.099 11.333 1.00 91.75 346 ALA A CA 1
ATOM 2685 C C . ALA A 1 346 ? -5.000 -10.845 12.026 1.00 91.75 346 ALA A C 1
ATOM 2687 O O . ALA A 1 346 ? -5.429 -10.864 13.188 1.00 91.75 346 ALA A O 1
ATOM 2688 N N . VAL A 1 347 ? -5.019 -9.751 11.270 1.00 93.69 347 VAL A N 1
ATOM 2689 C CA . VAL A 1 347 ? -5.451 -8.434 11.725 1.00 93.69 347 VAL A CA 1
ATOM 2690 C C . VAL A 1 347 ? -6.430 -7.826 10.722 1.00 93.69 347 VAL A C 1
ATOM 2692 O O . VAL A 1 347 ? -6.280 -8.020 9.519 1.00 93.69 347 VAL A O 1
ATOM 2695 N N . THR A 1 348 ? -7.437 -7.104 11.210 1.00 94.50 348 THR A N 1
ATOM 2696 C CA . THR A 1 348 ? -8.335 -6.317 10.351 1.00 94.50 348 THR A CA 1
ATOM 2697 C C . THR A 1 348 ? -7.646 -5.051 9.840 1.00 94.50 348 THR A C 1
ATOM 2699 O O . THR A 1 348 ? -6.619 -4.609 10.372 1.00 94.50 348 THR A O 1
ATOM 2702 N N . ASP A 1 349 ? -8.277 -4.374 8.884 1.00 92.31 349 ASP A N 1
ATOM 2703 C CA . ASP A 1 349 ? -8.064 -2.944 8.708 1.00 92.31 349 ASP A CA 1
ATOM 2704 C C . ASP A 1 349 ? -8.420 -2.161 9.973 1.00 92.31 349 ASP A C 1
ATOM 2706 O O . ASP A 1 349 ? -9.132 -2.633 10.870 1.00 92.31 349 ASP A O 1
ATOM 2710 N N . ALA A 1 350 ? -7.867 -0.955 10.074 1.00 92.62 350 ALA A N 1
ATOM 2711 C CA . ALA A 1 350 ? -8.161 -0.070 11.183 1.00 92.62 350 ALA A CA 1
ATOM 2712 C C . ALA A 1 350 ? -9.536 0.578 10.992 1.00 92.62 350 ALA A C 1
ATOM 2714 O O . ALA A 1 350 ? -9.835 1.152 9.944 1.00 92.62 350 ALA A O 1
ATOM 2715 N N . LEU A 1 351 ? -10.350 0.547 12.043 1.00 95.12 351 LEU A N 1
ATOM 2716 C CA . LEU A 1 351 ? -11.518 1.402 12.182 1.00 95.12 351 LEU A CA 1
ATOM 2717 C C . LEU A 1 351 ? -11.135 2.586 13.073 1.00 95.12 351 LEU A C 1
ATOM 2719 O O . LEU A 1 351 ? -10.756 2.396 14.227 1.00 95.12 351 LEU A O 1
ATOM 2723 N N . VAL A 1 352 ? -11.229 3.811 12.554 1.00 94.69 352 VAL A N 1
ATOM 2724 C CA . VAL A 1 352 ? -10.903 5.018 13.331 1.00 94.69 352 VAL A CA 1
ATOM 2725 C C . VAL A 1 352 ? -12.025 5.323 14.314 1.00 94.69 352 VAL A C 1
ATOM 2727 O O . VAL A 1 352 ? -13.088 5.792 13.913 1.00 94.69 352 VAL A O 1
ATOM 2730 N N . TRP A 1 353 ? -11.797 5.088 15.602 1.00 97.31 353 TRP A N 1
ATOM 2731 C CA . TRP A 1 353 ? -12.686 5.539 16.668 1.00 97.31 353 TRP A CA 1
ATOM 2732 C C . TRP A 1 353 ? -12.460 7.035 16.891 1.00 97.31 353 TRP A C 1
ATOM 2734 O O . TRP A 1 353 ? -11.321 7.490 17.008 1.00 97.31 353 TRP A O 1
ATOM 2744 N N . ARG A 1 354 ? -13.546 7.810 16.911 1.00 97.62 354 ARG A N 1
ATOM 2745 C CA . ARG A 1 354 ? -13.514 9.264 17.105 1.00 97.62 354 ARG A CA 1
ATOM 2746 C C . ARG A 1 354 ? -14.028 9.571 18.501 1.00 97.62 354 ARG A C 1
ATOM 2748 O O . ARG A 1 354 ? -15.212 9.373 18.783 1.00 97.62 354 ARG A O 1
ATOM 2755 N N . LEU A 1 355 ? -13.123 10.002 19.369 1.00 97.75 355 LEU A N 1
ATOM 2756 C CA . LEU A 1 355 ? -13.386 10.255 20.781 1.00 97.75 355 LEU A CA 1
ATOM 2757 C C . LEU A 1 355 ? -13.169 11.738 21.054 1.00 97.75 355 LEU A C 1
ATOM 2759 O O . LEU A 1 355 ? -12.042 12.213 20.986 1.00 97.75 355 LEU A O 1
ATOM 2763 N N . GLU A 1 356 ? -14.219 12.489 21.352 1.00 97.75 356 GLU A N 1
ATOM 2764 C CA . GLU A 1 356 ? -14.052 13.887 21.741 1.00 97.75 356 GLU A CA 1
ATOM 2765 C C . GLU A 1 356 ? -13.646 13.995 23.213 1.00 97.75 356 GLU A C 1
ATOM 2767 O O . GLU A 1 356 ? -14.345 13.509 24.106 1.00 97.75 356 GLU A O 1
ATOM 2772 N N . ALA A 1 357 ? -12.522 14.665 23.445 1.00 96.38 357 ALA A N 1
ATOM 2773 C CA . ALA A 1 357 ? -12.009 15.031 24.752 1.00 96.38 357 ALA A CA 1
ATOM 2774 C C . ALA A 1 357 ? -12.668 16.312 25.282 1.00 96.38 357 ALA A C 1
ATOM 2776 O O . ALA A 1 357 ? -12.979 17.231 24.521 1.00 96.38 357 ALA A O 1
ATOM 2777 N N . ALA A 1 358 ? -12.772 16.446 26.606 1.00 93.69 358 ALA A N 1
ATOM 2778 C CA . ALA A 1 358 ? -13.203 17.704 27.221 1.00 93.69 358 ALA A CA 1
ATOM 2779 C C . ALA A 1 358 ? -12.242 18.868 26.889 1.00 93.69 358 ALA A C 1
ATOM 2781 O O . ALA A 1 358 ? -12.673 19.997 26.631 1.00 93.69 358 ALA A O 1
ATOM 2782 N N . SER A 1 359 ? -10.935 18.586 26.855 1.00 92.25 359 SER A N 1
ATOM 2783 C CA . SER A 1 359 ? -9.870 19.522 26.488 1.00 92.25 359 SER A CA 1
ATOM 2784 C C . SER A 1 359 ? -8.633 18.780 25.965 1.00 92.25 359 SER A C 1
ATOM 2786 O O . SER A 1 359 ? -8.515 17.564 26.104 1.00 92.25 359 SER A O 1
ATOM 2788 N N . ALA A 1 360 ? -7.660 19.529 25.437 1.00 91.94 360 ALA A N 1
ATOM 2789 C CA . ALA A 1 360 ? -6.362 18.994 25.012 1.00 91.94 360 ALA A CA 1
ATOM 2790 C C . ALA A 1 360 ? -5.518 18.384 26.149 1.00 91.94 360 ALA A C 1
ATOM 2792 O O . ALA A 1 360 ? -4.540 17.698 25.880 1.00 91.94 360 ALA A O 1
ATOM 2793 N N . THR A 1 361 ? -5.877 18.633 27.411 1.00 90.38 361 THR A N 1
ATOM 2794 C CA . THR A 1 361 ? -5.199 18.092 28.601 1.00 90.38 361 THR A CA 1
ATOM 2795 C C . THR A 1 361 ? -6.004 16.989 29.292 1.00 90.38 361 THR A C 1
ATOM 2797 O O . THR A 1 361 ? -5.645 16.557 30.384 1.00 90.38 361 THR A O 1
ATOM 2800 N N . LYS A 1 362 ? -7.115 16.548 28.689 1.00 90.00 362 LYS A N 1
ATOM 2801 C CA . LYS A 1 362 ? -8.024 15.533 29.237 1.00 90.00 362 LYS A CA 1
ATOM 2802 C C . LYS A 1 362 ? -8.216 14.396 28.235 1.00 90.00 362 LYS A C 1
ATOM 2804 O O . LYS A 1 362 ? -9.321 14.167 27.756 1.00 90.00 362 LYS A O 1
ATOM 2809 N N . THR A 1 363 ? -7.117 13.718 27.909 1.00 90.69 363 THR A N 1
ATOM 2810 C CA . THR A 1 363 ? -7.059 12.610 26.934 1.00 90.69 363 THR A CA 1
ATOM 2811 C C . THR A 1 363 ? -6.691 11.259 27.556 1.00 90.69 363 THR A C 1
ATOM 2813 O O . THR A 1 363 ? -6.491 10.286 26.833 1.00 90.69 363 THR A O 1
ATOM 2816 N N . ASP A 1 364 ? -6.608 11.181 28.885 1.00 88.56 364 ASP A N 1
ATOM 2817 C CA . ASP A 1 364 ? -6.304 9.953 29.628 1.00 88.56 364 ASP A CA 1
ATOM 2818 C C . ASP A 1 364 ? -7.564 9.087 29.754 1.00 88.56 364 ASP A C 1
ATOM 2820 O O . ASP A 1 364 ? -8.220 9.033 30.795 1.00 88.56 364 ASP A O 1
ATOM 2824 N N . PHE A 1 365 ? -7.958 8.459 28.648 1.00 89.44 365 PHE A N 1
ATOM 2825 C CA . PHE A 1 365 ? -9.186 7.675 28.583 1.00 89.44 365 PHE A CA 1
ATOM 2826 C C . PHE A 1 365 ? -8.980 6.237 29.047 1.00 89.44 365 PHE A C 1
ATOM 2828 O O . PHE A 1 365 ? -7.982 5.593 28.729 1.00 89.44 365 PHE A O 1
ATOM 2835 N N . TYR A 1 366 ? -9.991 5.708 29.730 1.00 92.38 366 TYR A N 1
ATOM 2836 C CA . TYR A 1 366 ? -10.153 4.278 29.942 1.00 92.38 366 TYR A CA 1
ATOM 2837 C C . TYR A 1 366 ? -11.290 3.769 29.058 1.00 92.38 366 TYR A C 1
ATOM 2839 O O . TYR A 1 366 ? -12.323 4.423 28.944 1.00 92.38 366 TYR A O 1
ATOM 2847 N N . ILE A 1 367 ? -11.102 2.609 28.429 1.00 93.75 367 ILE A N 1
ATOM 2848 C CA . ILE A 1 367 ? -12.147 1.936 27.658 1.00 93.75 367 ILE A CA 1
ATOM 2849 C C . ILE A 1 367 ? -12.084 0.446 27.985 1.00 93.75 367 ILE A C 1
ATOM 2851 O O . ILE A 1 367 ? -11.167 -0.253 27.556 1.00 93.75 367 ILE A O 1
ATOM 2855 N N . GLY A 1 368 ? -13.074 -0.037 28.729 1.00 94.56 368 GLY A N 1
ATOM 2856 C CA . GLY A 1 368 ? -13.383 -1.457 28.841 1.00 94.56 368 GLY A CA 1
ATOM 2857 C C . GLY A 1 368 ? -14.387 -1.825 27.756 1.00 94.56 368 GLY A C 1
ATOM 2858 O O . GLY A 1 368 ? -15.400 -1.142 27.592 1.00 94.56 368 GLY A O 1
ATOM 2859 N N . ALA A 1 369 ? -14.121 -2.882 26.993 1.00 95.75 369 ALA A N 1
ATOM 2860 C CA . ALA A 1 369 ? -14.992 -3.306 25.904 1.00 95.75 369 ALA A CA 1
ATOM 2861 C C . ALA A 1 369 ? -15.128 -4.827 25.850 1.00 95.75 369 ALA A C 1
ATOM 2863 O O . ALA A 1 369 ? -14.189 -5.552 26.170 1.00 95.75 369 ALA A O 1
ATOM 2864 N N . ASP A 1 370 ? -16.294 -5.287 25.404 1.00 96.50 370 ASP A N 1
ATOM 2865 C CA . ASP A 1 370 ? -16.513 -6.678 25.021 1.00 96.50 370 ASP A CA 1
ATOM 2866 C C . ASP A 1 370 ? -16.457 -6.796 23.499 1.00 96.50 370 ASP A C 1
ATOM 2868 O O . ASP A 1 370 ? -16.965 -5.938 22.769 1.00 96.50 370 ASP A O 1
ATOM 2872 N N . ILE A 1 371 ? -15.828 -7.861 23.017 1.00 97.31 371 ILE A N 1
ATOM 2873 C CA . ILE A 1 371 ? -15.687 -8.137 21.591 1.00 97.31 371 ILE A CA 1
ATOM 2874 C C . ILE A 1 371 ? -16.524 -9.365 21.286 1.00 97.31 371 ILE A C 1
ATOM 2876 O O . ILE A 1 371 ? -16.335 -10.407 21.900 1.00 97.31 371 ILE A O 1
ATOM 2880 N N . THR A 1 372 ? -17.428 -9.268 20.320 1.00 97.19 372 THR A N 1
ATOM 2881 C CA . THR A 1 372 ? -18.290 -10.380 19.907 1.00 97.19 372 THR A CA 1
ATOM 2882 C C . THR A 1 372 ? -18.020 -10.770 18.464 1.00 97.19 372 THR A C 1
ATOM 2884 O O . THR A 1 372 ? -17.631 -9.941 17.639 1.00 97.19 372 THR A O 1
ATOM 2887 N N . GLY A 1 373 ? -18.215 -12.052 18.176 1.00 96.56 373 GLY A N 1
ATOM 2888 C CA . GLY A 1 373 ? -18.143 -12.636 16.844 1.00 96.56 373 GLY A CA 1
ATOM 2889 C C . GLY A 1 373 ? -18.444 -14.126 16.918 1.00 96.56 373 GLY A C 1
ATOM 2890 O O . GLY A 1 373 ? -19.130 -14.578 17.837 1.00 96.56 373 GLY A O 1
ATOM 2891 N N . PHE A 1 374 ? -17.944 -14.894 15.957 1.00 96.19 374 PHE A N 1
ATOM 2892 C CA . PHE A 1 374 ? -18.313 -16.297 15.805 1.00 96.19 374 PHE A CA 1
ATOM 2893 C C . PHE A 1 374 ? -17.097 -17.221 15.832 1.00 96.19 374 PHE A C 1
ATOM 2895 O O . PHE A 1 374 ? -16.012 -16.866 15.373 1.00 96.19 374 PHE A O 1
ATOM 2902 N N . VAL A 1 375 ? -17.302 -18.437 16.333 1.00 94.62 375 VAL A N 1
ATOM 2903 C CA . VAL A 1 375 ? -16.348 -19.551 16.234 1.00 94.62 375 VAL A CA 1
ATOM 2904 C C . VAL A 1 375 ? -17.020 -20.745 15.562 1.00 94.62 375 VAL A C 1
ATOM 2906 O O . VAL A 1 375 ? -18.249 -20.841 15.541 1.00 94.62 375 VAL A O 1
ATOM 2909 N N . ALA A 1 376 ? -16.227 -21.656 15.000 1.00 92.50 376 ALA A N 1
ATOM 2910 C CA . ALA A 1 376 ? -16.748 -22.930 14.513 1.00 92.50 376 ALA A CA 1
ATOM 2911 C C . ALA A 1 376 ? -17.212 -23.795 15.698 1.00 92.50 376 ALA A C 1
ATOM 2913 O O . ALA A 1 376 ? -16.517 -23.875 16.712 1.00 92.50 376 ALA A O 1
ATOM 2914 N N . LYS A 1 377 ? -18.369 -24.457 15.576 1.00 88.38 377 LYS A N 1
ATOM 2915 C CA . LYS A 1 377 ? -18.841 -25.399 16.601 1.00 88.38 377 LYS A CA 1
ATOM 2916 C C . LYS A 1 377 ? -17.878 -26.583 16.721 1.00 88.38 377 LYS A C 1
ATOM 2918 O O . LYS A 1 377 ? -17.529 -27.219 15.728 1.00 88.38 377 LYS A O 1
ATOM 2923 N N . SER A 1 378 ? -17.475 -26.915 17.944 1.00 71.62 378 SER A N 1
ATOM 2924 C CA . SER A 1 378 ? -16.651 -28.089 18.237 1.00 71.62 378 SER A CA 1
ATOM 2925 C C . SER A 1 378 ? -17.445 -29.381 17.989 1.00 71.62 378 SER A C 1
ATOM 2927 O O . SER A 1 378 ? -18.404 -29.666 18.702 1.00 71.62 378 SER A O 1
ATOM 2929 N N . GLY A 1 379 ? -17.048 -30.171 16.983 1.00 56.12 379 GLY A N 1
ATOM 2930 C CA . GLY A 1 379 ? -17.686 -31.462 16.674 1.00 56.12 379 GLY A CA 1
ATOM 2931 C C . GLY A 1 379 ? -17.410 -32.026 15.278 1.00 56.12 379 GLY A C 1
ATOM 2932 O O . GLY A 1 379 ? -17.458 -33.237 15.100 1.00 56.12 379 GLY A O 1
ATOM 2933 N N . GLU A 1 380 ? -17.037 -31.191 14.309 1.00 48.16 380 GLU A N 1
ATOM 2934 C CA . GLU A 1 380 ? -16.682 -31.641 12.958 1.00 48.16 380 GLU A CA 1
ATOM 2935 C C . GLU A 1 380 ? -15.173 -31.492 12.747 1.00 48.16 380 GLU A C 1
ATOM 2937 O O . GLU A 1 380 ? -14.676 -30.472 12.274 1.00 48.16 380 GLU A O 1
ATOM 2942 N N . ARG A 1 381 ? -14.416 -32.524 13.142 1.00 36.88 381 ARG A N 1
ATOM 2943 C CA . ARG A 1 381 ? -13.097 -32.753 12.543 1.00 36.88 381 ARG A CA 1
ATOM 2944 C C . ARG A 1 381 ? -13.346 -33.124 11.079 1.00 36.88 381 ARG A C 1
ATOM 2946 O O . ARG A 1 381 ? -14.018 -34.125 10.835 1.00 36.88 381 ARG A O 1
ATOM 2953 N N . LYS A 1 382 ? -12.828 -32.339 10.138 1.00 40.78 382 LYS A N 1
ATOM 2954 C CA . LYS A 1 382 ? -12.405 -32.902 8.852 1.00 40.78 382 LYS A CA 1
ATOM 2955 C C . LYS A 1 382 ? -10.965 -33.357 8.998 1.00 40.78 382 LYS A C 1
ATOM 2957 O O . LYS A 1 382 ? -10.180 -32.581 9.589 1.00 40.78 382 LYS A O 1
#

Radius of gyration: 25.07 Å; chains: 1; bounding box: 60×60×72 Å

Foldseek 3Di:
DPPPPDQPDQKDWDWDWDDPPPPPDIDPTDGAGIAGPGGPVLQVVCLPLLAQAHFDHKDKEAQCADPLHRKIKIWGWHCDPNATFIWMWIDSPNVPYIDDIDTQANCPDPQKHWHDKAWYAANLRKIKIKTWICPPPNSNQKTFIKMWIDPPNSPHIDPIDTPDPDIFHCQAPQQVAWDWDWDQDPNDTDIDTHGNCSVNSNSPNQWYWYADNVGWIKIWDFGCRVRHTDIDIDIGDDDPDDDDDDFDKDKDWCVVQWDKDWDDWDADQVQQKIWTFIKIWGQDQFKFADFKKKFFADWDDPVNDDPPDDQWGWFWDDAPVPHGHHGGMDTCPVQQPPPRIRHHGRMTGTDTTITHTPHPVRPPIDTDIIMMGIGHDPDDDD

Sequence (382 aa):
PNYALDKSASTWKLVFSTSSDGGVTFSPLRPIGEIRFGGLEAMRRQQKSGRIDQIGGPVFAVDSGRRFRDRLYAVWTELDGDRFRLLLSFSTDRGASWSRPKPVVRDAPADASQFQPMIAANPDGALGVFWYATEGRSARDRFDAFFSASLDGGVTFLPPSRVSSETSRPSGTGNLRPGPWVRDDRGMVTVYLSSGLSRWPDGGDYIGLTADPDGNFHPFWADGRSGTYQLYTAAIRIRTDRAAERPTLESKSLSGKITLSFDPVRFDPSSREVLLPVRLKNVSKETLYPPFRVEVKELVHPYNVKAHEETSVPTIRNAANGRSGVGAVFDYAKALGDLDALAPDAVTDALVWRLEAASATKTDFYIGADITGFVAKSGERK